Protein AF-0000000085166041 (afdb_homodimer)

Secondary structure (DSSP, 8-state):
-EEEEEESSTTSHHHHHHHHHHHH--SSPEEEEEES-HHHHHHHHHTTS-SEEEEEEEETTTEE-HHHHHHHHH-TTEEEEEEEEEE---EEEES-S-GGG--EEEE-HHHHHTTHHHHHHH-TTSEEEE-SSTTTHHHHHHH-TTEEEEE-HHHHHHTT--EEEE--SSSTT-EEEEEEEEE-SS-----TT--EEEEEEE-S--STTHHHHHHHHHHHTTPPEEEEEEEEETTEEEEEEEEEEEE-TT-HHHHHHHHHHHHHHSSEEEEEEEEEEE----/-EEEEEESSTTSHHHHHHHHHHHH--SSPEEEEEES-HHHHHHHHHTTS-SEEEEEEEETTTEE-HHHHHHHHH-TTEEEEEEEEEE---EEEES-S-GGG--EEEE-HHHHHTTHHHHHHH-TTSEEEE-SSTTTHHHHHHH-TTEEEEE-HHHHHHTT--EEEE--SSSTT-EEEEEEEEE-SS-----TT--EEEEEEE-S--STTHHHHHHHHHHHTTPPEEEEEEEEETTEEEEEEEEEEEE-TT-HHHHHHHHHHHHHHSSEEEEEEEEEEE----

Sequence (564 aa):
MVRLGYLGPVGTYSEEAAQSYAQWHRGEALTLVPVTTIAGCLEALAAGELDLALVPSENSVEGSVNITLDSLWRLDTLHIQYAFIRPIVHAFIAQTTDLAEIEAVYSHPQALGQCQGWLQAYLPQARQCPVTSTAEGLQYVAQSDRVGAIASVRAAQLHHLPIIATEIQDIPDNCTRFWVVSRQQGEGWPQPGDTHTSIAFSLKANAPGALLKVLQLFSDRQINLSRIESRPSKRALGDYLFFVDLEVNGRPDVVADCLVALKEATDVLKVFGSYQFLDLGEMVRLGYLGPVGTYSEEAAQSYAQWHRGEALTLVPVTTIAGCLEALAAGELDLALVPSENSVEGSVNITLDSLWRLDTLHIQYAFIRPIVHAFIAQTTDLAEIEAVYSHPQALGQCQGWLQAYLPQARQCPVTSTAEGLQYVAQSDRVGAIASVRAAQLHHLPIIATEIQDIPDNCTRFWVVSRQQGEGWPQPGDTHTSIAFSLKANAPGALLKVLQLFSDRQINLSRIESRPSKRALGDYLFFVDLEVNGRPDVVADCLVALKEATDVLKVFGSYQFLDLGE

Solvent-accessible surface area (backbone atoms only — not comparable to full-atom values): 28713 Å² total; per-residue (Å²): 125,43,37,32,22,22,35,39,56,80,36,25,69,47,34,52,51,49,49,52,48,52,69,66,53,81,66,76,61,66,42,82,38,70,26,89,35,64,56,52,26,54,50,35,29,72,70,62,77,28,58,27,23,44,40,61,47,34,28,58,68,63,37,62,32,39,58,48,55,51,43,53,69,70,42,84,50,48,25,37,57,32,32,36,72,42,77,60,53,37,20,40,32,28,71,50,89,57,52,87,57,35,51,31,34,20,14,18,61,67,58,51,64,39,22,45,63,46,38,54,75,64,37,67,80,32,44,79,43,41,34,88,32,36,37,59,18,48,61,56,25,76,73,31,66,38,26,26,16,40,27,38,64,65,27,31,58,76,68,72,45,48,74,75,44,65,67,43,36,67,62,82,72,30,32,35,34,32,33,36,31,30,59,55,88,65,84,39,63,49,45,91,77,26,41,33,33,36,35,37,34,28,60,76,54,94,51,52,43,46,65,51,60,57,48,44,55,35,33,78,66,58,35,34,69,81,36,42,35,53,40,57,38,74,85,43,100,74,49,51,35,37,40,36,31,35,44,30,79,85,34,27,68,60,52,42,53,44,52,59,54,44,52,73,71,27,63,45,68,45,62,40,14,30,18,33,70,49,83,81,72,134,126,42,36,32,23,21,35,38,56,80,36,24,70,46,33,52,51,49,49,52,48,52,72,66,53,84,66,76,61,65,42,82,38,70,27,90,35,64,56,51,26,54,50,36,29,73,70,63,76,28,59,27,23,44,40,62,47,33,29,56,66,65,37,61,33,40,60,47,56,52,43,54,69,71,43,84,50,48,26,38,56,32,32,36,70,42,76,59,54,36,20,40,31,29,69,50,88,59,53,87,57,34,49,32,35,21,12,16,59,66,58,50,64,40,22,45,62,45,38,54,74,64,38,67,80,32,43,78,42,40,35,89,32,35,38,59,18,48,62,55,26,76,73,31,65,38,25,26,17,41,26,37,64,65,27,31,58,76,66,72,45,48,74,76,45,66,69,42,36,68,61,80,73,30,31,34,33,32,32,35,31,29,60,56,88,66,86,39,63,48,43,91,79,26,40,33,35,37,34,38,34,28,61,75,52,92,52,52,40,46,65,52,59,58,50,45,55,34,33,78,67,57,36,34,68,82,39,43,34,54,40,60,37,78,84,45,99,74,47,52,34,37,40,37,31,34,44,30,81,85,35,27,66,60,50,43,52,42,51,57,54,46,52,73,71,29,64,46,68,42,62,40,14,29,19,32,70,49,85,79,70,135

Nearest PDB structures (foldseek):
  3mwb-assembly1_A  TM=8.711E-01  e=2.372E-26  Paenarthrobacter aurescens TC1
  7am0-assembly2_C  TM=8.534E-01  e=5.095E-23  Komagataeibacter europaeus
  6vh5-assembly1_C  TM=8.520E-01  e=1.987E-22  Brucella abortus 2308
  7am0-assembly1_A  TM=8.037E-01  e=3.690E-22  Komagataeibacter europaeus
  7alz-assembly1_B  TM=8.421E-01  e=4.285E-10  Komagataeibacter europaeus

Radius of gyration: 23.78 Å; Cα contacts (8 Å, |Δi|>4): 1366; chains: 2; bounding box: 67×64×56 Å

Organism: Thermosynechococcus vestitus (strain NIES-2133 / IAM M-273 / BP-1) (NCBI:txid197221)

Structure (mmCIF, N/CA/C/O backbone):
data_AF-0000000085166041-model_v1
#
loop_
_entity.id
_entity.type
_entity.pdbx_description
1 polymer 'Prephenate dehydratase'
#
loop_
_atom_site.group_PDB
_atom_site.id
_atom_site.type_symbol
_atom_site.label_atom_id
_atom_site.label_alt_id
_atom_site.label_comp_id
_atom_site.label_asym_id
_atom_site.label_entity_id
_atom_site.label_seq_id
_atom_site.pdbx_PDB_ins_code
_atom_site.Cartn_x
_atom_site.Cartn_y
_atom_site.Cartn_z
_atom_site.occupancy
_atom_site.B_iso_or_equiv
_atom_site.auth_seq_id
_atom_site.auth_comp_id
_atom_site.auth_asym_id
_atom_site.auth_atom_id
_atom_site.pdbx_PDB_model_num
ATOM 1 N N . MET A 1 1 ? -33.062 -2.566 10.68 1 85.88 1 MET A N 1
ATOM 2 C CA . MET A 1 1 ? -32.156 -1.836 9.789 1 85.88 1 MET A CA 1
ATOM 3 C C . MET A 1 1 ? -30.766 -2.457 9.805 1 85.88 1 MET A C 1
ATOM 5 O O . MET A 1 1 ? -30.281 -2.891 10.852 1 85.88 1 MET A O 1
ATOM 9 N N . VAL A 1 2 ? -30.219 -2.672 8.641 1 95.19 2 VAL A N 1
ATOM 10 C CA . VAL A 1 2 ? -28.922 -3.328 8.484 1 95.19 2 VAL A CA 1
ATOM 11 C C . VAL A 1 2 ? -27.797 -2.291 8.562 1 95.19 2 VAL A C 1
ATOM 13 O O . VAL A 1 2 ? -27.812 -1.3 7.824 1 95.19 2 VAL A O 1
ATOM 16 N N . ARG A 1 3 ? -26.906 -2.42 9.516 1 98.19 3 ARG A N 1
ATOM 17 C CA . ARG A 1 3 ? -25.812 -1.482 9.711 1 98.19 3 ARG A CA 1
ATOM 18 C C . ARG A 1 3 ? -24.625 -1.839 8.828 1 98.19 3 ARG A C 1
ATOM 20 O O . ARG A 1 3 ? -24.031 -2.912 8.969 1 98.19 3 ARG A O 1
ATOM 27 N N . LEU A 1 4 ? -24.281 -0.956 7.914 1 98.5 4 LEU A N 1
ATOM 28 C CA . LEU A 1 4 ? -23.125 -1.104 7.027 1 98.5 4 LEU A CA 1
ATOM 29 C C . LEU A 1 4 ? -22 -0.168 7.441 1 98.5 4 LEU A C 1
ATOM 31 O O . LEU A 1 4 ? -22.109 1.051 7.297 1 98.5 4 LEU A O 1
ATOM 35 N N . GLY A 1 5 ? -20.906 -0.752 7.953 1 98.81 5 GLY A N 1
ATOM 36 C CA . GLY A 1 5 ? -19.734 0.04 8.32 1 98.81 5 GLY A CA 1
ATOM 37 C C . GLY A 1 5 ? -18.859 0.373 7.133 1 98.81 5 GLY A C 1
ATOM 38 O O . GLY A 1 5 ? -18.719 -0.43 6.207 1 98.81 5 GLY A O 1
ATOM 39 N N . TYR A 1 6 ? -18.281 1.526 7.105 1 98.69 6 TYR A N 1
ATOM 40 C CA . TYR A 1 6 ? -17.312 1.969 6.109 1 98.69 6 TYR A CA 1
ATOM 41 C C . TYR A 1 6 ? -16.25 2.871 6.734 1 98.69 6 TYR A C 1
ATOM 43 O O . TYR A 1 6 ? -16.453 3.414 7.824 1 98.69 6 TYR A O 1
ATOM 51 N N . LEU A 1 7 ? -15.141 2.975 6.094 1 97.56 7 LEU A N 1
ATOM 52 C CA . LEU A 1 7 ? -14.125 3.914 6.551 1 97.56 7 LEU A CA 1
ATOM 53 C C . LEU A 1 7 ? -14.602 5.352 6.395 1 97.56 7 LEU A C 1
ATOM 55 O O . LEU A 1 7 ? -14.797 5.828 5.273 1 97.56 7 LEU A O 1
ATOM 59 N N . GLY A 1 8 ? -14.82 5.996 7.531 1 96.31 8 GLY A N 1
ATOM 60 C CA . GLY A 1 8 ? -15.289 7.375 7.516 1 96.31 8 GLY A CA 1
ATOM 61 C C . GLY A 1 8 ? -14.156 8.383 7.406 1 96.31 8 GLY A C 1
ATOM 62 O O . GLY A 1 8 ? -13 8.008 7.191 1 96.31 8 GLY A O 1
ATOM 63 N N . PRO A 1 9 ? -14.602 9.57 7.504 1 95.81 9 PRO A N 1
ATOM 64 C CA . PRO A 1 9 ? -15.938 10.125 7.75 1 95.81 9 PRO A CA 1
ATOM 65 C C . PRO A 1 9 ? -16.781 10.219 6.477 1 95.81 9 PRO A C 1
ATOM 67 O O . PRO A 1 9 ? -16.391 9.672 5.438 1 95.81 9 PRO A O 1
ATOM 70 N N . VAL A 1 10 ? -17.969 10.812 6.609 1 96.75 10 VAL A N 1
ATOM 71 C CA . VAL A 1 10 ? -18.844 11.109 5.488 1 96.75 10 VAL A CA 1
ATOM 72 C C . VAL A 1 10 ? -18.109 11.969 4.461 1 96.75 10 VAL A C 1
ATOM 74 O O . VAL A 1 10 ? -17.391 12.898 4.824 1 96.75 10 VAL A O 1
ATOM 77 N N . GLY A 1 11 ? -18.25 11.641 3.201 1 96.31 11 GLY A N 1
ATOM 78 C CA . GLY A 1 11 ? -17.625 12.414 2.133 1 96.31 11 GLY A CA 1
ATOM 79 C C . GLY A 1 11 ? -16.391 11.758 1.57 1 96.31 11 GLY A C 1
ATOM 80 O O . GLY A 1 11 ? -15.867 12.18 0.536 1 96.31 11 GLY A O 1
ATOM 81 N N . THR A 1 12 ? -15.875 10.719 2.219 1 96.81 12 THR A N 1
ATOM 82 C CA . THR A 1 12 ? -14.719 9.984 1.715 1 96.81 12 THR A CA 1
ATOM 83 C C . THR A 1 12 ? -15.102 9.117 0.518 1 96.81 12 THR A C 1
ATOM 85 O O . THR A 1 12 ? -16.281 8.914 0.249 1 96.81 12 THR A O 1
ATOM 88 N N . TYR A 1 13 ? -14.172 8.641 -0.151 1 97.25 13 TYR A N 1
ATOM 89 C CA . TYR A 1 13 ? -14.414 7.73 -1.266 1 97.25 13 TYR A CA 1
ATOM 90 C C . TYR A 1 13 ? -15.062 6.438 -0.783 1 97.25 13 TYR A C 1
ATOM 92 O O . TYR A 1 13 ? -15.883 5.844 -1.49 1 97.25 13 TYR A O 1
ATOM 100 N N . SER A 1 14 ? -14.711 5.984 0.391 1 97.88 14 SER A N 1
ATOM 101 C CA . SER A 1 14 ? -15.352 4.809 0.973 1 97.88 14 SER A CA 1
ATOM 102 C C . SER A 1 14 ? -16.828 5.059 1.23 1 97.88 14 SER A C 1
ATOM 104 O O . SER A 1 14 ? -17.656 4.164 1.031 1 97.88 14 SER A O 1
ATOM 106 N N . GLU A 1 15 ? -17.109 6.238 1.716 1 97.56 15 GLU A N 1
ATOM 107 C CA . GLU A 1 15 ? -18.516 6.582 1.915 1 97.56 15 GLU A CA 1
ATOM 108 C C . GLU A 1 15 ? -19.266 6.602 0.59 1 97.56 15 GLU A C 1
ATOM 110 O O . GLU A 1 15 ? -20.406 6.125 0.508 1 97.56 15 GLU A O 1
ATOM 115 N N . GLU A 1 16 ? -18.672 7.16 -0.386 1 96.75 16 GLU A N 1
ATOM 116 C CA . GLU A 1 16 ? -19.266 7.164 -1.719 1 96.75 16 GLU A CA 1
ATOM 117 C C . GLU A 1 16 ? -19.547 5.742 -2.203 1 96.75 16 GLU A C 1
ATOM 119 O O . GLU A 1 16 ? -20.609 5.461 -2.754 1 96.75 16 GLU A O 1
ATOM 124 N N . ALA A 1 17 ? -18.594 4.895 -2.029 1 97.75 17 ALA A N 1
ATOM 125 C CA . ALA A 1 17 ? -18.75 3.49 -2.389 1 97.75 17 ALA A CA 1
ATOM 126 C C . ALA A 1 17 ? -19.906 2.852 -1.604 1 97.75 17 ALA A C 1
ATOM 128 O O . ALA A 1 17 ? -20.719 2.113 -2.166 1 97.75 17 ALA A O 1
ATOM 129 N N . ALA A 1 18 ? -19.938 3.139 -0.319 1 97.81 18 ALA A N 1
ATOM 130 C CA . ALA A 1 18 ? -21 2.604 0.528 1 97.81 18 ALA A CA 1
ATOM 131 C C . ALA A 1 18 ? -22.375 3.072 0.051 1 97.81 18 ALA A C 1
ATOM 133 O O . ALA A 1 18 ? -23.344 2.297 0.042 1 97.81 18 ALA A O 1
ATOM 134 N N . GLN A 1 19 ? -22.469 4.312 -0.344 1 96.12 19 GLN A N 1
ATOM 135 C CA . GLN A 1 19 ? -23.719 4.859 -0.861 1 96.12 19 GLN A CA 1
ATOM 136 C C . GLN A 1 19 ? -24.156 4.141 -2.135 1 96.12 19 GLN A C 1
ATOM 138 O O . GLN A 1 19 ? -25.328 3.803 -2.293 1 96.12 19 GLN A O 1
ATOM 143 N N . SER A 1 20 ? -23.203 3.953 -3.006 1 95.81 20 SER A N 1
ATOM 144 C CA . SER A 1 20 ? -23.5 3.248 -4.25 1 95.81 20 SER A CA 1
ATOM 145 C C . SER A 1 20 ? -24.031 1.847 -3.979 1 95.81 20 SER A C 1
ATOM 147 O O . SER A 1 20 ? -25.016 1.419 -4.602 1 95.81 20 SER A O 1
ATOM 149 N N . TYR A 1 21 ? -23.438 1.174 -3.039 1 97.62 21 TYR A N 1
ATOM 150 C CA . TYR A 1 21 ? -23.891 -0.163 -2.684 1 97.62 21 TYR A CA 1
ATOM 151 C C . TYR A 1 21 ? -25.281 -0.112 -2.07 1 97.62 21 TYR A C 1
ATOM 153 O O . TYR A 1 21 ? -26.141 -0.951 -2.375 1 97.62 21 TYR A O 1
ATOM 161 N N . ALA A 1 22 ? -25.484 0.843 -1.191 1 96.12 22 ALA A N 1
ATOM 162 C CA . ALA A 1 22 ? -26.781 0.98 -0.526 1 96.12 22 ALA A CA 1
ATOM 163 C C . ALA A 1 22 ? -27.891 1.21 -1.539 1 96.12 22 ALA A C 1
ATOM 165 O O . ALA A 1 22 ? -29.016 0.73 -1.356 1 96.12 22 ALA A O 1
ATOM 166 N N . GLN A 1 23 ? -27.609 1.939 -2.564 1 94.19 23 GLN A N 1
ATOM 167 C CA . GLN A 1 23 ? -28.578 2.221 -3.605 1 94.19 23 GLN A CA 1
ATOM 168 C C . GLN A 1 23 ? -28.891 0.968 -4.422 1 94.19 23 GLN A C 1
ATOM 170 O O . GLN A 1 23 ? -30.031 0.776 -4.863 1 94.19 23 GLN A O 1
ATOM 175 N N . TRP A 1 24 ? -27.906 0.175 -4.609 1 94.69 24 TRP A N 1
ATOM 176 C CA . TRP A 1 24 ? -28.062 -1.048 -5.391 1 94.69 24 TRP A CA 1
ATOM 177 C C . TRP A 1 24 ? -28.734 -2.139 -4.57 1 94.69 24 TRP A C 1
ATOM 179 O O . TRP A 1 24 ? -29.516 -2.926 -5.102 1 94.69 24 TRP A O 1
ATOM 189 N N . HIS A 1 25 ? -28.453 -2.15 -3.291 1 93.06 25 HIS A N 1
ATOM 190 C CA . HIS A 1 25 ? -28.891 -3.199 -2.381 1 93.06 25 HIS A CA 1
ATOM 191 C C . HIS A 1 25 ? -30.422 -3.293 -2.35 1 93.06 25 HIS A C 1
ATOM 193 O O . HIS A 1 25 ? -31.094 -2.289 -2.137 1 93.06 25 HIS A O 1
ATOM 199 N N . ARG A 1 26 ? -30.984 -4.48 -2.625 1 86 26 ARG A N 1
ATOM 200 C CA . ARG A 1 26 ? -32.438 -4.672 -2.766 1 86 26 ARG A CA 1
ATOM 201 C C . ARG A 1 26 ? -33.031 -5.195 -1.47 1 86 26 ARG A C 1
ATOM 203 O O . ARG A 1 26 ? -34.25 -5.277 -1.343 1 86 26 ARG A O 1
ATOM 210 N N . GLY A 1 27 ? -32.312 -5.438 -0.476 1 86.94 27 GLY A N 1
ATOM 211 C CA . GLY A 1 27 ? -32.812 -5.949 0.778 1 86.94 27 GLY A CA 1
ATOM 212 C C . GLY A 1 27 ? -33.25 -4.855 1.745 1 86.94 27 GLY A C 1
ATOM 213 O O . GLY A 1 27 ? -33.75 -3.818 1.332 1 86.94 27 GLY A O 1
ATOM 214 N N . GLU A 1 28 ? -33.219 -5.184 2.914 1 88.19 28 GLU A N 1
ATOM 215 C CA . GLU A 1 28 ? -33.5 -4.223 3.969 1 88.19 28 GLU A CA 1
ATOM 216 C C . GLU A 1 28 ? -32.656 -2.957 3.822 1 88.19 28 GLU A C 1
ATOM 218 O O . GLU A 1 28 ? -31.5 -3.023 3.406 1 88.19 28 GLU A O 1
ATOM 223 N N . ALA A 1 29 ? -33.312 -1.892 4.215 1 92.56 29 ALA A N 1
ATOM 224 C CA . ALA A 1 29 ? -32.625 -0.608 4.133 1 92.56 29 ALA A CA 1
ATOM 225 C C . ALA A 1 29 ? -31.328 -0.63 4.93 1 92.56 29 ALA A C 1
ATOM 227 O O . ALA A 1 29 ? -31.281 -1.179 6.035 1 92.56 29 ALA A O 1
ATOM 228 N N . LEU A 1 30 ? -30.312 -0.012 4.387 1 96.69 30 LEU A N 1
ATOM 229 C CA . LEU A 1 30 ? -29 0.012 5.023 1 96.69 30 LEU A CA 1
ATOM 230 C C . LEU A 1 30 ? -28.766 1.335 5.75 1 96.69 30 LEU A C 1
ATOM 232 O O . LEU A 1 30 ? -29.141 2.396 5.246 1 96.69 30 LEU A O 1
ATOM 236 N N . THR A 1 31 ? -28.297 1.285 6.926 1 97.44 31 THR A N 1
ATOM 237 C CA . THR A 1 31 ? -27.766 2.438 7.637 1 97.44 31 THR A CA 1
ATOM 238 C C . THR A 1 31 ? -26.234 2.471 7.531 1 97.44 31 THR A C 1
ATOM 240 O O . THR A 1 31 ? -25.562 1.528 7.953 1 97.44 31 THR A O 1
ATOM 243 N N . LEU A 1 32 ? -25.75 3.562 6.949 1 98.19 32 LEU A N 1
ATOM 244 C CA . LEU A 1 32 ? -24.297 3.701 6.797 1 98.19 32 LEU A CA 1
ATOM 245 C C . LEU A 1 32 ? -23.656 4.184 8.094 1 98.19 32 LEU A C 1
ATOM 247 O O . LEU A 1 32 ? -24.094 5.184 8.672 1 98.19 32 LEU A O 1
ATOM 251 N N . VAL A 1 33 ? -22.641 3.482 8.586 1 98.69 33 VAL A N 1
ATOM 252 C CA . VAL A 1 33 ? -21.984 3.771 9.859 1 98.69 33 VAL A CA 1
ATOM 253 C C . VAL A 1 33 ? -20.5 4.055 9.625 1 98.69 33 VAL A C 1
ATOM 255 O O . VAL A 1 33 ? -19.734 3.143 9.32 1 98.69 33 VAL A O 1
ATOM 258 N N . PRO A 1 34 ? -20.094 5.348 9.758 1 98.25 34 PRO A N 1
ATOM 259 C CA . PRO A 1 34 ? -18.672 5.637 9.625 1 98.25 34 PRO A CA 1
ATOM 260 C C . PRO A 1 34 ? -17.828 5.02 10.742 1 98.25 34 PRO A C 1
ATOM 262 O O . PRO A 1 34 ? -18.234 5.051 11.906 1 98.25 34 PRO A O 1
ATOM 265 N N . VAL A 1 35 ? -16.766 4.395 10.414 1 97.69 35 VAL A N 1
ATOM 266 C CA . VAL A 1 35 ? -15.781 3.85 11.344 1 97.69 35 VAL A CA 1
ATOM 267 C C . VAL A 1 35 ? -14.414 4.461 11.07 1 97.69 35 VAL A C 1
ATOM 269 O O . VAL A 1 35 ? -14.086 4.785 9.922 1 97.69 35 VAL A O 1
ATOM 272 N N . THR A 1 36 ? -13.578 4.562 12.023 1 92.88 36 THR A N 1
ATOM 273 C CA . THR A 1 36 ? -12.375 5.383 11.969 1 92.88 36 THR A CA 1
ATOM 274 C C . THR A 1 36 ? -11.281 4.684 11.172 1 92.88 36 THR A C 1
ATOM 276 O O . THR A 1 36 ? -10.422 5.34 10.57 1 92.88 36 THR A O 1
ATOM 279 N N . THR A 1 37 ? -11.312 3.35 11.195 1 94.38 37 THR A N 1
ATOM 280 C CA . THR A 1 37 ? -10.258 2.609 10.516 1 94.38 37 THR A CA 1
ATOM 281 C C . THR A 1 37 ? -10.844 1.432 9.734 1 94.38 37 THR A C 1
ATOM 283 O O . THR A 1 37 ? -11.93 0.952 10.055 1 94.38 37 THR A O 1
ATOM 286 N N . ILE A 1 38 ? -10.125 0.996 8.766 1 96.81 38 ILE A N 1
ATOM 287 C CA . ILE A 1 38 ? -10.531 -0.173 7.992 1 96.81 38 ILE A CA 1
ATOM 288 C C . ILE A 1 38 ? -10.578 -1.399 8.898 1 96.81 38 ILE A C 1
ATOM 290 O O . ILE A 1 38 ? -11.57 -2.135 8.906 1 96.81 38 ILE A O 1
ATOM 294 N N . ALA A 1 39 ? -9.531 -1.593 9.695 1 96.06 39 ALA A N 1
ATOM 295 C CA . ALA A 1 39 ? -9.492 -2.705 10.633 1 96.06 39 ALA A CA 1
ATOM 296 C C . ALA A 1 39 ? -10.672 -2.648 11.602 1 96.06 39 ALA A C 1
ATOM 298 O O . ALA A 1 39 ? -11.281 -3.674 11.906 1 96.06 39 ALA A O 1
ATOM 299 N N . GLY A 1 40 ? -10.961 -1.438 12 1 96.69 40 GLY A N 1
ATOM 300 C CA . GLY A 1 40 ? -12.078 -1.255 12.914 1 96.69 40 GLY A CA 1
ATOM 301 C C . GLY A 1 40 ? -13.406 -1.707 12.328 1 96.69 40 GLY A C 1
ATOM 302 O O . GLY A 1 40 ? -14.25 -2.256 13.039 1 96.69 40 GLY A O 1
ATOM 303 N N . CYS A 1 41 ? -13.609 -1.499 11.031 1 98.31 41 CYS A N 1
ATOM 304 C CA . CYS A 1 41 ? -14.82 -1.959 10.352 1 98.31 41 CYS A CA 1
ATOM 305 C C . CYS A 1 41 ? -14.953 -3.475 10.445 1 98.31 41 CYS A C 1
ATOM 307 O O . CYS A 1 41 ? -16.016 -3.988 10.805 1 98.31 41 CYS A O 1
ATOM 309 N N . LEU A 1 42 ? -13.883 -4.152 10.188 1 98.31 42 LEU A N 1
ATOM 310 C CA . LEU A 1 42 ? -13.906 -5.609 10.156 1 98.31 42 LEU A CA 1
ATOM 311 C C . LEU A 1 42 ? -13.992 -6.184 11.57 1 98.31 42 LEU A C 1
ATOM 313 O O . LEU A 1 42 ? -14.672 -7.188 11.797 1 98.31 42 LEU A O 1
ATOM 317 N N . GLU A 1 43 ? -13.359 -5.531 12.508 1 97.75 43 GLU A N 1
ATOM 318 C CA . GLU A 1 43 ? -13.43 -5.973 13.898 1 97.75 43 GLU A CA 1
ATOM 319 C C . GLU A 1 43 ? -14.836 -5.781 14.469 1 97.75 43 GLU A C 1
ATOM 321 O O . GLU A 1 43 ? -15.352 -6.66 15.156 1 97.75 43 GLU A O 1
ATOM 326 N N . ALA A 1 44 ? -15.406 -4.633 14.18 1 98.06 44 ALA A N 1
ATOM 327 C CA . ALA A 1 44 ? -16.766 -4.375 14.617 1 98.06 44 ALA A CA 1
ATOM 328 C C . ALA A 1 44 ? -17.75 -5.375 14.008 1 98.06 44 ALA A C 1
ATOM 330 O O . ALA A 1 44 ? -18.703 -5.805 14.656 1 98.06 44 ALA A O 1
ATOM 331 N N . LEU A 1 45 ? -17.531 -5.727 12.781 1 98.31 45 LEU A N 1
ATOM 332 C CA . LEU A 1 45 ? -18.344 -6.738 12.117 1 98.31 45 LEU A CA 1
ATOM 333 C C . LEU A 1 45 ? -18.203 -8.094 12.805 1 98.31 45 LEU A C 1
ATOM 335 O O . LEU A 1 45 ? -19.203 -8.75 13.109 1 98.31 45 LEU A O 1
ATOM 339 N N . ALA A 1 46 ? -16.984 -8.492 13.047 1 97.69 46 ALA A N 1
ATOM 340 C CA . ALA A 1 46 ? -16.703 -9.766 13.711 1 97.69 46 ALA A CA 1
ATOM 341 C C . ALA A 1 46 ? -17.344 -9.82 15.094 1 97.69 46 ALA A C 1
ATOM 343 O O . ALA A 1 46 ? -17.812 -10.875 15.531 1 97.69 46 ALA A O 1
ATOM 344 N N . ALA A 1 47 ? -17.406 -8.664 15.766 1 96.88 47 ALA A N 1
ATOM 345 C CA . ALA A 1 47 ? -17.938 -8.578 17.125 1 96.88 47 ALA A CA 1
ATOM 346 C C . ALA A 1 47 ? -19.469 -8.484 17.109 1 96.88 47 ALA A C 1
ATOM 348 O O . ALA A 1 47 ? -20.109 -8.492 18.156 1 96.88 47 ALA A O 1
ATOM 349 N N . GLY A 1 48 ? -20.016 -8.367 16 1 96.38 48 GLY A N 1
ATOM 350 C CA . GLY A 1 48 ? -21.453 -8.305 15.883 1 96.38 48 GLY A CA 1
ATOM 351 C C . GLY A 1 48 ? -22.016 -6.902 16.062 1 96.38 48 GLY A C 1
ATOM 352 O O . GLY A 1 48 ? -23.219 -6.719 16.219 1 96.38 48 GLY A O 1
ATOM 353 N N . GLU A 1 49 ? -21.156 -5.898 16.031 1 97.75 49 GLU A N 1
ATOM 354 C CA . GLU A 1 49 ? -21.578 -4.512 16.188 1 97.75 49 GLU A CA 1
ATOM 355 C C . GLU A 1 49 ? -22.047 -3.924 14.867 1 97.75 49 GLU A C 1
ATOM 357 O O . GLU A 1 49 ? -22.703 -2.875 14.844 1 97.75 49 GLU A O 1
ATOM 362 N N . LEU A 1 50 ? -21.656 -4.516 13.805 1 98.19 50 LEU A N 1
ATOM 363 C CA . LEU A 1 50 ? -22.109 -4.215 12.445 1 98.19 50 LEU A CA 1
ATOM 364 C C . LEU A 1 50 ? -22.703 -5.457 11.789 1 98.19 50 LEU A C 1
ATOM 366 O O . LEU A 1 50 ? -22.469 -6.578 12.25 1 98.19 50 LEU A O 1
ATOM 370 N N . ASP A 1 51 ? -23.5 -5.242 10.789 1 97.38 51 ASP A N 1
ATOM 371 C CA . ASP A 1 51 ? -24.078 -6.348 10.031 1 97.38 51 ASP A CA 1
ATOM 372 C C . ASP A 1 51 ? -23.312 -6.586 8.734 1 97.38 51 ASP A C 1
ATOM 374 O O . ASP A 1 51 ? -23.234 -7.711 8.242 1 97.38 51 ASP A O 1
ATOM 378 N N . LEU A 1 52 ? -22.797 -5.547 8.164 1 98 52 LEU A N 1
ATOM 379 C CA . LEU A 1 52 ? -21.969 -5.535 6.969 1 98 52 LEU A CA 1
ATOM 380 C C . LEU A 1 52 ? -20.812 -4.555 7.125 1 98 52 LEU A C 1
ATOM 382 O O . LEU A 1 52 ? -20.875 -3.619 7.922 1 98 52 LEU A O 1
ATOM 386 N N . ALA A 1 53 ? -19.75 -4.797 6.387 1 98.75 53 ALA A N 1
ATOM 387 C CA . ALA A 1 53 ? -18.625 -3.857 6.277 1 98.75 53 ALA A CA 1
ATOM 388 C C . ALA A 1 53 ? -18.203 -3.68 4.824 1 98.75 53 ALA A C 1
ATOM 390 O O . ALA A 1 53 ? -18.094 -4.656 4.082 1 98.75 53 ALA A O 1
ATOM 391 N N . LEU A 1 54 ? -18.109 -2.479 4.406 1 98.81 54 LEU A N 1
ATOM 392 C CA . LEU A 1 54 ? -17.516 -2.145 3.117 1 98.81 54 LEU A CA 1
ATOM 393 C C . LEU A 1 54 ? -16.094 -1.657 3.291 1 98.81 54 LEU A C 1
ATOM 395 O O . LEU A 1 54 ? -15.844 -0.644 3.951 1 98.81 54 LEU A O 1
ATOM 399 N N . VAL A 1 55 ? -15.156 -2.42 2.689 1 98.88 55 VAL A N 1
ATOM 400 C CA . VAL A 1 55 ? -13.742 -2.09 2.871 1 98.88 55 VAL A CA 1
ATOM 401 C C . VAL A 1 55 ? -13.023 -2.15 1.529 1 98.88 55 VAL A C 1
ATOM 403 O O . VAL A 1 55 ? -13.352 -2.975 0.674 1 98.88 55 VAL A O 1
ATOM 406 N N . PRO A 1 56 ? -12.062 -1.209 1.372 1 98.25 56 PRO A N 1
ATOM 407 C CA . PRO A 1 56 ? -11.227 -1.328 0.174 1 98.25 56 PRO A CA 1
ATOM 408 C C . PRO A 1 56 ? -10.289 -2.529 0.228 1 98.25 56 PRO A C 1
ATOM 410 O O . PRO A 1 56 ? -9.789 -2.877 1.3 1 98.25 56 PRO A O 1
ATOM 413 N N . SER A 1 57 ? -10.055 -3.18 -0.905 1 96.88 57 SER A N 1
ATOM 414 C CA . SER A 1 57 ? -9.195 -4.355 -0.935 1 96.88 57 SER A CA 1
ATOM 415 C C . SER A 1 57 ? -7.977 -4.125 -1.82 1 96.88 57 SER A C 1
ATOM 417 O O . SER A 1 57 ? -6.906 -4.684 -1.569 1 96.88 57 SER A O 1
ATOM 419 N N . GLU A 1 58 ? -8.148 -3.35 -2.863 1 94.25 58 GLU A N 1
ATOM 420 C CA . GLU A 1 58 ? -7.066 -3.08 -3.811 1 94.25 58 GLU A CA 1
ATOM 421 C C . GLU A 1 58 ? -7.281 -1.749 -4.523 1 94.25 58 GLU A C 1
ATOM 423 O O . GLU A 1 58 ? -8.406 -1.416 -4.906 1 94.25 58 GLU A O 1
ATOM 428 N N . ASN A 1 59 ? -6.219 -1.024 -4.672 1 92.44 59 ASN A N 1
ATOM 429 C CA . ASN A 1 59 ? -6.199 0.198 -5.469 1 92.44 59 ASN A CA 1
ATOM 430 C C . ASN A 1 59 ? -5.238 0.084 -6.645 1 92.44 59 ASN A C 1
ATOM 432 O O . ASN A 1 59 ? -4.137 -0.451 -6.504 1 92.44 59 ASN A O 1
ATOM 436 N N . SER A 1 60 ? -5.637 0.592 -7.746 1 89.88 60 SER A N 1
ATOM 437 C CA . SER A 1 60 ? -4.871 0.429 -8.977 1 89.88 60 SER A CA 1
ATOM 438 C C . SER A 1 60 ? -3.539 1.173 -8.898 1 89.88 60 SER A C 1
ATOM 440 O O . SER A 1 60 ? -2.6 0.849 -9.625 1 89.88 60 SER A O 1
ATOM 442 N N . VAL A 1 61 ? -3.441 2.162 -8.07 1 89.56 61 VAL A N 1
ATOM 443 C CA . VAL A 1 61 ? -2.229 2.965 -7.957 1 89.56 61 VAL A CA 1
ATOM 444 C C . VAL A 1 61 ? -1.422 2.51 -6.742 1 89.56 61 VAL A C 1
ATOM 446 O O . VAL A 1 61 ? -0.232 2.209 -6.855 1 89.56 61 VAL A O 1
ATOM 449 N N . GLU A 1 62 ? -2.082 2.258 -5.629 1 89.94 62 GLU A N 1
ATOM 450 C CA . GLU A 1 62 ? -1.409 2.008 -4.359 1 89.94 62 GLU A CA 1
ATOM 451 C C . GLU A 1 62 ? -1.227 0.512 -4.117 1 89.94 62 GLU A C 1
ATOM 453 O O . GLU A 1 62 ? -0.443 0.108 -3.254 1 89.94 62 GLU A O 1
ATOM 458 N N . GLY A 1 63 ? -1.994 -0.314 -4.926 1 90.94 63 GLY A N 1
ATOM 459 C CA . GLY A 1 63 ? -1.88 -1.751 -4.73 1 90.94 63 GLY A CA 1
ATOM 460 C C . GLY A 1 63 ? -2.818 -2.287 -3.668 1 90.94 63 GLY A C 1
ATOM 461 O O . GLY A 1 63 ? -3.887 -1.718 -3.43 1 90.94 63 GLY A O 1
ATOM 462 N N . SER A 1 64 ? -2.406 -3.402 -3.082 1 93.81 64 SER A N 1
ATOM 463 C CA . SER A 1 64 ? -3.258 -4.078 -2.107 1 93.81 64 SER A CA 1
ATOM 464 C C . SER A 1 64 ? -3.424 -3.238 -0.846 1 93.81 64 SER A C 1
ATOM 466 O O . SER A 1 64 ? -2.486 -2.564 -0.412 1 93.81 64 SER A O 1
ATOM 468 N N . VAL A 1 65 ? -4.656 -3.287 -0.343 1 95.62 65 VAL A N 1
ATOM 469 C CA . VAL A 1 65 ? -4.895 -2.725 0.982 1 95.62 65 VAL A CA 1
ATOM 470 C C . VAL A 1 65 ? -4.586 -3.77 2.051 1 95.62 65 VAL A C 1
ATOM 472 O O . VAL A 1 65 ? -5.477 -4.508 2.482 1 95.62 65 VAL A O 1
ATOM 475 N N . ASN A 1 66 ? -3.445 -3.721 2.586 1 94 66 ASN A N 1
ATOM 476 C CA . ASN A 1 66 ? -2.896 -4.832 3.352 1 94 66 ASN A CA 1
ATOM 477 C C . ASN A 1 66 ? -3.621 -5.008 4.684 1 94 66 ASN A C 1
ATOM 479 O O . ASN A 1 66 ? -3.777 -6.129 5.168 1 94 66 ASN A O 1
ATOM 483 N N . ILE A 1 67 ? -4.039 -3.916 5.242 1 94.31 67 ILE A N 1
ATOM 484 C CA . ILE A 1 67 ? -4.742 -4.012 6.516 1 94.31 67 ILE A CA 1
ATOM 485 C C . ILE A 1 67 ? -6.031 -4.809 6.336 1 94.31 67 ILE A C 1
ATOM 487 O O . ILE A 1 67 ? -6.441 -5.551 7.234 1 94.31 67 ILE A O 1
ATOM 491 N N . THR A 1 68 ? -6.668 -4.68 5.211 1 97.31 68 THR A N 1
ATOM 492 C CA . THR A 1 68 ? -7.859 -5.469 4.906 1 97.31 68 THR A CA 1
ATOM 493 C C . THR A 1 68 ? -7.52 -6.953 4.816 1 97.31 68 THR A C 1
ATOM 495 O O . THR A 1 68 ? -8.164 -7.781 5.465 1 97.31 68 THR A O 1
ATOM 498 N N . LEU A 1 69 ? -6.508 -7.258 4.074 1 96.06 69 LEU A N 1
ATOM 499 C CA . LEU A 1 69 ? -6.09 -8.641 3.865 1 96.06 69 LEU A CA 1
ATOM 500 C C . LEU A 1 69 ? -5.656 -9.281 5.18 1 96.06 69 LEU A C 1
ATOM 502 O O . LEU A 1 69 ? -6.105 -10.383 5.512 1 96.06 69 LEU A O 1
ATOM 506 N N . ASP A 1 70 ? -4.91 -8.586 5.938 1 93.5 70 ASP A N 1
ATOM 507 C CA . ASP A 1 70 ? -4.418 -9.094 7.215 1 93.5 70 ASP A CA 1
ATOM 508 C C . ASP A 1 70 ? -5.566 -9.305 8.203 1 93.5 70 ASP A C 1
ATOM 510 O O . ASP A 1 70 ? -5.559 -10.266 8.977 1 93.5 70 ASP A O 1
ATOM 514 N N . SER A 1 71 ? -6.48 -8.359 8.156 1 95.69 71 SER A N 1
ATOM 515 C CA . SER A 1 71 ? -7.621 -8.477 9.055 1 95.69 71 SER A CA 1
ATOM 516 C C . SER A 1 71 ? -8.469 -9.703 8.719 1 95.69 71 SER A C 1
ATOM 518 O O . SER A 1 71 ? -8.898 -10.43 9.609 1 95.69 71 SER A O 1
ATOM 520 N N . LEU A 1 72 ? -8.656 -9.922 7.465 1 96 72 LEU A N 1
ATOM 521 C CA . LEU A 1 72 ? -9.43 -11.094 7.055 1 96 72 LEU A CA 1
ATOM 522 C C . LEU A 1 72 ? -8.703 -12.383 7.418 1 96 72 LEU A C 1
ATOM 524 O O . LEU A 1 72 ? -9.336 -13.383 7.758 1 96 72 LEU A O 1
ATOM 528 N N . TRP A 1 73 ? -7.438 -12.375 7.32 1 94.75 73 TRP A N 1
ATOM 529 C CA . TRP A 1 73 ? -6.641 -13.531 7.715 1 94.75 73 TRP A CA 1
ATOM 530 C C . TRP A 1 73 ? -6.781 -13.805 9.211 1 94.75 73 TRP A C 1
ATOM 532 O O . TRP A 1 73 ? -6.898 -14.953 9.633 1 94.75 73 TRP A O 1
ATOM 542 N N . ARG A 1 74 ? -6.797 -12.766 9.93 1 93.69 74 ARG A N 1
ATOM 543 C CA . ARG A 1 74 ? -6.824 -12.875 11.391 1 93.69 74 ARG A CA 1
ATOM 544 C C . ARG A 1 74 ? -8.219 -13.242 11.883 1 93.69 74 ARG A C 1
ATOM 546 O O . ARG A 1 74 ? -8.367 -14.039 12.812 1 93.69 74 ARG A O 1
ATOM 553 N N . LEU A 1 75 ? -9.219 -12.672 11.227 1 94.81 75 LEU A N 1
ATOM 554 C CA . LEU A 1 75 ? -10.594 -12.852 11.664 1 94.81 75 LEU A CA 1
ATOM 555 C C . LEU A 1 75 ? -11.25 -14.023 10.93 1 94.81 75 LEU A C 1
ATOM 557 O O . LEU A 1 75 ? -11.531 -13.922 9.734 1 94.81 75 LEU A O 1
ATOM 561 N N . ASP A 1 76 ? -11.625 -15.062 11.523 1 88.81 76 ASP A N 1
ATOM 562 C CA . ASP A 1 76 ? -12.023 -16.328 10.914 1 88.81 76 ASP A CA 1
ATOM 563 C C . ASP A 1 76 ? -13.523 -16.344 10.617 1 88.81 76 ASP A C 1
ATOM 565 O O . ASP A 1 76 ? -14.023 -17.234 9.938 1 88.81 76 ASP A O 1
ATOM 569 N N . THR A 1 77 ? -14.219 -15.328 10.961 1 91.56 77 THR A N 1
ATOM 570 C CA . THR A 1 77 ? -15.672 -15.438 10.906 1 91.56 77 THR A CA 1
ATOM 571 C C . THR A 1 77 ? -16.25 -14.516 9.836 1 91.56 77 THR A C 1
ATOM 573 O O . THR A 1 77 ? -17.453 -14.25 9.82 1 91.56 77 THR A O 1
ATOM 576 N N . LEU A 1 78 ? -15.43 -14.078 8.969 1 96.31 78 LEU A N 1
ATOM 577 C CA . LEU A 1 78 ? -15.898 -13.102 7.992 1 96.31 78 LEU A CA 1
ATOM 578 C C . LEU A 1 78 ? -15.898 -13.695 6.586 1 96.31 78 LEU A C 1
ATOM 580 O O . LEU A 1 78 ? -15.117 -14.594 6.289 1 96.31 78 LEU A O 1
ATOM 584 N N . HIS A 1 79 ? -16.828 -13.18 5.766 1 96 79 HIS A N 1
ATOM 585 C CA . HIS A 1 79 ? -16.938 -13.633 4.383 1 96 79 HIS A CA 1
ATOM 586 C C . HIS A 1 79 ? -17.219 -12.461 3.439 1 96 79 HIS A C 1
ATOM 588 O O . HIS A 1 79 ? -18.047 -11.602 3.73 1 96 79 HIS A O 1
ATOM 594 N N . ILE A 1 80 ? -16.562 -12.5 2.309 1 97.25 80 ILE A N 1
ATOM 595 C CA . ILE A 1 80 ? -16.844 -11.516 1.267 1 97.25 80 ILE A CA 1
ATOM 596 C C . ILE A 1 80 ? -18.156 -11.875 0.562 1 97.25 80 ILE A C 1
ATOM 598 O O . ILE A 1 80 ? -18.328 -13 0.098 1 97.25 80 ILE A O 1
ATOM 602 N N . GLN A 1 81 ? -19.016 -10.906 0.389 1 95.38 81 GLN A N 1
ATOM 603 C CA . GLN A 1 81 ? -20.328 -11.133 -0.234 1 95.38 81 GLN A CA 1
ATOM 604 C C . GLN A 1 81 ? -20.344 -10.594 -1.661 1 95.38 81 GLN A C 1
ATOM 606 O O . GLN A 1 81 ? -20.969 -11.188 -2.543 1 95.38 81 GLN A O 1
ATOM 611 N N . TYR A 1 82 ? -19.75 -9.477 -1.804 1 96.62 82 TYR A N 1
ATOM 612 C CA . TYR A 1 82 ? -19.734 -8.805 -3.096 1 96.62 82 TYR A CA 1
ATOM 613 C C . TYR A 1 82 ? -18.422 -8.031 -3.283 1 96.62 82 TYR A C 1
ATOM 615 O O . TYR A 1 82 ? -17.719 -7.75 -2.312 1 96.62 82 TYR A O 1
ATOM 623 N N . ALA A 1 83 ? -18.156 -7.789 -4.453 1 97.88 83 ALA A N 1
ATOM 624 C CA . ALA A 1 83 ? -17.078 -6.863 -4.809 1 97.88 83 ALA A CA 1
ATOM 625 C C . ALA A 1 83 ? -17.531 -5.898 -5.902 1 97.88 83 ALA A C 1
ATOM 627 O O . ALA A 1 83 ? -18.438 -6.203 -6.672 1 97.88 83 ALA A O 1
ATOM 628 N N . PHE A 1 84 ? -16.938 -4.793 -5.941 1 97.12 84 PHE A N 1
ATOM 629 C CA . PHE A 1 84 ? -17.125 -3.881 -7.066 1 97.12 84 PHE A CA 1
ATOM 630 C C . PHE A 1 84 ? -15.984 -2.867 -7.129 1 97.12 84 PHE A C 1
ATOM 632 O O . PHE A 1 84 ? -15.211 -2.736 -6.176 1 97.12 84 PHE A O 1
ATOM 639 N N . ILE A 1 85 ? -15.852 -2.254 -8.281 1 95 85 ILE A N 1
ATOM 640 C CA . ILE A 1 85 ? -14.781 -1.298 -8.523 1 95 85 ILE A CA 1
ATOM 641 C C . ILE A 1 85 ? -15.359 0.109 -8.656 1 95 85 ILE A C 1
ATOM 643 O O . ILE A 1 85 ? -16.406 0.303 -9.289 1 95 85 ILE A O 1
ATOM 647 N N . ARG A 1 86 ? -14.68 1.051 -8.008 1 94.56 86 ARG A N 1
ATOM 648 C CA . ARG A 1 86 ? -15.047 2.457 -8.117 1 94.56 86 ARG A CA 1
ATOM 649 C C . ARG A 1 86 ? -13.867 3.305 -8.57 1 94.56 86 ARG A C 1
ATOM 651 O O . ARG A 1 86 ? -12.75 3.15 -8.055 1 94.56 86 ARG A O 1
ATOM 658 N N . PRO A 1 87 ? -14.117 4.152 -9.531 1 93.56 87 PRO A N 1
ATOM 659 C CA . PRO A 1 87 ? -13.062 5.105 -9.875 1 93.56 87 PRO A CA 1
ATOM 660 C C . PRO A 1 87 ? -12.781 6.105 -8.75 1 93.56 87 PRO A C 1
ATOM 662 O O . PRO A 1 87 ? -13.703 6.496 -8.031 1 93.56 87 PRO A O 1
ATOM 665 N N . ILE A 1 88 ? -11.57 6.414 -8.531 1 94.25 88 ILE A N 1
ATOM 666 C CA . ILE A 1 88 ? -11.148 7.492 -7.645 1 94.25 88 ILE A CA 1
ATOM 667 C C . ILE A 1 88 ? -10.812 8.734 -8.469 1 94.25 88 ILE A C 1
ATOM 669 O O . ILE A 1 88 ? -9.773 8.773 -9.141 1 94.25 88 ILE A O 1
ATOM 673 N N . VAL A 1 89 ? -11.688 9.664 -8.406 1 96.12 89 VAL A N 1
ATOM 674 C CA . VAL A 1 89 ? -11.531 10.891 -9.18 1 96.12 89 VAL A CA 1
ATOM 675 C C . VAL A 1 89 ? -11.328 12.07 -8.242 1 96.12 89 VAL A C 1
ATOM 677 O O . VAL A 1 89 ? -12.242 12.469 -7.52 1 96.12 89 VAL A O 1
ATOM 680 N N . HIS A 1 90 ? -10.125 12.68 -8.297 1 98 90 HIS A N 1
ATOM 681 C CA . HIS A 1 90 ? -9.828 13.82 -7.434 1 98 90 HIS A CA 1
ATOM 682 C C . HIS A 1 90 ? -10.281 15.125 -8.078 1 98 90 HIS A C 1
ATOM 684 O O . HIS A 1 90 ? -10.094 15.328 -9.281 1 98 90 HIS A O 1
ATOM 690 N N . ALA A 1 91 ? -10.906 15.906 -7.285 1 98.56 91 ALA A N 1
ATOM 691 C CA . ALA A 1 91 ? -11.336 17.234 -7.703 1 98.56 91 ALA A CA 1
ATOM 692 C C . ALA A 1 91 ? -10.68 18.312 -6.855 1 98.56 91 ALA A C 1
ATOM 694 O O . ALA A 1 91 ? -10.352 18.078 -5.688 1 98.56 91 ALA A O 1
ATOM 695 N N . PHE A 1 92 ? -10.422 19.422 -7.508 1 98.81 92 PHE A N 1
ATOM 696 C CA . PHE A 1 92 ? -10.031 20.625 -6.777 1 98.81 92 PHE A CA 1
ATOM 697 C C . PHE A 1 92 ? -11.25 21.484 -6.469 1 98.81 92 PHE A C 1
ATOM 699 O O . PHE A 1 92 ? -11.992 21.875 -7.379 1 98.81 92 PHE A O 1
ATOM 706 N N . ILE A 1 93 ? -11.445 21.688 -5.164 1 98.81 93 ILE A N 1
ATOM 707 C CA . ILE A 1 93 ? -12.625 22.391 -4.672 1 98.81 93 ILE A CA 1
ATOM 708 C C . ILE A 1 93 ? -12.211 23.688 -3.977 1 98.81 93 ILE A C 1
ATOM 710 O O . ILE A 1 93 ? -11.336 23.672 -3.107 1 98.81 93 ILE A O 1
ATOM 714 N N . ALA A 1 94 ? -12.797 24.781 -4.34 1 98.62 94 ALA A N 1
ATOM 715 C CA . ALA A 1 94 ? -12.523 26.109 -3.789 1 98.62 94 ALA A CA 1
ATOM 716 C C . ALA A 1 94 ? -13.711 27.047 -3.988 1 98.62 94 ALA A C 1
ATOM 718 O O . ALA A 1 94 ? -14.609 26.75 -4.781 1 98.62 94 ALA A O 1
ATOM 719 N N . GLN A 1 95 ? -13.68 28.125 -3.256 1 98 95 GLN A N 1
ATOM 720 C CA . GLN A 1 95 ? -14.773 29.094 -3.359 1 98 95 GLN A CA 1
ATOM 721 C C . GLN A 1 95 ? -14.5 30.125 -4.449 1 98 95 GLN A C 1
ATOM 723 O O . GLN A 1 95 ? -15.414 30.828 -4.895 1 98 95 GLN A O 1
ATOM 728 N N . THR A 1 96 ? -13.289 30.266 -4.84 1 96.06 96 THR A N 1
ATOM 729 C CA . THR A 1 96 ? -12.914 31.234 -5.863 1 96.06 96 THR A CA 1
ATOM 730 C C . THR A 1 96 ? -12.383 30.531 -7.105 1 96.06 96 THR A C 1
ATOM 732 O O . THR A 1 96 ? -11.812 29.438 -7.012 1 96.06 96 THR A O 1
ATOM 735 N N . THR A 1 97 ? -12.617 31.141 -8.25 1 93.5 97 THR A N 1
ATOM 736 C CA . THR A 1 97 ? -12.078 30.625 -9.5 1 93.5 97 THR A CA 1
ATOM 737 C C . THR A 1 97 ? -10.719 31.25 -9.805 1 93.5 97 THR A C 1
ATOM 739 O O . THR A 1 97 ? -10.008 30.781 -10.695 1 93.5 97 THR A O 1
ATOM 742 N N . ASP A 1 98 ? -10.383 32.25 -9.055 1 95.56 98 ASP A N 1
ATOM 743 C CA . ASP A 1 98 ? -9.062 32.844 -9.211 1 95.56 98 ASP A CA 1
ATOM 744 C C . ASP A 1 98 ? -8 32.062 -8.438 1 95.56 98 ASP A C 1
ATOM 746 O O . ASP A 1 98 ? -7.785 32.312 -7.25 1 95.56 98 ASP A O 1
ATOM 750 N N . LEU A 1 99 ? -7.309 31.234 -9.062 1 96.44 99 LEU A N 1
ATOM 751 C CA . LEU A 1 99 ? -6.352 30.312 -8.461 1 96.44 99 LEU A CA 1
ATOM 752 C C . LEU A 1 99 ? -5.199 31.062 -7.812 1 96.44 99 LEU A C 1
ATOM 754 O O . LEU A 1 99 ? -4.555 30.562 -6.895 1 96.44 99 LEU A O 1
ATOM 758 N N . ALA A 1 100 ? -4.938 32.25 -8.305 1 95.06 100 ALA A N 1
ATOM 759 C CA . ALA A 1 100 ? -3.844 33.062 -7.773 1 95.06 100 ALA A CA 1
ATOM 760 C C . ALA A 1 100 ? -4.105 33.438 -6.32 1 95.06 100 ALA A C 1
ATOM 762 O O . ALA A 1 100 ? -3.174 33.781 -5.582 1 95.06 100 ALA A O 1
ATOM 763 N N . GLU A 1 101 ? -5.309 33.406 -5.949 1 96 101 GLU A N 1
ATOM 764 C CA . GLU A 1 101 ? -5.703 33.812 -4.605 1 96 101 GLU A CA 1
ATOM 765 C C . GLU A 1 101 ? -5.574 32.656 -3.615 1 96 101 GLU A C 1
ATOM 767 O O . GLU A 1 101 ? -5.629 32.875 -2.402 1 96 101 GLU A O 1
ATOM 772 N N . ILE A 1 102 ? -5.387 31.484 -4.137 1 98.19 102 ILE A N 1
ATOM 773 C CA . ILE A 1 102 ? -5.324 30.297 -3.275 1 98.19 102 I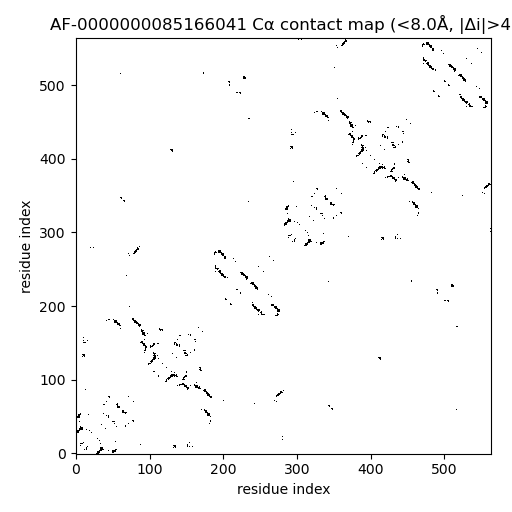LE A CA 1
ATOM 774 C C . ILE A 1 102 ? -3.965 30.234 -2.588 1 98.19 102 ILE A C 1
ATOM 776 O O . ILE A 1 102 ? -2.928 30.156 -3.254 1 98.19 102 ILE A O 1
ATOM 780 N N . GLU A 1 103 ? -3.994 30.188 -1.314 1 98.19 103 GLU A N 1
ATOM 781 C CA . GLU A 1 103 ? -2.76 30.219 -0.537 1 98.19 103 GLU A CA 1
ATOM 782 C C . GLU A 1 103 ? -2.412 28.828 -0.001 1 98.19 103 GLU A C 1
ATOM 784 O O . GLU A 1 103 ? -1.26 28.562 0.341 1 98.19 103 GLU A O 1
ATOM 789 N N . ALA A 1 104 ? -3.418 28 0.154 1 98.38 104 ALA A N 1
ATOM 790 C CA . ALA A 1 104 ? -3.209 26.672 0.73 1 98.38 104 ALA A CA 1
ATOM 791 C C . ALA A 1 104 ? -4.188 25.656 0.139 1 98.38 104 ALA A C 1
ATOM 793 O O . ALA A 1 104 ? -5.305 26.016 -0.241 1 98.38 104 ALA A O 1
ATOM 794 N N . VAL A 1 105 ? -3.721 24.453 0.003 1 98.56 105 VAL A N 1
ATOM 795 C CA . VAL A 1 105 ? -4.547 23.344 -0.458 1 98.56 105 VAL A CA 1
ATOM 796 C C . VAL A 1 105 ? -4.559 22.234 0.597 1 98.56 105 VAL A C 1
ATOM 798 O O . VAL A 1 105 ? -3.506 21.75 1.006 1 98.56 105 VAL A O 1
ATOM 801 N N . TYR A 1 106 ? -5.746 21.844 1 1 98.56 106 TYR A N 1
ATOM 802 C CA . TYR A 1 106 ? -5.902 20.844 2.051 1 98.56 106 TYR A CA 1
ATOM 803 C C . TYR A 1 106 ? -6.328 19.5 1.469 1 98.56 106 TYR A C 1
ATOM 805 O O . TYR A 1 106 ? -7.211 19.453 0.609 1 98.56 106 TYR A O 1
ATOM 813 N N . SER A 1 107 ? -5.707 18.422 1.879 1 98.25 107 SER A N 1
ATOM 814 C CA . SER A 1 107 ? -6.152 17.062 1.581 1 98.25 107 SER A CA 1
ATOM 815 C C . SER A 1 107 ? -5.34 16.031 2.35 1 98.25 107 SER A C 1
ATOM 817 O O . SER A 1 107 ? -4.457 16.375 3.137 1 98.25 107 SER A O 1
ATOM 819 N N . HIS A 1 108 ? -5.734 14.797 2.279 1 96.62 108 HIS A N 1
ATOM 820 C CA . HIS A 1 108 ? -4.902 13.695 2.762 1 96.62 108 HIS A CA 1
ATOM 821 C C . HIS A 1 108 ? -3.574 13.641 2.012 1 96.62 108 HIS A C 1
ATOM 823 O O . HIS A 1 108 ? -3.531 13.859 0.8 1 96.62 108 HIS A O 1
ATOM 829 N N . PRO A 1 109 ? -2.453 13.258 2.705 1 94.25 109 PRO A N 1
ATOM 830 C CA . PRO A 1 109 ? -1.142 13.242 2.053 1 94.25 109 PRO A CA 1
ATOM 831 C C . PRO A 1 109 ? -1.125 12.398 0.782 1 94.25 109 PRO A C 1
ATOM 833 O O . PRO A 1 109 ? -0.494 12.773 -0.208 1 94.25 109 PRO A O 1
ATOM 836 N N . GLN A 1 110 ? -1.855 11.336 0.749 1 93.19 110 GLN A N 1
ATOM 837 C CA . GLN A 1 110 ? -1.914 10.469 -0.424 1 93.19 110 GLN A CA 1
ATOM 838 C C . GLN A 1 110 ? -2.549 11.195 -1.609 1 93.19 110 GLN A C 1
ATOM 840 O O . GLN A 1 110 ? -2.029 11.141 -2.727 1 93.19 110 GLN A O 1
ATOM 845 N N . ALA A 1 111 ? -3.592 11.852 -1.311 1 96.5 111 ALA A N 1
ATOM 846 C CA . ALA A 1 111 ? -4.27 12.602 -2.363 1 96.5 111 ALA A CA 1
ATOM 847 C C . ALA A 1 111 ? -3.404 13.758 -2.859 1 96.5 111 ALA A C 1
ATOM 849 O O . ALA A 1 111 ? -3.324 14.008 -4.062 1 96.5 111 ALA A O 1
ATOM 850 N N . LEU A 1 112 ? -2.777 14.477 -1.933 1 96.75 112 LEU A N 1
ATOM 851 C CA . LEU A 1 112 ? -1.839 15.523 -2.322 1 96.75 112 LEU A CA 1
ATOM 852 C C . LEU A 1 112 ? -0.745 14.961 -3.225 1 96.75 112 LEU A C 1
ATOM 854 O O . LEU A 1 112 ? -0.445 15.539 -4.273 1 96.75 112 LEU A O 1
ATOM 858 N N . GLY A 1 113 ? -0.262 13.812 -2.861 1 93.75 113 GLY A N 1
ATOM 859 C CA . GLY A 1 113 ? 0.8 13.172 -3.617 1 93.75 113 GLY A CA 1
ATOM 860 C C . GLY A 1 113 ? 0.359 12.711 -4.992 1 93.75 113 GLY A C 1
ATOM 861 O O . GLY A 1 113 ? 1.149 12.719 -5.938 1 93.75 113 GLY A O 1
ATOM 862 N N . GLN A 1 114 ? -0.895 12.406 -5.133 1 95.06 114 GLN A N 1
ATOM 863 C CA . GLN A 1 114 ? -1.433 11.891 -6.383 1 95.06 114 GLN A CA 1
ATOM 864 C C . GLN A 1 114 ? -1.81 13.016 -7.336 1 95.06 114 GLN A C 1
ATOM 866 O O . GLN A 1 114 ? -2.215 12.773 -8.469 1 95.06 114 GLN A O 1
ATOM 871 N N . CYS A 1 115 ? -1.617 14.266 -6.871 1 97.56 115 CYS A N 1
ATOM 872 C CA . CYS A 1 115 ? -2.035 15.398 -7.688 1 97.56 115 CYS A CA 1
ATOM 873 C C . CYS A 1 115 ? -0.904 16.406 -7.844 1 97.56 115 CYS A C 1
ATOM 875 O O . CYS A 1 115 ? -1.15 17.594 -8.023 1 97.56 115 CYS A O 1
ATOM 877 N N . GLN A 1 116 ? 0.258 15.945 -7.73 1 95.31 116 GLN A N 1
ATOM 878 C CA . GLN A 1 116 ? 1.418 16.828 -7.75 1 95.31 116 GLN A CA 1
ATOM 879 C C . GLN A 1 116 ? 1.54 17.547 -9.094 1 95.31 116 GLN A C 1
ATOM 881 O O . GLN A 1 116 ? 1.89 18.719 -9.148 1 95.31 116 GLN A O 1
ATOM 886 N N . GLY A 1 117 ? 1.288 16.844 -10.203 1 95.94 117 GLY A N 1
ATOM 887 C CA . GLY A 1 117 ? 1.363 17.469 -11.508 1 95.94 117 GLY A CA 1
ATOM 888 C C . GLY A 1 117 ? 0.457 18.688 -11.641 1 95.94 117 GLY A C 1
ATOM 889 O O . GLY A 1 117 ? 0.903 19.75 -12.047 1 95.94 117 GLY A O 1
ATOM 890 N N . TRP A 1 118 ? -0.746 18.484 -11.273 1 97.81 118 TRP A N 1
ATOM 891 C CA . TRP A 1 118 ? -1.732 19.547 -11.367 1 97.81 118 TRP A CA 1
ATOM 892 C C . TRP A 1 118 ? -1.389 20.688 -10.406 1 97.81 118 TRP A C 1
ATOM 894 O O . TRP A 1 118 ? -1.482 21.859 -10.766 1 97.81 118 TRP A O 1
ATOM 904 N N . LEU A 1 119 ? -0.973 20.391 -9.188 1 97.94 119 LEU A N 1
ATOM 905 C CA . LEU A 1 119 ? -0.643 21.391 -8.18 1 97.94 119 LEU A CA 1
ATOM 906 C C . LEU A 1 119 ? 0.528 22.25 -8.633 1 97.94 119 LEU A C 1
ATOM 908 O O . LEU A 1 119 ? 0.503 23.484 -8.461 1 97.94 119 LEU A O 1
ATOM 912 N N . GLN A 1 120 ? 1.465 21.641 -9.203 1 96 120 GLN A N 1
ATOM 913 C CA . GLN A 1 120 ? 2.635 22.375 -9.672 1 96 120 GLN A CA 1
ATOM 914 C C . GLN A 1 120 ? 2.275 23.297 -10.836 1 96 120 GLN A C 1
ATOM 916 O O . GLN A 1 120 ? 2.791 24.406 -10.938 1 96 120 GLN A O 1
ATOM 921 N N . ALA A 1 121 ? 1.448 22.844 -11.68 1 97.19 121 ALA A N 1
ATOM 922 C CA . ALA A 1 121 ? 1.08 23.578 -12.891 1 97.19 121 ALA A CA 1
ATOM 923 C C . ALA A 1 121 ? 0.176 24.766 -12.547 1 97.19 121 ALA A C 1
ATOM 925 O O . ALA A 1 121 ? 0.31 25.844 -13.133 1 97.19 121 ALA A O 1
ATOM 926 N N . TYR A 1 122 ? -0.713 24.594 -11.578 1 97.75 122 TYR A N 1
ATOM 927 C CA . TYR A 1 122 ? -1.786 25.562 -11.438 1 97.75 122 TYR A CA 1
ATOM 928 C C . TYR A 1 122 ? -1.686 26.297 -10.102 1 97.75 122 TYR A C 1
ATOM 930 O O . TYR A 1 122 ? -2.207 27.406 -9.953 1 97.75 122 TYR A O 1
ATOM 938 N N . LEU A 1 123 ? -1.046 25.656 -9.148 1 98 123 LEU A N 1
ATOM 939 C CA . LEU A 1 123 ? -0.941 26.25 -7.824 1 98 123 LEU A CA 1
ATOM 940 C C . LEU A 1 123 ? 0.477 26.125 -7.277 1 98 123 LEU A C 1
ATOM 942 O O . LEU A 1 123 ? 0.676 25.641 -6.16 1 98 123 LEU A O 1
ATOM 946 N N . PRO A 1 124 ? 1.397 26.562 -8.023 1 96.12 124 PRO A N 1
ATOM 947 C CA . PRO A 1 124 ? 2.787 26.344 -7.617 1 96.12 124 PRO A CA 1
ATOM 948 C C . PRO A 1 124 ? 3.145 27.062 -6.316 1 96.12 124 PRO A C 1
ATOM 950 O O . PRO A 1 124 ? 4.066 26.641 -5.609 1 96.12 124 PRO A O 1
ATOM 953 N N . GLN A 1 125 ? 2.406 28.047 -5.895 1 95.44 125 GLN A N 1
ATOM 954 C CA . GLN A 1 125 ? 2.766 28.844 -4.723 1 95.44 125 GLN A CA 1
ATOM 955 C C . GLN A 1 125 ? 1.938 28.438 -3.508 1 95.44 125 GLN A C 1
ATOM 957 O O . GLN A 1 125 ? 2.197 28.891 -2.393 1 95.44 125 GLN A O 1
ATOM 962 N N . ALA A 1 126 ? 0.938 27.625 -3.719 1 97.56 126 ALA A N 1
ATOM 963 C CA . ALA A 1 126 ? 0.051 27.25 -2.619 1 97.56 126 ALA A CA 1
ATOM 964 C C . ALA A 1 126 ? 0.721 26.234 -1.696 1 97.56 126 ALA A C 1
ATOM 966 O O . ALA A 1 126 ? 1.386 25.312 -2.162 1 97.56 126 ALA A O 1
ATOM 967 N N . ARG A 1 127 ? 0.573 26.484 -0.424 1 96.88 127 ARG A N 1
ATOM 968 C CA . ARG A 1 127 ? 1.053 25.516 0.554 1 96.88 127 ARG A CA 1
ATOM 969 C C . ARG A 1 127 ? 0.182 24.266 0.555 1 96.88 127 ARG A C 1
ATOM 971 O O . ARG A 1 127 ? -1.045 24.359 0.473 1 96.88 127 ARG A O 1
ATOM 978 N N . GLN A 1 128 ? 0.796 23.141 0.575 1 96.75 128 GLN A N 1
ATOM 979 C CA . GLN A 1 128 ? 0.067 21.875 0.7 1 96.75 128 GLN A CA 1
ATOM 980 C C . GLN A 1 128 ? -0.091 21.484 2.164 1 96.75 128 GLN A C 1
ATOM 982 O O . GLN A 1 128 ? 0.899 21.297 2.875 1 96.75 128 GLN A O 1
ATOM 987 N N . CYS A 1 129 ? -1.322 21.375 2.607 1 97.31 129 CYS A N 1
ATOM 988 C CA . CYS A 1 129 ? -1.646 21.188 4.016 1 97.31 129 CYS A CA 1
ATOM 989 C C . CYS A 1 129 ? -2.309 19.828 4.246 1 97.31 129 CYS A C 1
ATOM 991 O O . CYS A 1 129 ? -3.496 19.656 3.969 1 97.31 129 CYS A O 1
ATOM 993 N N . PRO A 1 130 ? -1.603 18.891 4.895 1 97 130 PRO A N 1
ATOM 994 C CA . PRO A 1 130 ? -2.166 17.562 5.133 1 97 130 PRO A CA 1
ATOM 995 C C . PRO A 1 130 ? -3.268 17.562 6.191 1 97 130 PRO A C 1
ATOM 997 O O . PRO A 1 130 ? -3.184 18.312 7.172 1 97 130 PRO A O 1
ATOM 1000 N N . VAL A 1 131 ? -4.246 16.766 5.934 1 96.19 131 VAL A N 1
ATOM 1001 C CA . VAL A 1 131 ? -5.309 16.5 6.898 1 96.19 131 VAL A CA 1
ATOM 1002 C C . VAL A 1 131 ? -5.582 15.008 6.977 1 96.19 131 VAL A C 1
ATOM 1004 O O . VAL A 1 131 ? -4.941 14.211 6.277 1 96.19 131 VAL A O 1
ATOM 1007 N N . THR A 1 132 ? -6.531 14.594 7.809 1 93 132 THR A N 1
ATOM 1008 C CA . THR A 1 132 ? -6.695 13.188 8.141 1 93 132 THR A CA 1
ATOM 1009 C C . THR A 1 132 ? -7.461 12.453 7.039 1 93 132 THR A C 1
ATOM 1011 O O . THR A 1 132 ? -7.336 11.234 6.895 1 93 132 THR A O 1
ATOM 1014 N N . SER A 1 133 ? -8.266 13.195 6.316 1 94 133 SER A N 1
ATOM 1015 C CA . SER A 1 133 ? -9.023 12.617 5.215 1 94 133 SER A CA 1
ATOM 1016 C C . SER A 1 133 ? -9.289 13.641 4.121 1 94 133 SER A C 1
ATOM 1018 O O . SER A 1 133 ? -9.203 14.852 4.359 1 94 133 SER A O 1
ATOM 1020 N N . THR A 1 134 ? -9.625 13.156 2.965 1 94.38 134 THR A N 1
ATOM 1021 C CA . THR A 1 134 ? -9.93 14.062 1.863 1 94.38 134 THR A CA 1
ATOM 1022 C C . THR A 1 134 ? -11.18 14.875 2.17 1 94.38 134 THR A C 1
ATOM 1024 O O . THR A 1 134 ? -11.32 16.016 1.709 1 94.38 134 THR A O 1
ATOM 1027 N N . ALA A 1 135 ? -12.094 14.312 2.941 1 95.56 135 ALA A N 1
ATOM 1028 C CA . ALA A 1 135 ? -13.328 15.008 3.289 1 95.56 135 ALA A CA 1
ATOM 1029 C C . ALA A 1 135 ? -13.055 16.141 4.266 1 95.56 135 ALA A C 1
ATOM 1031 O O . ALA A 1 135 ? -13.703 17.188 4.199 1 95.56 135 ALA A O 1
ATOM 1032 N N . GLU A 1 136 ? -12.109 15.977 5.074 1 94.69 136 GLU A N 1
ATOM 1033 C CA . GLU A 1 136 ? -11.836 16.953 6.125 1 94.69 136 GLU A CA 1
ATOM 1034 C C . GLU A 1 136 ? -11.406 18.297 5.531 1 94.69 136 GLU A C 1
ATOM 1036 O O . GLU A 1 136 ? -11.742 19.344 6.066 1 94.69 136 GLU A O 1
ATOM 1041 N N . GLY A 1 137 ? -10.695 18.281 4.441 1 96.06 137 GLY A N 1
ATOM 1042 C CA . GLY A 1 137 ? -10.188 19.484 3.811 1 96.06 137 GLY A CA 1
ATOM 1043 C C . GLY A 1 137 ? -11.289 20.469 3.441 1 96.06 137 GLY A C 1
ATOM 1044 O O . GLY A 1 137 ? -11.07 21.688 3.441 1 96.06 137 GLY A O 1
ATOM 1045 N N . LEU A 1 138 ? -12.445 20.031 3.246 1 97.81 138 LEU A N 1
ATOM 1046 C CA . LEU A 1 138 ? -13.539 20.844 2.76 1 97.81 138 LEU A CA 1
ATOM 1047 C C . LEU A 1 138 ? -14.062 21.766 3.861 1 97.81 138 LEU A C 1
ATOM 1049 O O . LEU A 1 138 ? -14.68 22.797 3.576 1 97.81 138 LEU A O 1
ATOM 1053 N N . GLN A 1 139 ? -13.812 21.375 5.07 1 96.62 139 GLN A N 1
ATOM 1054 C CA . GLN A 1 139 ? -14.227 22.234 6.18 1 96.62 139 GLN A CA 1
ATOM 1055 C C . GLN A 1 139 ? -13.484 23.562 6.148 1 96.62 139 GLN A C 1
ATOM 1057 O O . GLN A 1 139 ? -14.047 24.609 6.48 1 96.62 139 GLN A O 1
ATOM 1062 N N . TYR A 1 140 ? -12.258 23.562 5.75 1 97.19 140 TYR A N 1
ATOM 1063 C CA . TYR A 1 140 ? -11.445 24.766 5.652 1 97.19 140 TYR A CA 1
ATOM 1064 C C . TYR A 1 140 ? -11.883 25.625 4.469 1 97.19 140 TYR A C 1
ATOM 1066 O O . TYR A 1 140 ? -11.906 26.859 4.562 1 97.19 140 TYR A O 1
ATOM 1074 N N . VAL A 1 141 ? -12.258 24.938 3.424 1 98.06 141 VAL A N 1
ATOM 1075 C CA . VAL A 1 141 ? -12.719 25.641 2.234 1 98.06 141 VAL A CA 1
ATOM 1076 C C . VAL A 1 141 ? -14.023 26.375 2.543 1 98.06 141 VAL A C 1
ATOM 1078 O O . VAL A 1 141 ? -14.258 27.469 2.045 1 98.06 141 VAL A O 1
ATOM 1081 N N . ALA A 1 142 ? -14.82 25.75 3.336 1 97.19 142 ALA A N 1
ATOM 1082 C CA . ALA A 1 142 ? -16.109 26.344 3.705 1 97.19 142 ALA A CA 1
ATOM 1083 C C . ALA A 1 142 ? -15.906 27.625 4.492 1 97.19 142 ALA A C 1
ATOM 1085 O O . ALA A 1 142 ? -16.781 28.5 4.508 1 97.19 142 ALA A O 1
ATOM 1086 N N . GLN A 1 143 ? -14.727 27.828 5.062 1 97.06 143 GLN A N 1
ATOM 1087 C CA . GLN A 1 143 ? -14.5 28.938 5.984 1 97.06 143 GLN A CA 1
ATOM 1088 C C . GLN A 1 143 ? -13.633 30.016 5.344 1 97.06 143 GLN A C 1
ATOM 1090 O O . GLN A 1 143 ? -13.477 31.109 5.898 1 97.06 143 GLN A O 1
ATOM 1095 N N . SER A 1 144 ? -13.094 29.734 4.219 1 97.12 144 SER A N 1
ATOM 1096 C CA . SER A 1 144 ? -12.156 30.688 3.623 1 97.12 144 SER A CA 1
ATOM 1097 C C . SER A 1 144 ? -12.172 30.594 2.102 1 97.12 144 SER A C 1
ATOM 1099 O O . SER A 1 144 ? -12.227 29.5 1.537 1 97.12 144 SER A O 1
ATOM 1101 N N . ASP A 1 145 ? -12.117 31.766 1.515 1 96.62 145 ASP A N 1
ATOM 1102 C CA . ASP A 1 145 ? -12.07 31.797 0.056 1 96.62 145 ASP A CA 1
ATOM 1103 C C . ASP A 1 145 ? -10.625 31.828 -0.446 1 96.62 145 ASP A C 1
ATOM 1105 O O . ASP A 1 145 ? -10.383 31.953 -1.648 1 96.62 145 ASP A O 1
ATOM 1109 N N . ARG A 1 146 ? -9.695 31.609 0.411 1 97.69 146 ARG A N 1
ATOM 1110 C CA . ARG A 1 146 ? -8.289 31.688 0.041 1 97.69 146 ARG A CA 1
ATOM 1111 C C . ARG A 1 146 ? -7.637 30.312 0.063 1 97.69 146 ARG A C 1
ATOM 1113 O O . ARG A 1 146 ? -6.414 30.188 -0.068 1 97.69 146 ARG A O 1
ATOM 1120 N N . VAL A 1 147 ? -8.414 29.328 0.322 1 98.5 147 VAL A N 1
ATOM 1121 C CA . VAL A 1 147 ? -7.859 27.984 0.382 1 98.5 147 VAL A CA 1
ATOM 1122 C C . VAL A 1 147 ? -8.672 27.047 -0.508 1 98.5 147 VAL A C 1
ATOM 1124 O O . VAL A 1 147 ? -9.805 27.375 -0.892 1 98.5 147 VAL A O 1
ATOM 1127 N N . GLY A 1 148 ? -8.062 25.953 -0.981 1 98.56 148 GLY A N 1
ATOM 1128 C CA . GLY A 1 148 ? -8.711 24.875 -1.701 1 98.56 148 GLY A CA 1
ATOM 1129 C C . GLY A 1 148 ? -8.523 23.516 -1.04 1 98.56 148 GLY A C 1
ATOM 1130 O O . GLY A 1 148 ? -7.824 23.406 -0.031 1 98.56 148 GLY A O 1
ATOM 1131 N N . ALA A 1 149 ? -9.18 22.562 -1.566 1 98.81 149 ALA A N 1
ATOM 1132 C CA . ALA A 1 149 ? -9.055 21.172 -1.11 1 98.81 149 ALA A CA 1
ATOM 1133 C C . ALA A 1 149 ? -9.117 20.203 -2.283 1 98.81 149 ALA A C 1
ATOM 1135 O O . ALA A 1 149 ? -9.711 20.516 -3.322 1 98.81 149 ALA A O 1
ATOM 1136 N N . ILE A 1 150 ? -8.461 19.109 -2.105 1 98.75 150 ILE A N 1
ATOM 1137 C CA . ILE A 1 150 ? -8.594 17.984 -3.025 1 98.75 150 ILE A CA 1
ATOM 1138 C C . ILE A 1 150 ? -9.477 16.906 -2.4 1 98.75 150 ILE A C 1
ATOM 1140 O O . ILE A 1 150 ? -9.172 16.391 -1.321 1 98.75 150 ILE A O 1
ATOM 1144 N N . ALA A 1 151 ? -10.547 16.594 -3.027 1 98.5 151 ALA A N 1
ATOM 1145 C CA . ALA A 1 151 ? -11.516 15.625 -2.512 1 98.5 151 ALA A CA 1
ATOM 1146 C C . ALA A 1 151 ? -12.375 15.055 -3.639 1 98.5 151 ALA A C 1
ATOM 1148 O O . ALA A 1 151 ? -12.078 15.266 -4.816 1 98.5 151 ALA A O 1
ATOM 1149 N N . SER A 1 152 ? -13.328 14.242 -3.266 1 97.31 152 SER A N 1
ATOM 1150 C CA . SER A 1 152 ? -14.234 13.656 -4.246 1 97.31 152 SER A CA 1
ATOM 1151 C C . SER A 1 152 ? -15.297 14.656 -4.688 1 97.31 152 SER A C 1
ATOM 1153 O O . SER A 1 152 ? -15.586 15.617 -3.977 1 97.31 152 SER A O 1
ATOM 1155 N N . VAL A 1 153 ? -15.844 14.422 -5.867 1 96 153 VAL A N 1
ATOM 1156 C CA . VAL A 1 153 ? -16.953 15.227 -6.371 1 96 153 VAL A CA 1
ATOM 1157 C C . VAL A 1 153 ? -18.125 15.148 -5.391 1 96 153 VAL A C 1
ATOM 1159 O O . VAL A 1 153 ? -18.734 16.172 -5.07 1 96 153 VAL A O 1
ATOM 1162 N N . ARG A 1 154 ? -18.375 14 -4.852 1 94.5 154 ARG A N 1
ATOM 1163 C CA . ARG A 1 154 ? -19.453 13.797 -3.898 1 94.5 154 ARG A CA 1
ATOM 1164 C C . ARG A 1 154 ? -19.25 14.656 -2.652 1 94.5 154 ARG A C 1
ATOM 1166 O O . ARG A 1 154 ? -20.203 15.266 -2.154 1 94.5 154 ARG A O 1
ATOM 1173 N N . ALA A 1 155 ? -18.062 14.641 -2.189 1 96.88 155 ALA A N 1
ATOM 1174 C CA . ALA A 1 155 ? -17.781 15.438 -0.997 1 96.88 155 ALA A CA 1
ATOM 1175 C C . ALA A 1 155 ? -18.078 16.906 -1.242 1 96.88 155 ALA A C 1
ATOM 1177 O O . ALA A 1 155 ? -18.641 17.594 -0.378 1 96.88 155 ALA A O 1
ATOM 1178 N N . ALA A 1 156 ? -17.688 17.391 -2.375 1 97.56 156 ALA A N 1
ATOM 1179 C CA . ALA A 1 156 ? -17.953 18.781 -2.736 1 97.56 156 ALA A CA 1
ATOM 1180 C C . ALA A 1 156 ? -19.453 19.078 -2.727 1 97.56 156 ALA A C 1
ATOM 1182 O O . ALA A 1 156 ? -19.891 20.109 -2.211 1 97.56 156 ALA A O 1
ATOM 1183 N N . GLN A 1 157 ? -20.203 18.141 -3.275 1 96.38 157 GLN A N 1
ATOM 1184 C CA . GLN A 1 157 ? -21.656 18.281 -3.355 1 96.38 157 GLN A CA 1
ATOM 1185 C C . GLN A 1 157 ? -22.281 18.297 -1.965 1 96.38 157 GLN A C 1
ATOM 1187 O O . GLN A 1 157 ? -23.156 19.109 -1.683 1 96.38 157 GLN A O 1
ATOM 1192 N N . LEU A 1 158 ? -21.828 17.469 -1.139 1 96.12 158 LEU A N 1
ATOM 1193 C CA . LEU A 1 158 ? -22.328 17.375 0.225 1 96.12 158 LEU A CA 1
ATOM 1194 C C . LEU A 1 158 ? -22.125 18.688 0.975 1 96.12 158 LEU A C 1
ATOM 1196 O O . LEU A 1 158 ? -22.953 19.062 1.811 1 96.12 158 LEU A O 1
ATOM 1200 N N . HIS A 1 159 ? -21.016 19.391 0.668 1 96.44 159 HIS A N 1
ATOM 1201 C CA . HIS A 1 159 ? -20.672 20.625 1.363 1 96.44 159 HIS A CA 1
ATOM 1202 C C . HIS A 1 159 ? -21.141 21.844 0.575 1 96.44 159 HIS A C 1
ATOM 1204 O O . HIS A 1 159 ? -20.891 22.984 0.98 1 96.44 159 HIS A O 1
ATOM 1210 N N . HIS A 1 160 ? -21.781 21.625 -0.545 1 97.06 160 HIS A N 1
ATOM 1211 C CA . HIS A 1 160 ? -22.25 22.703 -1.416 1 97.06 160 HIS A CA 1
ATOM 1212 C C . HIS A 1 160 ? -21.125 23.656 -1.787 1 97.06 160 HIS A C 1
ATOM 1214 O O . HIS A 1 160 ? -21.281 24.875 -1.699 1 97.06 160 HIS A O 1
ATOM 1220 N N . LEU A 1 161 ? -20.016 23.078 -2.102 1 98.12 161 LEU A N 1
ATOM 1221 C CA . LEU A 1 161 ? -18.859 23.859 -2.498 1 98.12 161 LEU A CA 1
ATOM 1222 C C . LEU A 1 161 ? -18.578 23.703 -3.988 1 98.12 161 LEU A C 1
ATOM 1224 O O . LEU A 1 161 ? -18.781 22.625 -4.551 1 98.12 161 LEU A O 1
ATOM 1228 N N . PRO A 1 162 ? -18.078 24.734 -4.645 1 97.94 162 PRO A N 1
ATOM 1229 C CA . PRO A 1 162 ? -17.828 24.672 -6.086 1 97.94 162 PRO A CA 1
ATOM 1230 C C . PRO A 1 162 ? -16.625 23.797 -6.441 1 97.94 162 PRO A C 1
ATOM 1232 O O . PRO A 1 162 ? -15.602 23.844 -5.762 1 97.94 162 PRO A O 1
ATOM 1235 N N . ILE A 1 163 ? -16.797 23 -7.5 1 98.5 163 ILE A N 1
ATOM 1236 C CA . ILE A 1 163 ? -15.703 22.25 -8.094 1 98.5 163 ILE A CA 1
ATOM 1237 C C . ILE A 1 163 ? -15.023 23.094 -9.164 1 98.5 163 ILE A C 1
ATOM 1239 O O . ILE A 1 163 ? -15.648 23.484 -10.148 1 98.5 163 ILE A O 1
ATOM 1243 N N . ILE A 1 164 ? -13.766 23.297 -9.008 1 98.5 164 ILE A N 1
ATOM 1244 C CA . ILE A 1 164 ? -13.023 24.141 -9.93 1 98.5 164 ILE A CA 1
ATOM 1245 C C . ILE A 1 164 ? -12.43 23.297 -11.047 1 98.5 164 ILE A C 1
ATOM 1247 O O . ILE A 1 164 ? -12.375 23.719 -12.203 1 98.5 164 ILE A O 1
ATOM 1251 N N . ALA A 1 165 ? -11.93 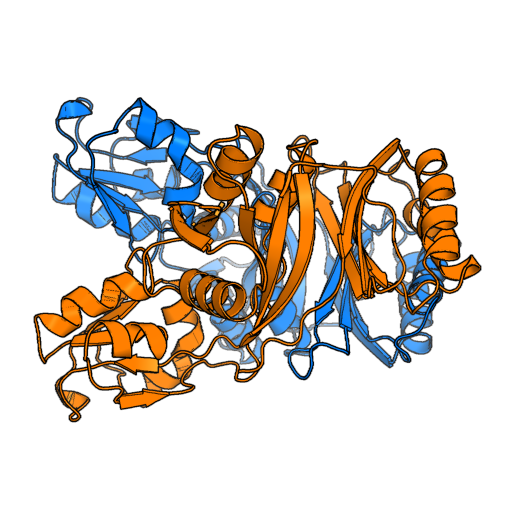22.125 -10.695 1 98.25 165 ALA A N 1
ATOM 1252 C CA . ALA A 1 165 ? -11.359 21.188 -11.648 1 98.25 165 ALA A CA 1
ATOM 1253 C C . ALA A 1 165 ? -11.594 19.75 -11.195 1 98.25 165 ALA A C 1
ATOM 1255 O O . ALA A 1 165 ? -11.648 19.469 -10 1 98.25 165 ALA A O 1
ATOM 1256 N N . THR A 1 166 ? -11.734 18.875 -12.156 1 97.75 166 THR A N 1
ATOM 1257 C CA . THR A 1 166 ? -11.891 17.453 -11.883 1 97.75 166 THR A CA 1
ATOM 1258 C C . THR A 1 166 ? -10.812 16.641 -12.602 1 97.75 166 THR A C 1
ATOM 1260 O O . THR A 1 166 ? -10.102 17.172 -13.453 1 97.75 166 THR A O 1
ATOM 1263 N N . GLU A 1 167 ? -10.617 15.406 -12.188 1 97.44 167 GLU A N 1
ATOM 1264 C CA . GLU A 1 167 ? -9.648 14.492 -12.781 1 97.44 167 GLU A CA 1
ATOM 1265 C C . GLU A 1 167 ? -8.242 15.086 -12.758 1 97.44 167 GLU A C 1
ATOM 1267 O O . GLU A 1 167 ? -7.547 15.102 -13.773 1 97.44 167 GLU A O 1
ATOM 1272 N N . ILE A 1 168 ? -7.891 15.57 -11.562 1 98 168 ILE A N 1
ATOM 1273 C CA . ILE A 1 168 ? -6.633 16.297 -11.469 1 98 168 ILE A CA 1
ATOM 1274 C C . ILE A 1 168 ? -5.512 15.352 -11.047 1 98 168 ILE A C 1
ATOM 1276 O O . ILE A 1 168 ? -4.363 15.766 -10.883 1 98 168 ILE A O 1
ATOM 1280 N N . GLN A 1 169 ? -5.836 14.023 -10.766 1 96.5 169 GLN A N 1
ATOM 1281 C CA . GLN A 1 169 ? -4.824 13.055 -10.352 1 96.5 169 GLN A CA 1
ATOM 1282 C C . GLN A 1 169 ? -3.812 12.812 -11.469 1 96.5 169 GLN A C 1
ATOM 1284 O O . GLN A 1 169 ? -4.164 12.844 -12.656 1 96.5 169 GLN A O 1
ATOM 1289 N N . ASP A 1 170 ? -2.645 12.555 -11.078 1 93.56 170 ASP A N 1
ATOM 1290 C CA . ASP A 1 170 ? -1.545 12.352 -12.016 1 93.56 170 ASP A CA 1
ATOM 1291 C C . ASP A 1 170 ? -1.78 11.125 -12.891 1 93.56 170 ASP A C 1
ATOM 1293 O O . ASP A 1 170 ? -1.43 11.117 -14.07 1 93.56 170 ASP A O 1
ATOM 1297 N N . ILE A 1 171 ? -2.395 10.102 -12.266 1 89.31 171 ILE A N 1
ATOM 1298 C CA . ILE A 1 171 ? -2.723 8.867 -12.977 1 89.31 171 ILE A CA 1
ATOM 1299 C C . ILE A 1 171 ? -4.223 8.82 -13.258 1 89.31 171 ILE A C 1
ATOM 1301 O O . ILE A 1 171 ? -5.031 8.711 -12.336 1 89.31 171 ILE A O 1
ATOM 1305 N N . PRO A 1 172 ? -4.676 8.867 -14.484 1 88.31 172 PRO A N 1
ATOM 1306 C CA . PRO A 1 172 ? -6.094 9.008 -14.82 1 88.31 172 PRO A CA 1
ATOM 1307 C C . PRO A 1 172 ? -6.906 7.766 -14.469 1 88.31 172 PRO A C 1
ATOM 1309 O O . PRO A 1 172 ? -8.078 7.879 -14.086 1 88.31 172 PRO A O 1
ATOM 1312 N N . ASP A 1 173 ? -6.434 6.516 -14.609 1 87.75 173 ASP A N 1
ATOM 1313 C CA . ASP A 1 173 ? -7.223 5.301 -14.43 1 87.75 173 ASP A CA 1
ATOM 1314 C C . ASP A 1 173 ? -7.047 4.738 -13.023 1 87.75 173 ASP A C 1
ATOM 1316 O O . ASP A 1 173 ? -6.867 3.531 -12.844 1 87.75 173 ASP A O 1
ATOM 1320 N N . ASN A 1 174 ? -7.266 5.691 -12.062 1 91 174 ASN A N 1
ATOM 1321 C CA . ASN A 1 174 ? -7.219 5.301 -10.656 1 91 174 ASN A CA 1
ATOM 1322 C C . ASN A 1 174 ? -8.547 4.703 -10.203 1 91 174 ASN A C 1
ATOM 1324 O O . ASN A 1 174 ? -9.602 5.316 -10.367 1 91 174 ASN A O 1
ATOM 1328 N N . CYS A 1 175 ? -8.5 3.486 -9.648 1 93.56 175 CYS A N 1
ATOM 1329 C CA . CYS A 1 175 ? -9.711 2.846 -9.156 1 93.56 175 CYS A CA 1
ATOM 1330 C C . CYS A 1 175 ? -9.422 1.996 -7.926 1 93.56 175 CYS A C 1
ATOM 1332 O O . CYS A 1 175 ? -8.281 1.564 -7.723 1 93.56 175 CYS A O 1
ATOM 1334 N N . THR A 1 176 ? -10.453 1.819 -7.18 1 94.56 176 THR A N 1
ATOM 1335 C CA . THR A 1 176 ? -10.352 0.993 -5.98 1 94.56 176 THR A CA 1
ATOM 1336 C C . THR A 1 176 ? -11.398 -0.116 -6 1 94.56 176 THR A C 1
ATOM 1338 O O . THR A 1 176 ? -12.547 0.118 -6.367 1 94.56 176 THR A O 1
ATOM 1341 N N . ARG A 1 177 ? -10.953 -1.328 -5.738 1 96 177 ARG A N 1
ATOM 1342 C CA . ARG A 1 177 ? -11.859 -2.449 -5.512 1 96 177 ARG A CA 1
ATOM 1343 C C . ARG A 1 177 ? -12.32 -2.496 -4.059 1 96 177 ARG A C 1
ATOM 1345 O O . ARG A 1 177 ? -11.5 -2.428 -3.139 1 96 177 ARG A O 1
ATOM 1352 N N . PHE A 1 178 ? -13.633 -2.547 -3.875 1 98.25 178 PHE A N 1
ATOM 1353 C CA . PHE A 1 178 ? -14.227 -2.654 -2.547 1 98.25 178 PHE A CA 1
ATOM 1354 C C . PHE A 1 178 ? -14.883 -4.02 -2.355 1 98.25 178 PHE A C 1
ATOM 1356 O O . PHE A 1 178 ? -15.453 -4.574 -3.293 1 98.25 178 PHE A O 1
ATOM 1363 N N . TRP A 1 179 ? -14.766 -4.535 -1.183 1 98.5 179 TRP A N 1
ATOM 1364 C CA . TRP A 1 179 ? -15.484 -5.738 -0.771 1 98.5 179 TRP A CA 1
ATOM 1365 C C . TRP A 1 179 ? -16.609 -5.395 0.193 1 98.5 179 TRP A C 1
ATOM 1367 O O . TRP A 1 179 ? -16.453 -4.535 1.064 1 98.5 179 TRP A O 1
ATOM 1377 N N . VAL A 1 180 ? -17.703 -5.992 -0.011 1 98.38 180 VAL A N 1
ATOM 1378 C CA . VAL A 1 180 ? -18.734 -6.059 1.018 1 98.38 180 VAL A CA 1
ATOM 1379 C C . VAL A 1 180 ? -18.609 -7.359 1.804 1 98.38 180 VAL A C 1
ATOM 1381 O O . VAL A 1 180 ? -18.656 -8.445 1.228 1 98.38 180 VAL A O 1
ATOM 1384 N N . VAL A 1 181 ? -18.453 -7.207 3.092 1 98.12 181 VAL A N 1
ATOM 1385 C CA . VAL A 1 181 ? -18.125 -8.344 3.941 1 98.12 181 VAL A CA 1
ATOM 1386 C C . VAL A 1 181 ? -19.219 -8.555 4.98 1 98.12 181 VAL A C 1
ATOM 1388 O O . VAL A 1 181 ? -19.781 -7.586 5.5 1 98.12 181 VAL A O 1
ATOM 1391 N N . SER A 1 182 ? -19.562 -9.742 5.266 1 97 182 SER A N 1
ATOM 1392 C CA . SER A 1 182 ? -20.5 -10.109 6.32 1 97 182 SER A CA 1
ATOM 1393 C C . SER A 1 182 ? -19.906 -11.188 7.227 1 97 182 SER A C 1
ATOM 1395 O O . SER A 1 182 ? -18.797 -11.68 6.98 1 97 182 SER A O 1
ATOM 1397 N N . ARG A 1 183 ? -20.609 -11.414 8.258 1 94.69 183 ARG A N 1
ATOM 1398 C CA . ARG A 1 183 ? -20.25 -12.578 9.062 1 94.69 183 ARG A CA 1
ATOM 1399 C C . ARG A 1 183 ? -20.688 -13.875 8.383 1 94.69 183 ARG A C 1
ATOM 1401 O O . ARG A 1 183 ? -21.641 -13.875 7.598 1 94.69 183 ARG A O 1
ATOM 1408 N N . GLN A 1 184 ? -19.844 -14.914 8.648 1 76.44 184 GLN A N 1
ATOM 1409 C CA . GLN A 1 184 ? -19.922 -16.203 7.969 1 76.44 184 GLN A CA 1
ATOM 1410 C C . GLN A 1 184 ? -21.281 -16.859 8.18 1 76.44 184 GLN A C 1
ATOM 1412 O O . GLN A 1 184 ? -21.734 -17.016 9.312 1 76.44 184 GLN A O 1
ATOM 1417 N N . GLN A 1 185 ? -22 -17 7.07 1 65.69 185 GLN A N 1
ATOM 1418 C CA . GLN A 1 185 ? -23.219 -17.797 7.137 1 65.69 185 GLN A CA 1
ATOM 1419 C C . GLN A 1 185 ? -23.031 -19.141 6.441 1 65.69 185 GLN A C 1
ATOM 1421 O O . GLN A 1 185 ? -23.875 -20.031 6.555 1 65.69 185 GLN A O 1
ATOM 1426 N N . GLY A 1 186 ? -21.656 -19.5 6.047 1 67.38 186 GLY A N 1
ATOM 1427 C CA . GLY A 1 186 ? -21.406 -20.734 5.324 1 67.38 186 GLY A CA 1
ATOM 1428 C C . GLY A 1 186 ? -19.938 -20.969 5.043 1 67.38 186 GLY A C 1
ATOM 1429 O O . GLY A 1 186 ? -19.062 -20.328 5.648 1 67.38 186 GLY A O 1
ATOM 1430 N N . GLU A 1 187 ? -19.703 -22 4.281 1 69.81 187 GLU A N 1
ATOM 1431 C CA . GLU A 1 187 ? -18.328 -22.438 4.039 1 69.81 187 GLU A CA 1
ATOM 1432 C C . GLU A 1 187 ? -17.609 -21.5 3.072 1 69.81 187 GLU A C 1
ATOM 1434 O O . GLU A 1 187 ? -16.391 -21.562 2.932 1 69.81 187 GLU A O 1
ATOM 1439 N N . GLY A 1 188 ? -18.359 -20.516 2.549 1 77.62 188 GLY A N 1
ATOM 1440 C CA . GLY A 1 188 ? -17.734 -19.594 1.613 1 77.62 188 GLY A CA 1
ATOM 1441 C C . GLY A 1 188 ? -17.453 -20.219 0.259 1 77.62 188 GLY A C 1
ATOM 1442 O O . GLY A 1 188 ? -16.688 -19.672 -0.535 1 77.62 188 GLY A O 1
ATOM 1443 N N . TRP A 1 189 ? -18.062 -21.391 -0.054 1 87.06 189 TRP A N 1
ATOM 1444 C CA . TRP A 1 189 ? -17.844 -22.109 -1.303 1 87.06 189 TRP A CA 1
ATOM 1445 C C . TRP A 1 189 ? -18.547 -21.422 -2.461 1 87.06 189 TRP A C 1
ATOM 1447 O O . TRP A 1 189 ? -19.594 -20.781 -2.271 1 87.06 189 TRP A O 1
ATOM 1457 N N . PRO A 1 190 ? -17.922 -21.578 -3.578 1 94.75 190 PRO A N 1
ATOM 1458 C CA . PRO A 1 190 ? -18.484 -20.891 -4.734 1 94.75 190 PRO A CA 1
ATOM 1459 C C . PRO A 1 190 ? -19.875 -21.406 -5.109 1 94.75 190 PRO A C 1
ATOM 1461 O O . PRO A 1 190 ? -20.141 -22.609 -5.008 1 94.75 190 PRO A O 1
ATOM 1464 N N . GLN A 1 191 ? -20.781 -20.562 -5.465 1 92.69 191 GLN A N 1
ATOM 1465 C CA . GLN A 1 191 ? -22.141 -20.828 -5.934 1 92.69 191 GLN A CA 1
ATOM 1466 C C . GLN A 1 191 ? -22.344 -20.312 -7.352 1 92.69 191 GLN A C 1
ATOM 1468 O O . GLN A 1 191 ? -21.562 -19.5 -7.844 1 92.69 191 GLN A O 1
ATOM 1473 N N . PRO A 1 192 ? -23.406 -20.906 -7.945 1 93.94 192 PRO A N 1
ATOM 1474 C CA . PRO A 1 192 ? -23.719 -20.344 -9.258 1 93.94 192 PRO A CA 1
ATOM 1475 C C . PRO A 1 192 ? -23.891 -18.828 -9.227 1 93.94 192 PRO A C 1
ATOM 1477 O O . PRO A 1 192 ? -24.547 -18.297 -8.32 1 93.94 192 PRO A O 1
ATOM 1480 N N . GLY A 1 193 ? -23.281 -18.156 -10.102 1 94.12 193 GLY A N 1
ATOM 1481 C CA . GLY A 1 193 ? -23.375 -16.703 -10.172 1 94.12 193 GLY A CA 1
ATOM 1482 C C . GLY A 1 193 ? -22.141 -16.016 -9.633 1 94.12 193 GLY A C 1
ATOM 1483 O O . GLY A 1 193 ? -21.891 -14.844 -9.945 1 94.12 193 GLY A O 1
ATOM 1484 N N . ASP A 1 194 ? -21.422 -16.719 -8.781 1 96.31 194 ASP A N 1
ATOM 1485 C CA . ASP A 1 194 ? -20.188 -16.141 -8.289 1 96.31 194 ASP A CA 1
ATOM 1486 C C . ASP A 1 194 ? -19.172 -15.945 -9.414 1 96.31 194 ASP A C 1
ATOM 1488 O O . ASP A 1 194 ? -19.062 -16.797 -10.305 1 96.31 194 ASP A O 1
ATOM 1492 N N . THR A 1 195 ? -18.469 -14.828 -9.352 1 96.75 195 THR A N 1
ATOM 1493 C CA . THR A 1 195 ? -17.5 -14.539 -10.398 1 96.75 195 THR A CA 1
ATOM 1494 C C . THR A 1 195 ? -16.078 -14.758 -9.883 1 96.75 195 THR A C 1
ATOM 1496 O O . THR A 1 195 ? -15.172 -15.078 -10.648 1 96.75 195 THR A O 1
ATOM 1499 N N . HIS A 1 196 ? -15.914 -14.602 -8.586 1 97.19 196 HIS A N 1
ATOM 1500 C CA . HIS A 1 196 ? -14.57 -14.695 -8.016 1 97.19 196 HIS A CA 1
ATOM 1501 C C . HIS A 1 196 ? -14.594 -15.398 -6.668 1 97.19 196 HIS A C 1
ATOM 1503 O O . HIS A 1 196 ? -15.625 -15.422 -5.988 1 97.19 196 HIS A O 1
ATOM 1509 N N . THR A 1 197 ? -13.523 -16.016 -6.332 1 97.5 197 THR A N 1
ATOM 1510 C CA . THR A 1 197 ? -13.219 -16.531 -5 1 97.5 197 THR A CA 1
ATOM 1511 C C . THR A 1 197 ? -11.875 -16 -4.516 1 97.5 197 THR A C 1
ATOM 1513 O O . THR A 1 197 ? -10.875 -16.047 -5.242 1 97.5 197 THR A O 1
ATOM 1516 N N . SER A 1 198 ? -11.867 -15.383 -3.332 1 97.38 198 SER A N 1
ATOM 1517 C CA . SER A 1 198 ? -10.625 -14.898 -2.74 1 97.38 198 SER A CA 1
ATOM 1518 C C . SER A 1 198 ? -10.164 -15.805 -1.602 1 97.38 198 SER A C 1
ATOM 1520 O O . SER A 1 198 ? -10.961 -16.172 -0.741 1 97.38 198 SER A O 1
ATOM 1522 N N . ILE A 1 199 ? -8.844 -16.172 -1.656 1 97.38 199 ILE A N 1
ATOM 1523 C CA . ILE A 1 199 ? -8.305 -17.094 -0.657 1 97.38 199 ILE A CA 1
ATOM 1524 C C . ILE A 1 199 ? -6.938 -16.594 -0.193 1 97.38 199 ILE A C 1
ATOM 1526 O O . ILE A 1 199 ? -6.344 -15.711 -0.822 1 97.38 199 ILE A O 1
ATOM 1530 N N . ALA A 1 200 ? -6.484 -17.109 0.909 1 96.5 200 ALA A N 1
ATOM 1531 C CA . ALA A 1 200 ? -5.105 -16.984 1.374 1 96.5 200 ALA A CA 1
ATOM 1532 C C . ALA A 1 200 ? -4.59 -18.312 1.922 1 96.5 200 ALA A C 1
ATOM 1534 O O . ALA A 1 200 ? -5.363 -19.109 2.445 1 96.5 200 ALA A O 1
ATOM 1535 N N . PHE A 1 201 ? -3.297 -18.547 1.723 1 96.19 201 PHE A N 1
ATOM 1536 C CA . PHE A 1 201 ? -2.75 -19.797 2.23 1 96.19 201 PHE A CA 1
ATOM 1537 C C . PHE A 1 201 ? -1.272 -19.641 2.574 1 96.19 201 PHE A C 1
ATOM 1539 O O . PHE A 1 201 ? -0.613 -18.719 2.1 1 96.19 201 PHE A O 1
ATOM 1546 N N . SER A 1 202 ? -0.796 -20.391 3.49 1 93.88 202 SER A N 1
ATOM 1547 C CA . SER A 1 202 ? 0.625 -20.578 3.764 1 93.88 202 SER A CA 1
ATOM 1548 C C . SER A 1 202 ? 1.118 -21.922 3.219 1 93.88 202 SER A C 1
ATOM 1550 O O . SER A 1 202 ? 0.348 -22.875 3.117 1 93.88 202 SER A O 1
ATOM 1552 N N . LEU A 1 203 ? 2.316 -21.906 2.771 1 93.12 203 LEU A N 1
ATOM 1553 C CA . LEU A 1 203 ? 2.896 -23.125 2.234 1 93.12 203 LEU A CA 1
ATOM 1554 C C . LEU A 1 203 ? 3.457 -24 3.354 1 93.12 203 LEU A C 1
ATOM 1556 O O . LEU A 1 203 ? 3.814 -23.5 4.422 1 93.12 203 LEU A O 1
ATOM 1560 N N . LYS A 1 204 ? 3.529 -25.312 3.139 1 89.5 204 LYS A N 1
ATOM 1561 C CA . LYS A 1 204 ? 4.086 -26.25 4.109 1 89.5 204 LYS A CA 1
ATOM 1562 C C . LYS A 1 204 ? 5.59 -26.031 4.277 1 89.5 204 LYS A C 1
ATOM 1564 O O . LYS A 1 204 ? 6.141 -26.281 5.352 1 89.5 204 LYS A O 1
ATOM 1569 N N . ALA A 1 205 ? 6.223 -25.609 3.146 1 83.56 205 ALA A N 1
ATOM 1570 C CA . ALA A 1 205 ? 7.648 -25.312 3.166 1 83.56 205 ALA A CA 1
ATOM 1571 C C . ALA A 1 205 ? 7.961 -24.109 2.283 1 83.56 205 ALA A C 1
ATOM 1573 O O . ALA A 1 205 ? 7.301 -23.891 1.264 1 83.56 205 ALA A O 1
ATOM 1574 N N . ASN A 1 206 ? 8.93 -23.375 2.744 1 82.19 206 ASN A N 1
ATOM 1575 C CA . ASN A 1 206 ? 9.461 -22.312 1.903 1 82.19 206 ASN A CA 1
ATOM 1576 C C . ASN A 1 206 ? 10.664 -22.781 1.095 1 82.19 206 ASN A C 1
ATOM 1578 O O . ASN A 1 206 ? 11.805 -22.625 1.534 1 82.19 206 ASN A O 1
ATOM 1582 N N . ALA A 1 207 ? 10.383 -23.406 -0.036 1 84.5 207 ALA A N 1
ATOM 1583 C CA . ALA A 1 207 ? 11.406 -24.031 -0.877 1 84.5 207 ALA A CA 1
ATOM 1584 C C . ALA A 1 207 ? 11.07 -23.859 -2.357 1 84.5 207 ALA A C 1
ATOM 1586 O O . ALA A 1 207 ? 9.914 -23.609 -2.713 1 84.5 207 ALA A O 1
ATOM 1587 N N . PRO A 1 208 ? 12.133 -23.984 -3.18 1 87.44 208 PRO A N 1
ATOM 1588 C CA . PRO A 1 208 ? 11.875 -23.906 -4.617 1 87.44 208 PRO A CA 1
ATOM 1589 C C . PRO A 1 208 ? 10.773 -24.844 -5.078 1 87.44 208 PRO A C 1
ATOM 1591 O O . PRO A 1 208 ? 10.766 -26.031 -4.707 1 87.44 208 PRO A O 1
ATOM 1594 N N . GLY A 1 209 ? 9.781 -24.297 -5.723 1 90.06 209 GLY A N 1
ATOM 1595 C CA . GLY A 1 209 ? 8.742 -25.125 -6.309 1 90.06 209 GLY A CA 1
ATOM 1596 C C . GLY A 1 209 ? 7.523 -25.281 -5.414 1 90.06 209 GLY A C 1
ATOM 1597 O O . GLY A 1 209 ? 6.492 -25.797 -5.84 1 90.06 209 GLY A O 1
ATOM 1598 N N . ALA A 1 210 ? 7.617 -24.859 -4.18 1 91.12 210 ALA A N 1
ATOM 1599 C CA . ALA A 1 210 ? 6.492 -25 -3.26 1 91.12 210 ALA A CA 1
ATOM 1600 C C . ALA A 1 210 ? 5.25 -24.281 -3.797 1 91.12 210 ALA A C 1
ATOM 1602 O O . ALA A 1 210 ? 4.16 -24.859 -3.824 1 91.12 210 ALA A O 1
ATOM 1603 N N . LEU A 1 211 ? 5.406 -23.062 -4.254 1 93.12 211 LEU A N 1
ATOM 1604 C CA . LEU A 1 211 ? 4.285 -22.312 -4.812 1 93.12 211 LEU A CA 1
ATOM 1605 C C . LEU A 1 211 ? 3.807 -22.938 -6.117 1 93.12 211 LEU A C 1
ATOM 1607 O O . LEU A 1 211 ? 2.605 -22.969 -6.391 1 93.12 211 LEU A O 1
ATOM 1611 N N . LEU A 1 212 ? 4.742 -23.438 -6.91 1 93.88 212 LEU A N 1
ATOM 1612 C CA . LEU A 1 212 ? 4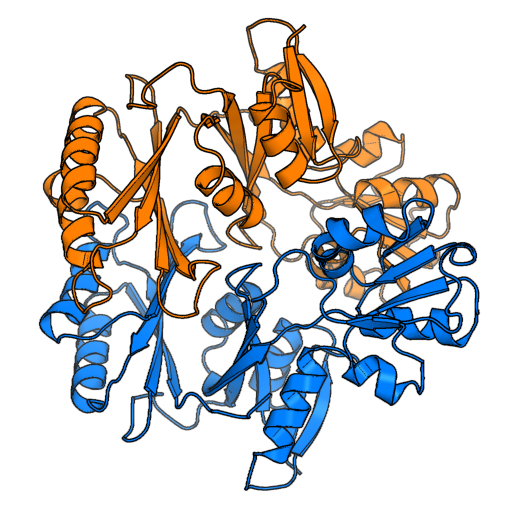.41 -24.047 -8.188 1 93.88 212 LEU A CA 1
ATOM 1613 C C . LEU A 1 212 ? 3.432 -25.203 -8 1 93.88 212 LEU A C 1
ATOM 1615 O O . LEU A 1 212 ? 2.49 -25.359 -8.781 1 93.88 212 LEU A O 1
ATOM 1619 N N . LYS A 1 213 ? 3.678 -25.984 -6.988 1 93.69 213 LYS A N 1
ATOM 1620 C CA . LYS A 1 213 ? 2.814 -27.125 -6.711 1 93.69 213 LYS A CA 1
ATOM 1621 C C . LYS A 1 213 ? 1.374 -26.688 -6.469 1 93.69 213 LYS A C 1
ATOM 1623 O O . LYS A 1 213 ? 0.434 -27.328 -6.945 1 93.69 213 LYS A O 1
ATOM 1628 N N . VAL A 1 214 ? 1.217 -25.625 -5.816 1 95.06 214 VAL A N 1
ATOM 1629 C CA . VAL A 1 214 ? -0.109 -25.094 -5.516 1 95.06 214 VAL A CA 1
ATOM 1630 C C . VAL A 1 214 ? -0.734 -24.516 -6.785 1 95.06 214 VAL A C 1
ATOM 1632 O O . VAL A 1 214 ? -1.903 -24.781 -7.082 1 95.06 214 VAL A O 1
ATOM 1635 N N . LEU A 1 215 ? 0.083 -23.828 -7.562 1 95.19 215 LEU A N 1
ATOM 1636 C CA . LEU A 1 215 ? -0.428 -23.188 -8.773 1 95.19 215 LEU A CA 1
ATOM 1637 C C . LEU A 1 215 ? -0.833 -24.234 -9.805 1 95.19 215 LEU A C 1
ATOM 1639 O O . LEU A 1 215 ? -1.728 -24 -10.617 1 95.19 215 LEU A O 1
ATOM 1643 N N . GLN A 1 216 ? -0.213 -25.375 -9.75 1 96.12 216 GLN A N 1
ATOM 1644 C CA . GLN A 1 216 ? -0.544 -26.469 -10.648 1 96.12 216 GLN A CA 1
ATOM 1645 C C . GLN A 1 216 ? -1.982 -26.938 -10.438 1 96.12 216 GLN A C 1
ATOM 1647 O O . GLN A 1 216 ? -2.65 -27.359 -11.383 1 96.12 216 GLN A O 1
ATOM 1652 N N . LEU A 1 217 ? -2.391 -26.859 -9.219 1 97.12 217 LEU A N 1
ATOM 1653 C CA . LEU A 1 217 ? -3.76 -27.266 -8.914 1 97.12 217 LEU A CA 1
ATOM 1654 C C . LEU A 1 217 ? -4.762 -26.375 -9.656 1 97.12 217 LEU A C 1
ATOM 1656 O O . LEU A 1 217 ? -5.793 -26.875 -10.125 1 97.12 217 LEU A O 1
ATOM 1660 N N . PHE A 1 218 ? -4.523 -25.078 -9.781 1 96.94 218 PHE A N 1
ATOM 1661 C CA . PHE A 1 218 ? -5.387 -24.172 -10.523 1 96.94 218 PHE A CA 1
ATOM 1662 C C . PHE A 1 218 ? -5.297 -24.438 -12.023 1 96.94 218 PHE A C 1
ATOM 1664 O O . PHE A 1 218 ? -6.316 -24.5 -12.703 1 96.94 218 PHE A O 1
ATOM 1671 N N . SER A 1 219 ? -4.074 -24.609 -12.477 1 95.25 219 SER A N 1
ATOM 1672 C CA . SER A 1 219 ? -3.836 -24.797 -13.898 1 95.25 219 SER A CA 1
ATOM 1673 C C . SER A 1 219 ? -4.48 -26.078 -14.406 1 95.25 219 SER A C 1
ATOM 1675 O O . SER A 1 219 ? -5.105 -26.094 -15.469 1 95.25 219 SER A O 1
ATOM 1677 N N . ASP A 1 220 ? -4.352 -27.156 -13.656 1 96.44 220 ASP A N 1
ATOM 1678 C CA . ASP A 1 220 ? -4.934 -28.453 -14.023 1 96.44 220 ASP A CA 1
ATOM 1679 C C . ASP A 1 220 ? -6.441 -28.328 -14.227 1 96.44 220 ASP A C 1
ATOM 1681 O O . ASP A 1 220 ? -7.023 -29.062 -15.039 1 96.44 220 ASP A O 1
ATOM 1685 N N . ARG A 1 221 ? -6.977 -27.438 -13.555 1 97.12 221 ARG A N 1
ATOM 1686 C CA . ARG A 1 221 ? -8.422 -27.266 -13.586 1 97.12 221 ARG A CA 1
ATOM 1687 C C . ARG A 1 221 ? -8.82 -26.062 -14.43 1 97.12 221 ARG A C 1
ATOM 1689 O O . ARG A 1 221 ? -9.977 -25.656 -14.43 1 97.12 221 ARG A O 1
ATOM 1696 N N . GLN A 1 222 ? -7.863 -25.453 -14.984 1 96.19 222 GLN A N 1
ATOM 1697 C CA . GLN A 1 222 ? -8.055 -24.312 -15.875 1 96.19 222 GLN A CA 1
ATOM 1698 C C . GLN A 1 222 ? -8.695 -23.141 -15.133 1 96.19 222 GLN A C 1
ATOM 1700 O O . GLN A 1 222 ? -9.625 -22.5 -15.648 1 96.19 222 GLN A O 1
ATOM 1705 N N . ILE A 1 223 ? -8.328 -22.984 -13.922 1 96.75 223 ILE A N 1
ATOM 1706 C CA . ILE A 1 223 ? -8.789 -21.859 -13.125 1 96.75 223 ILE A CA 1
ATOM 1707 C C . ILE A 1 223 ? -7.824 -20.688 -13.281 1 96.75 223 ILE A C 1
ATOM 1709 O O . ILE A 1 223 ? -6.633 -20.812 -12.992 1 96.75 223 ILE A O 1
ATOM 1713 N N . ASN A 1 224 ? -8.305 -19.562 -13.734 1 94.25 224 ASN A N 1
ATOM 1714 C CA . ASN A 1 224 ? -7.484 -18.359 -13.875 1 94.25 224 ASN A CA 1
ATOM 1715 C C . ASN A 1 224 ? -7.371 -17.594 -12.562 1 94.25 224 ASN A C 1
ATOM 1717 O O . ASN A 1 224 ? -8.344 -17.484 -11.812 1 94.25 224 ASN A O 1
ATOM 1721 N N . LEU A 1 225 ? -6.148 -17.094 -12.305 1 94.12 225 LEU A N 1
ATOM 1722 C CA . LEU A 1 225 ? -5.926 -16.203 -11.172 1 94.12 225 LEU A CA 1
ATOM 1723 C C . LEU A 1 225 ? -5.992 -14.742 -11.602 1 94.12 225 LEU A C 1
ATOM 1725 O O . LEU A 1 225 ? -5.289 -14.336 -12.523 1 94.12 225 LEU A O 1
ATOM 1729 N N . SER A 1 226 ? -6.805 -13.977 -10.961 1 92.25 226 SER A N 1
ATOM 1730 C CA . SER A 1 226 ? -6.891 -12.555 -11.281 1 92.25 226 SER A CA 1
ATOM 1731 C C . SER A 1 226 ? -5.969 -11.727 -10.391 1 92.25 226 SER A C 1
ATOM 1733 O O . SER A 1 226 ? -5.746 -10.547 -10.648 1 92.25 226 SER A O 1
ATOM 1735 N N . ARG A 1 227 ? -5.398 -12.352 -9.383 1 93.44 227 ARG A N 1
ATOM 1736 C CA . ARG A 1 227 ? -4.461 -11.688 -8.477 1 93.44 227 ARG A CA 1
ATOM 1737 C C . ARG A 1 227 ? -3.637 -12.711 -7.703 1 93.44 227 ARG A C 1
ATOM 1739 O O . ARG A 1 227 ? -4.152 -13.758 -7.301 1 93.44 227 ARG A O 1
ATOM 1746 N N . ILE A 1 228 ? -2.404 -12.445 -7.434 1 95.44 228 ILE A N 1
ATOM 1747 C CA . ILE A 1 228 ? -1.566 -13.219 -6.52 1 95.44 228 ILE A CA 1
ATOM 1748 C C . ILE A 1 228 ? -0.565 -12.289 -5.832 1 95.44 228 ILE A C 1
ATOM 1750 O O . ILE A 1 228 ? -0.017 -11.383 -6.465 1 95.44 228 ILE A O 1
ATOM 1754 N N . GLU A 1 229 ? -0.392 -12.492 -4.617 1 95.5 229 GLU A N 1
ATOM 1755 C CA . GLU A 1 229 ? 0.554 -11.68 -3.861 1 95.5 229 GLU A CA 1
ATOM 1756 C C . GLU A 1 229 ? 1.096 -12.43 -2.652 1 95.5 229 GLU A C 1
ATOM 1758 O O . GLU A 1 229 ? 0.333 -13.062 -1.914 1 95.5 229 GLU A O 1
ATOM 1763 N N . SER A 1 230 ? 2.428 -12.367 -2.559 1 93.69 230 SER A N 1
ATOM 1764 C CA . SER A 1 230 ? 3.033 -12.898 -1.342 1 93.69 230 SER A CA 1
ATOM 1765 C C . SER A 1 230 ? 3.277 -11.789 -0.318 1 93.69 230 SER A C 1
ATOM 1767 O O . SER A 1 230 ? 3.607 -10.664 -0.684 1 93.69 230 SER A O 1
ATOM 1769 N N . ARG A 1 231 ? 3.049 -12.109 0.925 1 89.12 231 ARG A N 1
ATOM 1770 C CA . ARG A 1 231 ? 3.309 -11.18 2.016 1 89.12 231 ARG A CA 1
ATOM 1771 C C . ARG A 1 231 ? 4.031 -11.867 3.168 1 89.12 231 ARG A C 1
ATOM 1773 O O . ARG A 1 231 ? 3.773 -13.039 3.455 1 89.12 231 ARG A O 1
ATOM 1780 N N . PRO A 1 232 ? 5.023 -11.086 3.791 1 79.88 232 PRO A N 1
ATOM 1781 C CA . PRO A 1 232 ? 5.625 -11.68 4.984 1 79.88 232 PRO A CA 1
ATOM 1782 C C . PRO A 1 232 ? 4.605 -11.938 6.094 1 79.88 232 PRO A C 1
ATOM 1784 O O . PRO A 1 232 ? 3.66 -11.164 6.258 1 79.88 232 PRO A O 1
ATOM 1787 N N . SER A 1 233 ? 4.836 -13.117 6.73 1 65.94 233 SER A N 1
ATOM 1788 C CA . SER A 1 233 ? 3.988 -13.391 7.887 1 65.94 233 SER A CA 1
ATOM 1789 C C . SER A 1 233 ? 4.379 -12.516 9.078 1 65.94 233 SER A C 1
ATOM 1791 O O . SER A 1 233 ? 5.535 -12.102 9.195 1 65.94 233 SER A O 1
ATOM 1793 N N . LYS A 1 234 ? 3.658 -11.367 9.398 1 57.88 234 LYS A N 1
ATOM 1794 C CA . LYS A 1 234 ? 3.947 -10.398 10.453 1 57.88 234 LYS A CA 1
ATOM 1795 C C . LYS A 1 234 ? 4.926 -10.977 11.477 1 57.88 234 LYS A C 1
ATOM 1797 O O . LYS A 1 234 ? 5.465 -10.25 12.305 1 57.88 234 LYS A O 1
ATOM 1802 N N . ARG A 1 235 ? 5.105 -12.281 11.68 1 50.09 235 ARG A N 1
ATOM 1803 C CA . ARG A 1 235 ? 6.035 -12.758 12.703 1 50.09 235 ARG A CA 1
ATOM 1804 C C . ARG A 1 235 ? 7.477 -12.656 12.219 1 50.09 235 ARG A C 1
ATOM 1806 O O . ARG A 1 235 ? 8.398 -12.477 13.016 1 50.09 235 ARG A O 1
ATOM 1813 N N . ALA A 1 236 ? 7.957 -13.062 11.055 1 51.19 236 ALA A N 1
ATOM 1814 C CA . ALA A 1 236 ? 9.336 -12.906 10.602 1 51.19 236 ALA A CA 1
ATOM 1815 C C . ALA A 1 236 ? 9.398 -12.742 9.086 1 51.19 236 ALA A C 1
ATOM 1817 O O . ALA A 1 236 ? 8.484 -13.148 8.367 1 51.19 236 ALA A O 1
ATOM 1818 N N . LEU A 1 237 ? 10.398 -11.711 8.539 1 54.47 237 LEU A N 1
ATOM 1819 C CA . LEU A 1 237 ? 10.805 -11.719 7.137 1 54.47 237 LEU A CA 1
ATOM 1820 C C . LEU A 1 237 ? 11.273 -13.109 6.723 1 54.47 237 LEU A C 1
ATOM 1822 O O . LEU A 1 237 ? 12.258 -13.617 7.262 1 54.47 237 LEU A O 1
ATOM 1826 N N . GLY A 1 238 ? 10.367 -14.25 6.637 1 56.44 238 GLY A N 1
ATOM 1827 C CA . GLY A 1 238 ? 10.758 -15.578 6.188 1 56.44 238 GLY A CA 1
ATOM 1828 C C . GLY A 1 238 ? 9.578 -16.438 5.766 1 56.44 238 GLY A C 1
ATOM 1829 O O . GLY A 1 238 ? 9.656 -17.172 4.781 1 56.44 238 GLY A O 1
ATOM 1830 N N . ASP A 1 239 ? 8.594 -16.344 6.582 1 73.5 239 ASP A N 1
ATOM 1831 C CA . ASP A 1 239 ? 7.414 -17.094 6.172 1 73.5 239 ASP A CA 1
ATOM 1832 C C . ASP A 1 239 ? 6.391 -16.203 5.484 1 73.5 239 ASP A C 1
ATOM 1834 O O . ASP A 1 239 ? 6.16 -15.07 5.918 1 73.5 239 ASP A O 1
ATOM 1838 N N . TYR A 1 240 ? 5.961 -16.688 4.273 1 83.75 240 TYR A N 1
ATOM 1839 C CA . TYR A 1 240 ? 5.086 -15.836 3.467 1 83.75 240 TYR A CA 1
ATOM 1840 C C . TYR A 1 240 ? 3.678 -16.422 3.404 1 83.75 240 TYR A C 1
ATOM 1842 O O . TYR A 1 240 ? 3.5 -17.641 3.428 1 83.75 240 TYR A O 1
ATOM 1850 N N . LEU A 1 241 ? 2.752 -15.586 3.49 1 92.56 241 LEU A N 1
ATOM 1851 C CA . LEU A 1 241 ? 1.367 -15.836 3.105 1 92.56 241 LEU A CA 1
ATOM 1852 C C . LEU A 1 241 ? 1.136 -15.469 1.644 1 92.56 241 LEU A C 1
ATOM 1854 O O . LEU A 1 241 ? 1.773 -14.547 1.123 1 92.56 241 LEU A O 1
ATOM 1858 N N . PHE A 1 242 ? 0.28 -16.297 1.012 1 96 242 PHE A N 1
ATOM 1859 C CA . PHE A 1 242 ? -0.106 -15.977 -0.36 1 96 242 PHE A CA 1
ATOM 1860 C C . PHE A 1 242 ? -1.586 -15.625 -0.438 1 96 242 PHE A C 1
ATOM 1862 O O . PHE A 1 242 ? -2.438 -16.391 0.025 1 96 242 PHE A O 1
ATOM 1869 N N . PHE A 1 243 ? -1.889 -14.461 -0.949 1 97.12 243 PHE A N 1
ATOM 1870 C CA . PHE A 1 243 ? -3.252 -14.039 -1.239 1 97.12 243 PHE A CA 1
ATOM 1871 C C . PHE A 1 243 ? -3.555 -14.164 -2.729 1 97.12 243 PHE A C 1
ATOM 1873 O O . PHE A 1 243 ? -2.779 -13.695 -3.564 1 97.12 243 PHE A O 1
ATOM 1880 N N . VAL A 1 244 ? -4.73 -14.82 -3.008 1 97.5 244 VAL A N 1
ATOM 1881 C CA . VAL A 1 244 ? -5.02 -15.125 -4.406 1 97.5 244 VAL A CA 1
ATOM 1882 C C . VAL A 1 244 ? -6.504 -14.898 -4.688 1 97.5 244 VAL A C 1
ATOM 1884 O O . VAL A 1 244 ? -7.359 -15.281 -3.883 1 97.5 244 VAL A O 1
ATOM 1887 N N . ASP A 1 245 ? -6.777 -14.273 -5.805 1 96.5 245 ASP A N 1
ATOM 1888 C CA . ASP A 1 245 ? -8.141 -14.203 -6.332 1 96.5 245 ASP A CA 1
ATOM 1889 C C . ASP A 1 245 ? -8.305 -15.125 -7.539 1 96.5 245 ASP A C 1
ATOM 1891 O O . ASP A 1 245 ? -7.543 -15.039 -8.5 1 96.5 245 ASP A O 1
ATOM 1895 N N . LEU A 1 246 ? -9.328 -15.961 -7.406 1 96.94 246 LEU A N 1
ATOM 1896 C CA . LEU A 1 246 ? -9.633 -16.922 -8.461 1 96.94 246 LEU A CA 1
ATOM 1897 C C . LEU A 1 246 ? -10.852 -16.484 -9.258 1 96.94 246 LEU A C 1
ATOM 1899 O O . LEU A 1 246 ? -11.82 -15.969 -8.695 1 96.94 246 LEU A O 1
ATOM 1903 N N . GLU A 1 247 ? -10.82 -16.781 -10.531 1 95.88 247 GLU A N 1
ATOM 1904 C CA . GLU A 1 247 ? -12.016 -16.609 -11.344 1 95.88 247 GLU A CA 1
ATOM 1905 C C . GLU A 1 247 ? -12.859 -17.875 -11.375 1 95.88 247 GLU A C 1
ATOM 1907 O O . GLU A 1 247 ? -12.344 -18.953 -11.664 1 95.88 247 GLU A O 1
ATOM 1912 N N . VAL A 1 248 ? -14.109 -17.781 -11.117 1 96.5 248 VAL A N 1
ATOM 1913 C CA . VAL A 1 248 ? -15 -18.922 -11.078 1 96.5 248 VAL A CA 1
ATOM 1914 C C . VAL A 1 248 ? -15.438 -19.297 -12.492 1 96.5 248 VAL A C 1
ATOM 1916 O O . VAL A 1 248 ? -15.57 -20.484 -12.82 1 96.5 248 VAL A O 1
ATOM 1919 N N . ASN A 1 249 ? -15.633 -18.281 -13.336 1 91.88 249 ASN A N 1
ATOM 1920 C CA . ASN A 1 249 ? -15.945 -18.438 -14.75 1 91.88 249 ASN A CA 1
ATOM 1921 C C . ASN A 1 249 ? -17.047 -19.469 -14.969 1 91.88 249 ASN A C 1
ATOM 1923 O O . ASN A 1 249 ? -16.891 -20.375 -15.789 1 91.88 249 ASN A O 1
ATOM 1927 N N . GLY A 1 250 ? -18.078 -19.5 -14.234 1 94.06 250 GLY A N 1
ATOM 1928 C CA . GLY A 1 250 ? -19.25 -20.312 -14.422 1 94.06 250 GLY A CA 1
ATOM 1929 C C . GLY A 1 250 ? -19.047 -21.766 -14.008 1 94.06 250 GLY A C 1
ATOM 1930 O O . GLY A 1 250 ? -19.859 -22.625 -14.352 1 94.06 250 GLY A O 1
ATOM 1931 N N . ARG A 1 251 ? -17.969 -22.047 -13.32 1 96.62 251 ARG A N 1
ATOM 1932 C CA . ARG A 1 251 ? -17.672 -23.406 -12.922 1 96.62 251 ARG A CA 1
ATOM 1933 C C . ARG A 1 251 ? -17.453 -23.5 -11.414 1 96.62 251 ARG A C 1
ATOM 1935 O O . ARG A 1 251 ? -16.391 -23.922 -10.961 1 96.62 251 ARG A O 1
ATOM 1942 N N . PRO A 1 252 ? -18.469 -23.234 -10.688 1 96.94 252 PRO A N 1
ATOM 1943 C CA . PRO A 1 252 ? -18.312 -23.234 -9.227 1 96.94 252 PRO A CA 1
ATOM 1944 C C . PRO A 1 252 ? -17.891 -24.609 -8.68 1 96.94 252 PRO A C 1
ATOM 1946 O O . PRO A 1 252 ? -17.156 -24.688 -7.699 1 96.94 252 PRO A O 1
ATOM 1949 N N . ASP A 1 253 ? -18.297 -25.688 -9.281 1 96.94 253 ASP A N 1
ATOM 1950 C CA . ASP A 1 253 ? -17.969 -27.031 -8.797 1 96.94 253 ASP A CA 1
ATOM 1951 C C . ASP A 1 253 ? -16.484 -27.312 -8.961 1 96.94 253 ASP A C 1
ATOM 1953 O O . ASP A 1 253 ? -15.867 -27.969 -8.109 1 96.94 253 ASP A O 1
ATOM 1957 N N . VAL A 1 254 ? -15.992 -26.859 -10.039 1 97.62 254 VAL A N 1
ATOM 1958 C CA . VAL A 1 254 ? -14.57 -27.047 -10.312 1 97.62 254 VAL A CA 1
ATOM 1959 C C . VAL A 1 254 ? -13.742 -26.281 -9.289 1 97.62 254 VAL A C 1
ATOM 1961 O O . VAL A 1 254 ? -12.758 -26.797 -8.758 1 97.62 254 VAL A O 1
ATOM 1964 N N . VAL A 1 255 ? -14.188 -25.047 -8.984 1 97.81 255 VAL A N 1
ATOM 1965 C CA . VAL A 1 255 ? -13.477 -24.219 -8.016 1 97.81 255 VAL A CA 1
ATOM 1966 C C . VAL A 1 255 ? -13.578 -24.859 -6.629 1 97.81 255 VAL A C 1
ATOM 1968 O O . VAL A 1 255 ? -12.602 -24.906 -5.887 1 97.81 255 VAL A O 1
ATOM 1971 N N . ALA A 1 256 ? -14.734 -25.344 -6.32 1 96.88 256 ALA A N 1
ATOM 1972 C CA . ALA A 1 256 ? -14.93 -26.016 -5.035 1 96.88 256 ALA A CA 1
ATOM 1973 C C . ALA A 1 256 ? -14 -27.219 -4.898 1 96.88 256 ALA A C 1
ATOM 1975 O O . ALA A 1 256 ? -13.383 -27.422 -3.85 1 96.88 256 ALA A O 1
ATOM 1976 N N . ASP A 1 257 ? -13.945 -27.984 -5.902 1 97.19 257 ASP A N 1
ATOM 1977 C CA . ASP A 1 257 ? -13.062 -29.141 -5.918 1 97.19 257 ASP A CA 1
ATOM 1978 C C . ASP A 1 257 ? -11.602 -28.719 -5.723 1 97.19 257 ASP A C 1
ATOM 1980 O O . ASP A 1 257 ? -10.844 -29.406 -5.027 1 97.19 257 ASP A O 1
ATOM 1984 N N . CYS A 1 258 ? -11.258 -27.672 -6.363 1 97.69 258 CYS A N 1
ATOM 1985 C CA . CYS A 1 258 ? -9.906 -27.141 -6.238 1 97.69 258 CYS A CA 1
ATOM 1986 C C . CYS A 1 258 ? -9.602 -26.75 -4.797 1 97.69 258 CYS A C 1
ATOM 1988 O O . CYS A 1 258 ? -8.508 -27 -4.293 1 97.69 258 CYS A O 1
ATOM 1990 N N . LEU A 1 259 ? -10.562 -26.109 -4.156 1 97.12 259 LEU A N 1
ATOM 1991 C CA . LEU A 1 259 ? -10.383 -25.656 -2.785 1 97.12 259 LEU A CA 1
ATOM 1992 C C . LEU A 1 259 ? -10.141 -26.828 -1.846 1 97.12 259 LEU A C 1
ATOM 1994 O O . LEU A 1 259 ? -9.336 -26.734 -0.918 1 97.12 259 LEU A O 1
ATOM 1998 N N . VAL A 1 260 ? -10.805 -27.922 -2.084 1 96.94 260 VAL A N 1
ATOM 1999 C CA . VAL A 1 260 ? -10.594 -29.141 -1.294 1 96.94 260 VAL A CA 1
ATOM 2000 C C . VAL A 1 260 ? -9.164 -29.641 -1.475 1 96.94 260 VAL A C 1
ATOM 2002 O O . VAL A 1 260 ? -8.484 -29.969 -0.498 1 96.94 260 VAL A O 1
ATOM 2005 N N . ALA A 1 261 ? -8.727 -29.672 -2.678 1 97.56 261 ALA A N 1
ATOM 2006 C CA . ALA A 1 261 ? -7.367 -30.109 -2.98 1 97.56 261 ALA A CA 1
ATOM 2007 C C . ALA A 1 261 ? -6.34 -29.172 -2.346 1 97.56 261 ALA A C 1
ATOM 2009 O O . ALA A 1 261 ? -5.293 -29.625 -1.871 1 97.56 261 ALA A O 1
ATOM 2010 N N . LEU A 1 262 ? -6.605 -27.875 -2.342 1 97.19 262 LEU A N 1
ATOM 2011 C CA . LEU A 1 262 ? -5.715 -26.859 -1.778 1 97.19 262 LEU A CA 1
ATOM 2012 C C . LEU A 1 262 ? -5.555 -27.062 -0.275 1 97.19 262 LEU A C 1
ATOM 2014 O O . LEU A 1 262 ? -4.469 -26.844 0.271 1 97.19 262 LEU A O 1
ATOM 2018 N N . LYS A 1 263 ? -6.645 -27.391 0.32 1 95.69 263 LYS A N 1
ATOM 2019 C CA . LYS A 1 263 ? -6.605 -27.625 1.762 1 95.69 263 LYS A CA 1
ATOM 2020 C C . LYS A 1 263 ? -5.566 -28.688 2.121 1 95.69 263 LYS A C 1
ATOM 2022 O O . LYS A 1 263 ? -4.855 -28.547 3.121 1 95.69 263 LYS A O 1
ATOM 2027 N N . GLU A 1 264 ? -5.383 -29.656 1.325 1 95.5 264 GLU A N 1
ATOM 2028 C CA . GLU A 1 264 ? -4.43 -30.734 1.558 1 95.5 264 GLU A CA 1
ATOM 2029 C C . GLU A 1 264 ? -3.012 -30.312 1.185 1 95.5 264 GLU A C 1
ATOM 2031 O O . GLU A 1 264 ? -2.043 -30.781 1.793 1 95.5 264 GLU A O 1
ATOM 2036 N N . ALA A 1 265 ? -2.918 -29.438 0.259 1 95.69 265 ALA A N 1
ATOM 2037 C CA . ALA A 1 265 ? -1.624 -29.094 -0.327 1 95.69 265 ALA A CA 1
ATOM 2038 C C . ALA A 1 265 ? -0.957 -27.969 0.439 1 95.69 265 ALA A C 1
ATOM 2040 O O . ALA A 1 265 ? 0.235 -27.703 0.262 1 95.69 265 ALA A O 1
ATOM 2041 N N . THR A 1 266 ? -1.676 -27.234 1.27 1 95.94 266 THR A N 1
ATOM 2042 C CA . THR A 1 266 ? -1.165 -26.047 1.967 1 95.94 266 THR A CA 1
ATOM 2043 C C . THR A 1 266 ? -1.136 -26.297 3.475 1 95.94 266 THR A C 1
ATOM 2045 O O . THR A 1 266 ? -1.71 -27.266 3.967 1 95.94 266 THR A O 1
ATOM 2048 N N . ASP A 1 267 ? -0.328 -25.531 4.219 1 94.38 267 ASP A N 1
ATOM 2049 C CA . ASP A 1 267 ? -0.31 -25.609 5.676 1 94.38 267 ASP A CA 1
ATOM 2050 C C . ASP A 1 267 ? -1.599 -25.047 6.27 1 94.38 267 ASP A C 1
ATOM 2052 O O . ASP A 1 267 ? -2.281 -25.719 7.039 1 94.38 267 ASP A O 1
ATOM 2056 N N . VAL A 1 268 ? -1.94 -23.875 5.965 1 94.12 268 VAL A N 1
ATOM 2057 C CA . VAL A 1 268 ? -3.209 -23.25 6.316 1 94.12 268 VAL A CA 1
ATOM 2058 C C . VAL A 1 268 ? -3.867 -22.688 5.059 1 94.12 268 VAL A C 1
ATOM 2060 O O . VAL A 1 268 ? -3.195 -22.078 4.211 1 94.12 268 VAL A O 1
ATOM 2063 N N . LEU A 1 269 ? -5.168 -22.906 4.91 1 95.94 269 LEU A N 1
ATOM 2064 C CA . LEU A 1 269 ? -5.969 -22.312 3.844 1 95.94 269 LEU A CA 1
ATOM 2065 C C . LEU A 1 269 ? -7.18 -21.578 4.414 1 95.94 269 LEU A C 1
ATOM 2067 O O . LEU A 1 269 ? -7.91 -22.125 5.238 1 95.94 269 LEU A O 1
ATOM 2071 N N . LYS A 1 270 ? -7.344 -20.375 4.023 1 95.25 270 LYS A N 1
ATOM 2072 C CA . LYS A 1 270 ? -8.555 -19.625 4.355 1 95.25 270 LYS A CA 1
ATOM 2073 C C . LYS A 1 270 ? -9.273 -19.172 3.092 1 95.25 270 LYS A C 1
ATOM 2075 O O . LYS A 1 270 ? -8.648 -18.594 2.189 1 95.25 270 LYS A O 1
ATOM 2080 N N . VAL A 1 271 ? -10.508 -19.516 3.041 1 96.12 271 VAL A N 1
ATOM 2081 C CA . VAL A 1 271 ? -11.375 -19.016 1.979 1 96.12 271 VAL A CA 1
ATOM 2082 C C . VAL A 1 271 ? -12.141 -17.797 2.465 1 96.12 271 VAL A C 1
ATOM 2084 O O . VAL A 1 271 ? -13.062 -17.906 3.275 1 96.12 271 VAL A O 1
ATOM 2087 N N . PHE A 1 272 ? -11.828 -16.625 1.95 1 96.19 272 PHE A N 1
ATOM 2088 C CA . PHE A 1 272 ? -12.438 -15.383 2.406 1 96.19 272 PHE A CA 1
ATOM 2089 C C . PHE A 1 272 ? -13.859 -15.258 1.87 1 96.19 272 PHE A C 1
ATOM 2091 O O . PHE A 1 272 ? -14.68 -14.523 2.434 1 96.19 272 PHE A O 1
ATOM 2098 N N . GLY A 1 273 ? -14.055 -15.93 0.711 1 95.81 273 GLY A N 1
ATOM 2099 C CA . GLY A 1 273 ? -15.406 -15.953 0.164 1 95.81 273 GLY A CA 1
ATOM 2100 C C . GLY A 1 273 ? -15.438 -16.047 -1.349 1 95.81 273 GLY A C 1
ATOM 2101 O O . GLY A 1 273 ? -14.438 -15.758 -2.016 1 95.81 273 GLY A O 1
ATOM 2102 N N . SER A 1 274 ? -16.516 -16.609 -1.822 1 96.44 274 SER A N 1
ATOM 2103 C CA . SER A 1 274 ? -16.875 -16.547 -3.234 1 96.44 274 SER A CA 1
ATOM 2104 C C . SER A 1 274 ? -18.031 -15.57 -3.463 1 96.44 274 SER A C 1
ATOM 2106 O O . SER A 1 274 ? -18.953 -15.492 -2.652 1 96.44 274 SER A O 1
ATOM 2108 N N . TYR A 1 275 ? -17.875 -14.797 -4.484 1 96.38 275 TYR A N 1
ATOM 2109 C CA . TYR A 1 275 ? -18.766 -13.648 -4.578 1 96.38 275 TYR A CA 1
ATOM 2110 C C . TYR A 1 275 ? -18.906 -13.18 -6.023 1 96.38 275 TYR A C 1
ATOM 2112 O O . TYR A 1 275 ? -18.141 -13.609 -6.895 1 96.38 275 TYR A O 1
ATOM 2120 N N . GLN A 1 276 ? -19.906 -12.32 -6.176 1 95.75 276 GLN A N 1
ATOM 2121 C CA . GLN A 1 276 ? -20.156 -11.703 -7.477 1 95.75 276 GLN A CA 1
ATOM 2122 C C . GLN A 1 276 ? -19.547 -10.305 -7.535 1 95.75 276 GLN A C 1
ATOM 2124 O O . GLN A 1 276 ? -19.641 -9.539 -6.57 1 95.75 276 GLN A O 1
ATOM 2129 N N . PHE A 1 277 ? -18.875 -10 -8.617 1 95.19 277 PHE A N 1
ATOM 2130 C CA . PHE A 1 277 ? -18.516 -8.625 -8.922 1 95.19 277 PHE A CA 1
ATOM 2131 C C . PHE A 1 277 ? -19.734 -7.852 -9.43 1 95.19 277 PHE A C 1
ATOM 2133 O O . PHE A 1 277 ? -20.344 -8.234 -10.438 1 95.19 277 PHE A O 1
ATOM 2140 N N . LEU A 1 278 ? -20.016 -6.801 -8.711 1 95.06 278 LEU A N 1
ATOM 2141 C CA . LEU A 1 278 ? -21.172 -5.992 -9.078 1 95.06 278 LEU A CA 1
ATOM 2142 C C . LEU A 1 278 ? -20.781 -4.879 -10.039 1 95.06 278 LEU A C 1
ATOM 2144 O O . LEU A 1 278 ? -19.656 -4.359 -9.969 1 95.06 278 LEU A O 1
ATOM 2148 N N . ASP A 1 279 ? -21.594 -4.641 -10.945 1 92.06 279 ASP A N 1
ATOM 2149 C CA . ASP A 1 279 ? -21.484 -3.438 -11.766 1 92.06 279 ASP A CA 1
ATOM 2150 C C . ASP A 1 279 ? -22.406 -2.336 -11.25 1 92.06 279 ASP A C 1
ATOM 2152 O O . ASP A 1 279 ? -23.609 -2.32 -11.578 1 92.06 279 ASP A O 1
ATOM 2156 N N . LEU A 1 280 ? -21.875 -1.445 -10.422 1 90.44 280 LEU A N 1
ATOM 2157 C CA . LEU A 1 280 ? -22.703 -0.427 -9.789 1 90.44 280 LEU A CA 1
ATOM 2158 C C . LEU A 1 280 ? -22.656 0.882 -10.562 1 90.44 280 LEU A C 1
ATOM 2160 O O . LEU A 1 280 ? -23.188 1.896 -10.125 1 90.44 280 LEU A O 1
ATOM 2164 N N . GLY A 1 281 ? -22.188 0.84 -11.844 1 75 281 GLY A N 1
ATOM 2165 C CA . GLY A 1 281 ? -22.125 2.064 -12.625 1 75 281 GLY A CA 1
ATOM 2166 C C . GLY A 1 281 ? -21.297 3.15 -11.977 1 75 281 GLY A C 1
ATOM 2167 O O . GLY A 1 281 ? -20.938 3.047 -10.797 1 75 281 GLY A O 1
ATOM 2168 N N . GLU A 1 282 ? -20.812 4.164 -12.797 1 65.88 282 GLU A N 1
ATOM 2169 C CA . GLU A 1 282 ? -20.031 5.293 -12.305 1 65.88 282 GLU A CA 1
ATOM 2170 C C . GLU A 1 282 ? -20.922 6.34 -11.641 1 65.88 282 GLU A C 1
ATOM 2172 O O . GLU A 1 282 ? -22.094 6.473 -12 1 65.88 282 GLU A O 1
ATOM 2177 N N . MET B 1 1 ? 32.156 14.227 -5.184 1 85.62 1 MET B N 1
ATOM 2178 C CA . MET B 1 1 ? 31.219 13.75 -4.16 1 85.62 1 MET B CA 1
ATOM 2179 C C . MET B 1 1 ? 30 13.078 -4.797 1 85.62 1 MET B C 1
ATOM 2181 O O . MET B 1 1 ? 29.516 13.516 -5.836 1 85.62 1 MET B O 1
ATOM 2185 N N . VAL B 1 2 ? 29.656 11.93 -4.293 1 95.12 2 VAL B N 1
ATOM 2186 C CA . VAL B 1 2 ? 28.562 11.125 -4.84 1 95.12 2 VAL B CA 1
ATOM 2187 C C . VAL B 1 2 ? 27.25 11.547 -4.203 1 95.12 2 VAL B C 1
ATOM 2189 O O . VAL B 1 2 ? 27.125 11.57 -2.975 1 95.12 2 VAL B O 1
ATOM 2192 N N . ARG B 1 3 ? 26.312 12.016 -4.996 1 98.19 3 ARG B N 1
ATOM 2193 C CA . ARG B 1 3 ? 25.016 12.484 -4.512 1 98.19 3 ARG B CA 1
ATOM 2194 C C . ARG B 1 3 ? 24.031 11.32 -4.359 1 98.19 3 ARG B C 1
ATOM 2196 O O . ARG B 1 3 ? 23.688 10.664 -5.344 1 98.19 3 ARG B O 1
ATOM 2203 N N . LEU B 1 4 ? 23.609 11.07 -3.139 1 98.5 4 LEU B N 1
ATOM 2204 C CA . LEU B 1 4 ? 22.625 10.039 -2.822 1 98.5 4 LEU B CA 1
ATOM 2205 C C . LEU B 1 4 ? 21.281 10.664 -2.477 1 98.5 4 LEU B C 1
ATOM 2207 O O . LEU B 1 4 ? 21.125 11.305 -1.43 1 98.5 4 LEU B O 1
ATOM 2211 N N . GLY B 1 5 ? 20.281 10.469 -3.365 1 98.81 5 GLY B N 1
ATOM 2212 C CA . GLY B 1 5 ? 18.938 10.961 -3.102 1 98.81 5 GLY B CA 1
ATOM 2213 C C . GLY B 1 5 ? 18.141 10.047 -2.201 1 98.81 5 GLY B C 1
ATOM 2214 O O . GLY B 1 5 ? 18.281 8.82 -2.258 1 98.81 5 GLY B O 1
ATOM 2215 N N . TYR B 1 6 ? 17.328 10.586 -1.354 1 98.69 6 TYR B N 1
ATOM 2216 C CA . TYR B 1 6 ? 16.391 9.859 -0.493 1 98.69 6 TYR B CA 1
ATOM 2217 C C . TYR B 1 6 ? 15.102 10.648 -0.298 1 98.69 6 TYR B C 1
ATOM 2219 O O . TYR B 1 6 ? 15.07 11.859 -0.529 1 98.69 6 TYR B O 1
ATOM 2227 N N . LEU B 1 7 ? 14.078 9.961 0.065 1 97.56 7 LEU B N 1
ATOM 2228 C CA . LEU B 1 7 ? 12.836 10.648 0.404 1 97.56 7 LEU B CA 1
ATOM 2229 C C . LEU B 1 7 ? 13 11.484 1.669 1 97.56 7 LEU B C 1
ATOM 2231 O O . LEU B 1 7 ? 13.211 10.938 2.756 1 97.56 7 LEU B O 1
ATOM 2235 N N . GLY B 1 8 ? 12.945 12.805 1.477 1 96.38 8 GLY B N 1
ATOM 2236 C CA . GLY B 1 8 ? 13.094 13.711 2.607 1 96.38 8 GLY B CA 1
ATOM 2237 C C . GLY B 1 8 ? 11.789 13.977 3.334 1 96.38 8 GLY B C 1
ATOM 2238 O O . GLY B 1 8 ? 10.781 13.328 3.062 1 96.38 8 GLY B O 1
ATOM 2239 N N . PRO B 1 9 ? 11.953 14.844 4.25 1 95.88 9 PRO B N 1
ATOM 2240 C CA . PRO B 1 9 ? 13.102 15.656 4.66 1 95.88 9 PRO B CA 1
ATOM 2241 C C . PRO B 1 9 ? 14.031 14.914 5.621 1 95.88 9 PRO B C 1
ATOM 2243 O O . PRO B 1 9 ? 13.898 13.703 5.801 1 95.88 9 PRO B O 1
ATOM 2246 N N . VAL B 1 10 ? 15.047 15.633 6.113 1 96.88 10 VAL B N 1
ATOM 2247 C CA . VAL B 1 10 ? 15.953 15.141 7.141 1 96.88 10 VAL B CA 1
ATOM 2248 C C . VAL B 1 10 ? 15.156 14.695 8.367 1 96.88 10 VAL B C 1
ATOM 2250 O O . VAL B 1 10 ? 14.219 15.375 8.781 1 96.88 10 VAL B O 1
ATOM 2253 N N . GLY B 1 11 ? 15.492 13.547 8.906 1 96.38 11 GLY B N 1
ATOM 2254 C CA . GLY B 1 11 ? 14.836 13.047 10.102 1 96.38 11 GLY B CA 1
ATOM 2255 C C . GLY B 1 11 ? 13.836 11.938 9.812 1 96.38 11 GLY B C 1
ATOM 2256 O O . GLY B 1 11 ? 13.359 11.273 10.734 1 96.38 11 GLY B O 1
ATOM 2257 N N . THR B 1 12 ? 13.5 11.719 8.555 1 96.81 12 THR B N 1
ATOM 2258 C CA . THR B 1 12 ? 12.594 10.641 8.188 1 96.81 12 THR B CA 1
ATOM 2259 C C . THR B 1 12 ? 13.289 9.281 8.305 1 96.81 12 THR B C 1
ATOM 2261 O O . THR B 1 12 ? 14.516 9.219 8.438 1 96.81 12 THR B O 1
ATOM 2264 N N . TYR B 1 13 ? 12.57 8.273 8.242 1 97.25 13 TYR B N 1
ATOM 2265 C CA . TYR B 1 13 ? 13.133 6.926 8.258 1 97.25 13 TYR B CA 1
ATOM 2266 C C . TYR B 1 13 ? 13.984 6.676 7.027 1 97.25 13 TYR B C 1
ATOM 2268 O O . TYR B 1 13 ? 14.984 5.957 7.094 1 97.25 13 TYR B O 1
ATOM 2276 N N . SER B 1 14 ? 13.617 7.242 5.906 1 97.88 14 SER B N 1
ATOM 2277 C CA . SER B 1 14 ? 14.438 7.137 4.699 1 97.88 14 SER B CA 1
ATOM 2278 C C . SER B 1 14 ? 15.789 7.812 4.891 1 97.88 14 SER B C 1
ATOM 2280 O O .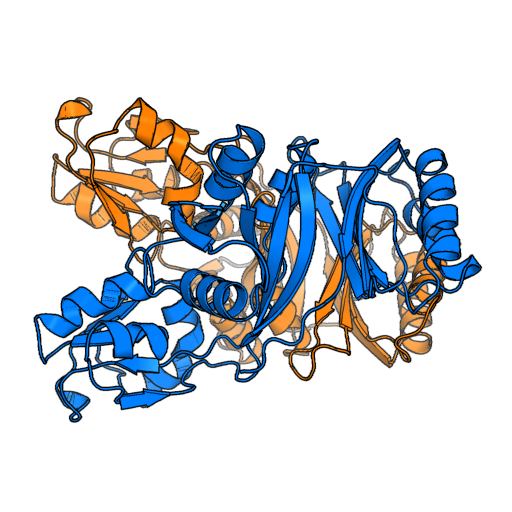 SER B 1 14 ? 16.812 7.312 4.41 1 97.88 14 SER B O 1
ATOM 2282 N N . GLU B 1 15 ? 15.75 8.945 5.531 1 97.62 15 GLU B N 1
ATOM 2283 C CA . GLU B 1 15 ? 17.016 9.617 5.82 1 97.62 15 GLU B CA 1
ATOM 2284 C C . GLU B 1 15 ? 17.891 8.773 6.742 1 97.62 15 GLU B C 1
ATOM 2286 O O . GLU B 1 15 ? 19.109 8.68 6.547 1 97.62 15 GLU B O 1
ATOM 2291 N N . GLU B 1 16 ? 17.281 8.211 7.723 1 96.75 16 GLU B N 1
ATOM 2292 C CA . GLU B 1 16 ? 18.016 7.312 8.617 1 96.75 16 GLU B CA 1
ATOM 2293 C C . GLU B 1 16 ? 18.641 6.156 7.848 1 96.75 16 GLU B C 1
ATOM 2295 O O . GLU B 1 16 ? 19.797 5.797 8.086 1 96.75 16 GLU B O 1
ATOM 2300 N N . ALA B 1 17 ? 17.875 5.582 6.984 1 97.75 17 ALA B N 1
ATOM 2301 C CA . ALA B 1 17 ? 18.391 4.504 6.137 1 97.75 17 ALA B CA 1
ATOM 2302 C C . ALA B 1 17 ? 19.547 4.984 5.273 1 97.75 17 ALA B C 1
ATOM 2304 O O . ALA B 1 17 ? 20.562 4.293 5.141 1 97.75 17 ALA B O 1
ATOM 2305 N N . ALA B 1 18 ? 19.391 6.16 4.699 1 97.81 18 ALA B N 1
ATOM 2306 C CA . ALA B 1 18 ? 20.453 6.734 3.867 1 97.81 18 ALA B CA 1
ATOM 2307 C C . ALA B 1 18 ? 21.719 6.949 4.672 1 97.81 18 ALA B C 1
ATOM 2309 O O . ALA B 1 18 ? 22.828 6.695 4.18 1 97.81 18 ALA B O 1
ATOM 2310 N N . GLN B 1 19 ? 21.594 7.391 5.891 1 96.19 19 GLN B N 1
ATOM 2311 C CA . GLN B 1 19 ? 22.734 7.598 6.77 1 96.19 19 GLN B CA 1
ATOM 2312 C C . GLN B 1 19 ? 23.453 6.281 7.055 1 96.19 19 GLN B C 1
ATOM 2314 O O . GLN B 1 19 ? 24.688 6.219 7.016 1 96.19 19 GLN B O 1
ATOM 2319 N N . SER B 1 20 ? 22.672 5.289 7.352 1 95.88 20 SER B N 1
ATOM 2320 C CA . SER B 1 20 ? 23.25 3.975 7.613 1 95.88 20 SER B CA 1
ATOM 2321 C C . SER B 1 20 ? 24.047 3.471 6.414 1 95.88 20 SER B C 1
ATOM 2323 O O . SER B 1 20 ? 25.156 2.951 6.574 1 95.88 20 SER B O 1
ATOM 2325 N N . TYR B 1 21 ? 23.5 3.666 5.254 1 97.69 21 TYR B N 1
ATOM 2326 C CA . TYR B 1 21 ? 24.219 3.25 4.043 1 97.69 21 TYR B CA 1
ATOM 2327 C C . TYR B 1 21 ? 25.484 4.066 3.848 1 97.69 21 TYR B C 1
ATOM 2329 O O . TYR B 1 21 ? 26.531 3.52 3.477 1 97.69 21 TYR B O 1
ATOM 2337 N N . ALA B 1 22 ? 25.375 5.352 4.055 1 96.19 22 ALA B N 1
ATOM 2338 C CA . ALA B 1 22 ? 26.531 6.234 3.881 1 96.19 22 ALA B CA 1
ATOM 2339 C C . ALA B 1 22 ? 27.672 5.836 4.809 1 96.19 22 ALA B C 1
ATOM 2341 O O . ALA B 1 22 ? 28.844 5.941 4.441 1 96.19 22 ALA B O 1
ATOM 2342 N N . GLN B 1 23 ? 27.328 5.402 5.98 1 94.19 23 GLN B N 1
ATOM 2343 C CA . GLN B 1 23 ? 28.328 4.98 6.949 1 94.19 23 GLN B CA 1
ATOM 2344 C C . GLN B 1 23 ? 29 3.678 6.523 1 94.19 23 GLN B C 1
ATOM 2346 O O . GLN B 1 23 ? 30.188 3.473 6.77 1 94.19 23 GLN B O 1
ATOM 2351 N N . TRP B 1 24 ? 28.234 2.848 5.918 1 94.69 24 TRP B N 1
ATOM 2352 C CA . TRP B 1 24 ? 28.734 1.551 5.477 1 94.69 24 TRP B CA 1
ATOM 2353 C C . TRP B 1 24 ? 29.547 1.688 4.191 1 94.69 24 TRP B C 1
ATOM 2355 O O . TRP B 1 24 ? 30.531 0.984 3.996 1 94.69 24 TRP B O 1
ATOM 2365 N N . HIS B 1 25 ? 29.125 2.607 3.35 1 93.12 25 HIS B N 1
ATOM 2366 C CA . HIS B 1 25 ? 29.688 2.787 2.014 1 93.12 25 HIS B CA 1
ATOM 2367 C C . HIS B 1 25 ? 31.188 3.092 2.08 1 93.12 25 HIS B C 1
ATOM 2369 O O . HIS B 1 25 ? 31.609 4.004 2.795 1 93.12 25 HIS B O 1
ATOM 2375 N N . ARG B 1 26 ? 32.031 2.301 1.397 1 85.94 26 ARG B N 1
ATOM 2376 C CA . ARG B 1 26 ? 33.469 2.398 1.486 1 85.94 26 ARG B CA 1
ATOM 2377 C C . ARG B 1 26 ? 34.031 3.232 0.341 1 85.94 26 ARG B C 1
ATOM 2379 O O . ARG B 1 26 ? 35.219 3.568 0.335 1 85.94 26 ARG B O 1
ATOM 2386 N N . GLY B 1 27 ? 33.25 3.689 -0.542 1 86.88 27 GLY B N 1
ATOM 2387 C CA . GLY B 1 27 ? 33.75 4.48 -1.66 1 86.88 27 GLY B CA 1
ATOM 2388 C C . GLY B 1 27 ? 33.812 5.969 -1.361 1 86.88 27 GLY B C 1
ATOM 2389 O O . GLY B 1 27 ? 34.125 6.371 -0.242 1 86.88 27 GLY B O 1
ATOM 2390 N N . GLU B 1 28 ? 33.719 6.68 -2.342 1 88.31 28 GLU B N 1
ATOM 2391 C CA . GLU B 1 28 ? 33.688 8.133 -2.211 1 88.31 28 GLU B CA 1
ATOM 2392 C C . GLU B 1 28 ? 32.625 8.578 -1.23 1 88.31 28 GLU B C 1
ATOM 2394 O O . GLU B 1 28 ? 31.547 7.961 -1.148 1 88.31 28 GLU B O 1
ATOM 2399 N N . ALA B 1 29 ? 32.969 9.648 -0.579 1 92.62 29 ALA B N 1
ATOM 2400 C CA . ALA B 1 29 ? 32 10.188 0.394 1 92.62 29 ALA B CA 1
ATOM 2401 C C . ALA B 1 29 ? 30.672 10.508 -0.264 1 92.62 29 ALA B C 1
ATOM 2403 O O . ALA B 1 29 ? 30.641 11.039 -1.378 1 92.62 29 ALA B O 1
ATOM 2404 N N . LEU B 1 30 ? 29.609 10.227 0.443 1 96.69 30 LEU B N 1
ATOM 2405 C CA . LEU B 1 30 ? 28.266 10.445 -0.082 1 96.69 30 LEU B CA 1
ATOM 2406 C C . LEU B 1 30 ? 27.672 11.742 0.465 1 96.69 30 LEU B C 1
ATOM 2408 O O . LEU B 1 30 ? 27.859 12.062 1.642 1 96.69 30 LEU B O 1
ATOM 2412 N N . THR B 1 31 ? 27.109 12.516 -0.358 1 97.44 31 THR B N 1
ATOM 2413 C CA . THR B 1 31 ? 26.25 13.633 0.033 1 97.44 31 THR B CA 1
ATOM 2414 C C . THR B 1 31 ? 24.781 13.234 -0.041 1 97.44 31 THR B C 1
ATOM 2416 O O . THR B 1 31 ? 24.297 12.859 -1.104 1 97.44 31 THR B O 1
ATOM 2419 N N . LEU B 1 32 ? 24.141 13.32 1.122 1 98.19 32 LEU B N 1
ATOM 2420 C CA . LEU B 1 32 ? 22.719 12.969 1.171 1 98.19 32 LEU B CA 1
ATOM 2421 C C . LEU B 1 32 ? 21.859 14.117 0.667 1 98.19 32 LEU B C 1
ATOM 2423 O O . LEU B 1 32 ? 22 15.25 1.13 1 98.19 32 LEU B O 1
ATOM 2427 N N . VAL B 1 33 ? 20.969 13.852 -0.296 1 98.69 33 VAL B N 1
ATOM 2428 C CA . VAL B 1 33 ? 20.125 14.867 -0.932 1 98.69 33 VAL B CA 1
ATOM 2429 C C . VAL B 1 33 ? 18.656 14.523 -0.722 1 98.69 33 VAL B C 1
ATOM 2431 O O . VAL B 1 33 ? 18.141 13.578 -1.317 1 98.69 33 VAL B O 1
ATOM 2434 N N . PRO B 1 34 ? 17.969 15.312 0.151 1 98.25 34 PRO B N 1
ATOM 2435 C CA . PRO B 1 34 ? 16.531 15.062 0.309 1 98.25 34 PRO B CA 1
ATOM 2436 C C . PRO B 1 34 ? 15.734 15.383 -0.955 1 98.25 34 PRO B C 1
ATOM 2438 O O . PRO B 1 34 ? 15.992 16.391 -1.614 1 98.25 34 PRO B O 1
ATOM 2441 N N . VAL B 1 35 ? 14.875 14.516 -1.348 1 97.62 35 VAL B N 1
ATOM 2442 C CA . VAL B 1 35 ? 13.945 14.695 -2.455 1 97.62 35 VAL B CA 1
ATOM 2443 C C . VAL B 1 35 ? 12.508 14.547 -1.954 1 97.62 35 VAL B C 1
ATOM 2445 O O . VAL B 1 35 ? 12.25 13.781 -1.022 1 97.62 35 VAL B O 1
ATOM 2448 N N . THR B 1 36 ? 11.57 15.164 -2.562 1 92.75 36 THR B N 1
ATOM 2449 C CA . THR B 1 36 ? 10.234 15.344 -2.014 1 92.75 36 THR B CA 1
ATOM 2450 C C . THR B 1 36 ? 9.406 14.07 -2.178 1 92.75 36 THR B C 1
ATOM 2452 O O . THR B 1 36 ? 8.5 13.805 -1.389 1 92.75 36 THR B O 1
ATOM 2455 N N . THR B 1 37 ? 9.734 13.305 -3.221 1 94.38 37 THR B N 1
ATOM 2456 C CA . THR B 1 37 ? 8.953 12.102 -3.479 1 94.38 37 THR B CA 1
ATOM 2457 C C . THR B 1 37 ? 9.859 10.93 -3.846 1 94.38 37 THR B C 1
ATOM 2459 O O . THR B 1 37 ? 10.984 11.133 -4.301 1 94.38 37 THR B O 1
ATOM 2462 N N . ILE B 1 38 ? 9.367 9.758 -3.652 1 96.81 38 ILE B N 1
ATOM 2463 C CA . ILE B 1 38 ? 10.102 8.555 -4.035 1 96.81 38 ILE B CA 1
ATOM 2464 C C . ILE B 1 38 ? 10.32 8.547 -5.547 1 96.81 38 ILE B C 1
ATOM 2466 O O . ILE B 1 38 ? 11.438 8.328 -6.016 1 96.81 38 ILE B O 1
ATOM 2470 N N . ALA B 1 39 ? 9.258 8.812 -6.301 1 96.06 39 ALA B N 1
ATOM 2471 C CA . ALA B 1 39 ? 9.359 8.875 -7.758 1 96.06 39 ALA B CA 1
ATOM 2472 C C . ALA B 1 39 ? 10.383 9.922 -8.188 1 96.06 39 ALA B C 1
ATOM 2474 O O . ALA B 1 39 ? 11.172 9.688 -9.102 1 96.06 39 ALA B O 1
ATOM 2475 N N . GLY B 1 40 ? 10.359 11.008 -7.473 1 96.69 40 GLY B N 1
ATOM 2476 C CA . GLY B 1 40 ? 11.305 12.07 -7.777 1 96.69 40 GLY B CA 1
ATOM 2477 C C . GLY B 1 40 ? 12.75 11.641 -7.621 1 96.69 40 GLY B C 1
ATOM 2478 O O . GLY B 1 40 ? 13.617 12.055 -8.398 1 96.69 40 GLY B O 1
ATOM 2479 N N . CYS B 1 41 ? 13.047 10.805 -6.637 1 98.31 41 CYS B N 1
ATOM 2480 C CA . CYS B 1 41 ? 14.391 10.273 -6.441 1 98.31 41 CYS B CA 1
ATOM 2481 C C . CYS B 1 41 ? 14.844 9.477 -7.66 1 98.31 41 CYS B C 1
ATOM 2483 O O . CYS B 1 41 ? 15.945 9.688 -8.164 1 98.31 41 CYS B O 1
ATOM 2485 N N . LEU B 1 42 ? 13.984 8.648 -8.141 1 98.31 42 LEU B N 1
ATOM 2486 C CA . LEU B 1 42 ? 14.336 7.766 -9.242 1 98.31 42 LEU B CA 1
ATOM 2487 C C . LEU B 1 42 ? 14.391 8.539 -10.562 1 98.31 42 LEU B C 1
ATOM 2489 O O . LEU B 1 42 ? 15.25 8.266 -11.406 1 98.31 42 LEU B O 1
ATOM 2493 N N . GLU B 1 43 ? 13.531 9.508 -10.703 1 97.75 43 GLU B N 1
ATOM 2494 C CA . GLU B 1 43 ? 13.547 10.344 -11.906 1 97.75 43 GLU B CA 1
ATOM 2495 C C . GLU B 1 43 ? 14.805 11.203 -11.961 1 97.75 43 GLU B C 1
ATOM 2497 O O . GLU B 1 43 ? 15.43 11.336 -13.016 1 97.75 43 GLU B O 1
ATOM 2502 N N . ALA B 1 44 ? 15.141 11.781 -10.828 1 98.12 44 ALA B N 1
ATOM 2503 C CA . ALA B 1 44 ? 16.359 12.586 -10.758 1 98.12 44 ALA B CA 1
ATOM 2504 C C . ALA B 1 44 ? 17.594 11.727 -11.055 1 98.12 44 ALA B C 1
ATOM 2506 O O . ALA B 1 44 ? 18.547 12.188 -11.688 1 98.12 44 ALA B O 1
ATOM 2507 N N . LEU B 1 45 ? 17.594 10.531 -10.586 1 98.31 45 LEU B N 1
ATOM 2508 C CA . LEU B 1 45 ? 18.672 9.594 -10.875 1 98.31 45 LEU B CA 1
ATOM 2509 C C . LEU B 1 45 ? 18.75 9.297 -12.367 1 98.31 45 LEU B C 1
ATOM 2511 O O . LEU B 1 45 ? 19.828 9.367 -12.961 1 98.31 45 LEU B O 1
ATOM 2515 N N . ALA B 1 46 ? 17.641 8.977 -12.953 1 97.69 46 ALA B N 1
ATOM 2516 C CA . ALA B 1 46 ? 17.578 8.672 -14.383 1 97.69 46 ALA B CA 1
ATOM 2517 C C . ALA B 1 46 ? 18.062 9.852 -15.211 1 97.69 46 ALA B C 1
ATOM 2519 O O . ALA B 1 46 ? 18.703 9.672 -16.25 1 97.69 46 ALA B O 1
ATOM 2520 N N . ALA B 1 47 ? 17.797 11.07 -14.734 1 96.94 47 ALA B N 1
ATOM 2521 C CA . ALA B 1 47 ? 18.141 12.297 -15.453 1 96.94 47 ALA B CA 1
ATOM 2522 C C . ALA B 1 47 ? 19.609 12.672 -15.211 1 96.94 47 ALA B C 1
ATOM 2524 O O . ALA B 1 47 ? 20.109 13.625 -15.805 1 96.94 47 ALA B O 1
ATOM 2525 N N . GLY B 1 48 ? 20.219 12.008 -14.375 1 96.38 48 GLY B N 1
ATOM 2526 C CA . GLY B 1 48 ? 21.625 12.281 -14.102 1 96.38 48 GLY B CA 1
ATOM 2527 C C . GLY B 1 48 ? 21.828 13.367 -13.07 1 96.38 48 GLY B C 1
ATOM 2528 O O . GLY B 1 48 ? 22.953 13.867 -12.891 1 96.38 48 GLY B O 1
ATOM 2529 N N . GLU B 1 49 ? 20.781 13.742 -12.359 1 97.75 49 GLU B N 1
ATOM 2530 C CA . GLU B 1 49 ? 20.875 14.781 -11.336 1 97.75 49 GLU B CA 1
ATOM 2531 C C . GLU B 1 49 ? 21.344 14.211 -10.008 1 97.75 49 GLU B C 1
ATOM 2533 O O . GLU B 1 49 ? 21.75 14.953 -9.109 1 97.75 49 GLU B O 1
ATOM 2538 N N . LEU B 1 50 ? 21.203 12.938 -9.844 1 98.19 50 LEU B N 1
ATOM 2539 C CA . LEU B 1 50 ? 21.719 12.164 -8.719 1 98.19 50 LEU B CA 1
ATOM 2540 C C . LEU B 1 50 ? 22.641 11.047 -9.203 1 98.19 50 LEU B C 1
ATOM 2542 O O . LEU B 1 50 ? 22.625 10.688 -10.383 1 98.19 50 LEU B O 1
ATOM 2546 N N . ASP B 1 51 ? 23.484 10.578 -8.336 1 97.38 51 ASP B N 1
ATOM 2547 C CA . ASP B 1 51 ? 24.375 9.461 -8.656 1 97.38 51 ASP B CA 1
ATOM 2548 C C . ASP B 1 51 ? 23.812 8.148 -8.117 1 97.38 51 ASP B C 1
ATOM 2550 O O . ASP B 1 51 ? 24.047 7.086 -8.688 1 97.38 51 ASP B O 1
ATOM 2554 N N . LEU B 1 52 ? 23.156 8.219 -7.008 1 98 52 LEU B N 1
ATOM 2555 C CA . LEU B 1 52 ? 22.469 7.113 -6.344 1 98 52 LEU B CA 1
ATOM 2556 C C . LEU B 1 52 ? 21.109 7.559 -5.801 1 98 52 LEU B C 1
ATOM 2558 O O . LEU B 1 52 ? 20.891 8.75 -5.566 1 98 52 LEU B O 1
ATOM 2562 N N . ALA B 1 53 ? 20.219 6.605 -5.645 1 98.75 53 ALA B N 1
ATOM 2563 C CA . ALA B 1 53 ? 18.953 6.836 -4.969 1 98.75 53 ALA B CA 1
ATOM 2564 C C . ALA B 1 53 ? 18.641 5.719 -3.971 1 98.75 53 ALA B C 1
ATOM 2566 O O . ALA B 1 53 ? 18.844 4.539 -4.273 1 98.75 53 ALA B O 1
ATOM 2567 N N . LEU B 1 54 ? 18.344 6.09 -2.785 1 98.81 54 LEU B N 1
ATOM 2568 C CA . LEU B 1 54 ? 17.828 5.156 -1.788 1 98.81 54 LEU B CA 1
ATOM 2569 C C . LEU B 1 54 ? 16.312 5.262 -1.671 1 98.81 54 LEU B C 1
ATOM 2571 O O . LEU B 1 54 ? 15.789 6.32 -1.32 1 98.81 54 LEU B O 1
ATOM 2575 N N . VAL B 1 55 ? 15.648 4.141 -1.988 1 98.88 55 VAL B N 1
ATOM 2576 C CA . VAL B 1 55 ? 14.188 4.168 -1.996 1 98.88 55 VAL B CA 1
ATOM 2577 C C . VAL B 1 55 ? 13.641 2.932 -1.281 1 98.88 55 VAL B C 1
ATOM 2579 O O . VAL B 1 55 ? 14.242 1.854 -1.349 1 98.88 55 VAL B O 1
ATOM 2582 N N . PRO B 1 56 ? 12.523 3.152 -0.562 1 98.25 56 PRO B N 1
ATOM 2583 C CA . PRO B 1 56 ? 11.875 1.971 0.006 1 98.25 56 PRO B CA 1
ATOM 2584 C C . PRO B 1 56 ? 11.219 1.09 -1.057 1 98.25 56 PRO B C 1
ATOM 2586 O O . PRO B 1 56 ? 10.695 1.6 -2.051 1 98.25 56 PRO B O 1
ATOM 2589 N N . SER B 1 57 ? 11.258 -0.226 -0.872 1 96.88 57 SER B N 1
ATOM 2590 C CA . SER B 1 57 ? 10.688 -1.139 -1.856 1 96.88 57 SER B CA 1
ATOM 2591 C C . SER B 1 57 ? 9.547 -1.957 -1.256 1 96.88 57 SER B C 1
ATOM 2593 O O . SER B 1 57 ? 8.609 -2.332 -1.959 1 96.88 57 SER B O 1
ATOM 2595 N N . GLU B 1 58 ? 9.656 -2.266 0.012 1 94.38 58 GLU B N 1
ATOM 2596 C CA . GLU B 1 58 ? 8.656 -3.08 0.695 1 94.38 58 GLU B CA 1
ATOM 2597 C C . GLU B 1 58 ? 8.641 -2.799 2.195 1 94.38 58 GLU B C 1
ATOM 2599 O O . GLU B 1 58 ? 9.703 -2.65 2.811 1 94.38 58 GLU B O 1
ATOM 2604 N N . ASN B 1 59 ? 7.473 -2.715 2.73 1 92.25 59 ASN B N 1
ATOM 2605 C CA . ASN B 1 59 ? 7.273 -2.611 4.172 1 92.25 59 ASN B CA 1
ATOM 2606 C C . ASN B 1 59 ? 6.492 -3.807 4.715 1 92.25 59 ASN B C 1
ATOM 2608 O O . ASN B 1 59 ? 5.531 -4.262 4.094 1 92.25 59 ASN B O 1
ATOM 2612 N N . SER B 1 60 ? 6.879 -4.266 5.844 1 90.12 60 SER B N 1
ATOM 2613 C CA . SER B 1 60 ? 6.305 -5.484 6.398 1 90.12 60 SER B CA 1
ATOM 2614 C C . SER B 1 60 ? 4.84 -5.281 6.781 1 90.12 60 SER B C 1
ATOM 2616 O O . SER B 1 60 ? 4.078 -6.246 6.875 1 90.12 60 SER B O 1
ATOM 2618 N N . VAL B 1 61 ? 4.438 -4.074 7.02 1 89.62 61 VAL B N 1
ATOM 2619 C CA . VAL B 1 61 ? 3.07 -3.777 7.438 1 89.62 61 VAL B CA 1
ATOM 2620 C C . VAL B 1 61 ? 2.258 -3.289 6.242 1 89.62 61 VAL B C 1
ATOM 2622 O O . VAL B 1 61 ? 1.18 -3.816 5.957 1 89.62 61 VAL B O 1
ATOM 2625 N N . GLU B 1 62 ? 2.84 -2.432 5.422 1 89.94 62 GLU B N 1
ATOM 2626 C CA . GLU B 1 62 ? 2.105 -1.747 4.363 1 89.94 62 GLU B CA 1
ATOM 2627 C C . GLU B 1 62 ? 2.234 -2.486 3.035 1 89.94 62 GLU B C 1
ATOM 2629 O O . GLU B 1 62 ? 1.475 -2.23 2.098 1 89.94 62 GLU B O 1
ATOM 2634 N N . GLY B 1 63 ? 3.242 -3.441 2.98 1 90.94 63 GLY B N 1
ATOM 2635 C CA . GLY B 1 63 ? 3.432 -4.168 1.734 1 90.94 63 GLY B CA 1
ATOM 2636 C C . GLY B 1 63 ? 4.344 -3.447 0.758 1 90.94 63 GLY B C 1
ATOM 2637 O O . GLY B 1 63 ? 5.223 -2.688 1.167 1 90.94 63 GLY B O 1
ATOM 2638 N N . SER B 1 64 ? 4.125 -3.738 -0.515 1 93.81 64 SER B N 1
ATOM 2639 C CA . SER B 1 64 ? 4.992 -3.193 -1.553 1 93.81 64 SER B CA 1
ATOM 2640 C C . SER B 1 64 ? 4.84 -1.681 -1.665 1 93.81 64 SER B C 1
ATOM 2642 O O . SER B 1 64 ? 3.736 -1.15 -1.509 1 93.81 64 SER B O 1
ATOM 2644 N N . VAL B 1 65 ? 5.984 -1.049 -1.885 1 95.69 65 VAL B N 1
ATOM 2645 C CA . VAL B 1 65 ? 5.949 0.364 -2.248 1 95.69 65 VAL B CA 1
ATOM 2646 C C . VAL B 1 65 ? 5.766 0.504 -3.758 1 95.69 65 VAL B C 1
ATOM 2648 O O . VAL B 1 65 ? 6.746 0.603 -4.5 1 95.69 65 VAL B O 1
ATOM 2651 N N . ASN B 1 66 ? 4.598 0.697 -4.18 1 94.06 66 ASN B N 1
ATOM 2652 C CA . ASN B 1 66 ? 4.23 0.511 -5.578 1 94.06 66 ASN B CA 1
ATOM 2653 C C . ASN B 1 66 ? 4.828 1.6 -6.465 1 94.06 66 ASN B C 1
ATOM 2655 O O . ASN B 1 66 ? 5.172 1.345 -7.617 1 94.06 66 ASN B O 1
ATOM 2659 N N . ILE B 1 67 ? 4.93 2.77 -5.918 1 94.31 67 ILE B N 1
ATOM 2660 C CA . ILE B 1 67 ? 5.492 3.857 -6.711 1 94.31 67 ILE B CA 1
ATOM 2661 C C . ILE B 1 67 ? 6.938 3.529 -7.078 1 94.31 67 ILE B C 1
ATOM 2663 O O . ILE B 1 67 ? 7.402 3.877 -8.164 1 94.31 67 ILE B O 1
ATOM 2667 N N . THR B 1 68 ? 7.648 2.873 -6.207 1 97.38 68 THR B N 1
ATOM 2668 C CA . THR B 1 68 ? 9.008 2.432 -6.5 1 97.38 68 THR B CA 1
ATOM 2669 C C . THR B 1 68 ? 9.008 1.408 -7.633 1 97.38 68 THR B C 1
ATOM 2671 O O . THR B 1 68 ? 9.75 1.558 -8.609 1 97.38 68 THR B O 1
ATOM 2674 N N . LEU B 1 69 ? 8.172 0.433 -7.52 1 96.19 69 LEU B N 1
ATOM 2675 C CA . LEU B 1 69 ? 8.094 -0.641 -8.508 1 96.19 69 LEU B CA 1
ATOM 2676 C C . LEU B 1 69 ? 7.68 -0.097 -9.867 1 96.19 69 LEU B C 1
ATOM 2678 O O . LEU B 1 69 ? 8.32 -0.391 -10.883 1 96.19 69 LEU B O 1
ATOM 2682 N N . ASP B 1 70 ? 6.723 0.742 -9.883 1 93.56 70 ASP B N 1
ATOM 2683 C CA . ASP B 1 70 ? 6.223 1.324 -11.125 1 93.56 70 ASP B CA 1
ATOM 2684 C C . ASP B 1 70 ? 7.277 2.213 -11.781 1 93.56 70 ASP B C 1
ATOM 2686 O O . ASP B 1 70 ? 7.398 2.242 -13.008 1 93.56 70 ASP B O 1
ATOM 2690 N N . SER B 1 71 ? 7.961 2.936 -10.906 1 95.75 71 SER B N 1
ATOM 2691 C CA . SER B 1 71 ? 9 3.814 -11.438 1 95.75 71 SER B CA 1
ATOM 2692 C C . SER B 1 71 ? 10.125 3.012 -12.094 1 95.75 71 SER B C 1
ATOM 2694 O O . SER B 1 71 ? 10.609 3.371 -13.164 1 95.75 71 SER B O 1
ATOM 2696 N N . LEU B 1 72 ? 10.484 1.952 -11.469 1 96.06 72 LEU B N 1
ATOM 2697 C CA . LEU B 1 72 ? 11.539 1.114 -12.031 1 96.06 72 LEU B CA 1
ATOM 2698 C C . LEU B 1 72 ? 11.078 0.476 -13.344 1 96.06 72 LEU B C 1
ATOM 2700 O O . LEU B 1 72 ? 11.875 0.289 -14.258 1 96.06 72 LEU B O 1
ATOM 2704 N N . TRP B 1 73 ? 9.859 0.116 -13.406 1 94.81 73 TRP B N 1
ATOM 2705 C CA . TRP B 1 73 ? 9.305 -0.435 -14.641 1 94.81 73 TRP B CA 1
ATOM 2706 C C . TRP B 1 73 ? 9.336 0.597 -15.758 1 94.81 73 TRP B C 1
ATOM 2708 O O . TRP B 1 73 ? 9.648 0.269 -16.906 1 94.81 73 TRP B O 1
ATOM 2718 N N . ARG B 1 74 ? 9.031 1.784 -15.398 1 93.75 74 ARG B N 1
ATOM 2719 C CA . ARG B 1 74 ? 8.93 2.855 -16.375 1 93.75 74 ARG B CA 1
ATOM 2720 C C . ARG B 1 74 ? 10.305 3.328 -16.828 1 93.75 74 ARG B C 1
ATOM 2722 O O . ARG B 1 74 ? 10.516 3.613 -18.016 1 93.75 74 ARG B O 1
ATOM 2729 N N . LEU B 1 75 ? 11.227 3.373 -15.883 1 94.88 75 LEU B N 1
ATOM 2730 C CA . LEU B 1 75 ? 12.555 3.904 -16.156 1 94.88 75 LEU B CA 1
ATOM 2731 C C . LEU B 1 75 ? 13.523 2.787 -16.531 1 94.88 75 LEU B C 1
ATOM 2733 O O . LEU B 1 75 ? 13.898 1.976 -15.68 1 94.88 75 LEU B O 1
ATOM 2737 N N . ASP B 1 76 ? 14.047 2.707 -17.656 1 88.88 76 ASP B N 1
ATOM 2738 C CA . ASP B 1 76 ? 14.781 1.575 -18.219 1 88.88 76 ASP B CA 1
ATOM 2739 C C . ASP B 1 76 ? 16.266 1.666 -17.891 1 88.88 76 ASP B C 1
ATOM 2741 O O . ASP B 1 76 ? 17.016 0.718 -18.125 1 88.88 76 ASP B O 1
ATOM 2745 N N . THR B 1 77 ? 16.688 2.686 -17.25 1 91.69 77 THR B N 1
ATOM 2746 C CA . THR B 1 77 ? 18.125 2.902 -17.141 1 91.69 77 THR B CA 1
ATOM 2747 C C . THR B 1 77 ? 18.594 2.738 -15.703 1 91.69 77 THR B C 1
ATOM 2749 O O . THR B 1 77 ? 19.703 3.145 -15.359 1 91.69 77 THR B O 1
ATOM 2752 N N . LEU B 1 78 ? 17.797 2.141 -14.906 1 96.38 78 LEU B N 1
ATOM 2753 C CA . LEU B 1 78 ? 18.156 2.07 -13.492 1 96.38 78 LEU B CA 1
ATOM 2754 C C . LEU B 1 78 ? 18.438 0.631 -13.07 1 96.38 78 LEU B C 1
ATOM 2756 O O . LEU B 1 78 ? 17.906 -0.309 -13.672 1 96.38 78 LEU B O 1
ATOM 2760 N N . HIS B 1 79 ? 19.312 0.516 -12.062 1 96 79 HIS B N 1
ATOM 2761 C CA . HIS B 1 79 ? 19.672 -0.798 -11.539 1 96 79 HIS B CA 1
ATOM 2762 C C . HIS B 1 79 ? 19.781 -0.777 -10.016 1 96 79 HIS B C 1
ATOM 2764 O O . HIS B 1 79 ? 20.359 0.144 -9.445 1 96 79 HIS B O 1
ATOM 2770 N N . ILE B 1 80 ? 19.281 -1.824 -9.414 1 97.31 80 ILE B N 1
ATOM 2771 C CA . ILE B 1 80 ? 19.438 -1.987 -7.973 1 97.31 80 ILE B CA 1
ATOM 2772 C C . ILE B 1 80 ? 20.859 -2.455 -7.668 1 97.31 80 ILE B C 1
ATOM 2774 O O . ILE B 1 80 ? 21.328 -3.443 -8.234 1 97.31 80 ILE B O 1
ATOM 2778 N N . GLN B 1 81 ? 21.516 -1.813 -6.719 1 95.38 81 GLN B N 1
ATOM 2779 C CA . GLN B 1 81 ? 22.891 -2.145 -6.367 1 95.38 81 GLN B CA 1
ATOM 2780 C C . GLN B 1 81 ? 22.953 -2.928 -5.059 1 95.38 81 GLN B C 1
ATOM 2782 O O . GLN B 1 81 ? 23.781 -3.824 -4.902 1 95.38 81 GLN B O 1
ATOM 2787 N N . TYR B 1 82 ? 22.141 -2.508 -4.164 1 96.69 82 TYR B N 1
ATOM 2788 C CA . TYR B 1 82 ? 22.109 -3.117 -2.84 1 96.69 82 TYR B CA 1
ATOM 2789 C C . TYR B 1 82 ? 20.688 -3.092 -2.268 1 96.69 82 TYR B C 1
ATOM 2791 O O . TYR B 1 82 ? 19.844 -2.332 -2.734 1 96.69 82 TYR B O 1
ATOM 2799 N N . ALA B 1 83 ? 20.5 -3.914 -1.374 1 97.88 83 ALA B N 1
ATOM 2800 C CA . ALA B 1 83 ? 19.297 -3.879 -0.549 1 97.88 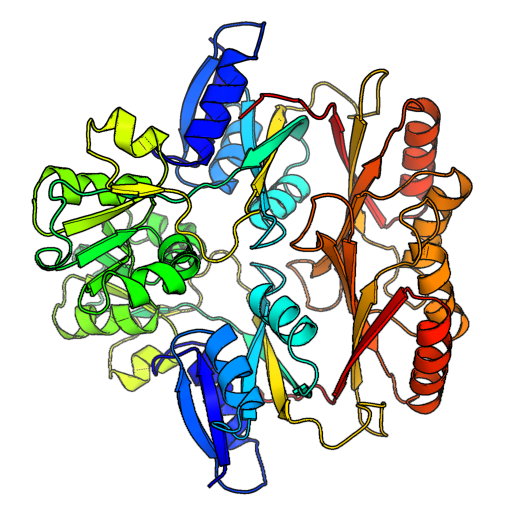83 ALA B CA 1
ATOM 2801 C C . ALA B 1 83 ? 19.641 -4.055 0.928 1 97.88 83 ALA B C 1
ATOM 2803 O O . ALA B 1 83 ? 20.672 -4.629 1.267 1 97.88 83 ALA B O 1
ATOM 2804 N N . PHE B 1 84 ? 18.844 -3.562 1.748 1 97.19 84 PHE B N 1
ATOM 2805 C CA . PHE B 1 84 ? 18.938 -3.852 3.174 1 97.19 84 PHE B CA 1
ATOM 2806 C C . PHE B 1 84 ? 17.609 -3.551 3.877 1 97.19 84 PHE B C 1
ATOM 2808 O O . PHE B 1 84 ? 16.734 -2.9 3.307 1 97.19 84 PHE B O 1
ATOM 2815 N N . ILE B 1 85 ? 17.469 -4.117 5.055 1 95.06 85 ILE B N 1
ATOM 2816 C CA . ILE B 1 85 ? 16.25 -3.975 5.832 1 95.06 85 ILE B CA 1
ATOM 2817 C C . ILE B 1 85 ? 16.516 -3.113 7.066 1 95.06 85 ILE B C 1
ATOM 2819 O O . ILE B 1 85 ? 17.547 -3.258 7.719 1 95.06 85 ILE B O 1
ATOM 2823 N N . ARG B 1 86 ? 15.578 -2.203 7.324 1 94.5 86 ARG B N 1
ATOM 2824 C CA . ARG B 1 86 ? 15.641 -1.372 8.523 1 94.5 86 ARG B CA 1
ATOM 2825 C C . ARG B 1 86 ? 14.359 -1.48 9.336 1 94.5 86 ARG B C 1
ATOM 2827 O O . ARG B 1 86 ? 13.258 -1.417 8.773 1 94.5 86 ARG B O 1
ATOM 2834 N N . PRO B 1 87 ? 14.523 -1.672 10.617 1 93.56 87 PRO B N 1
ATOM 2835 C CA . PRO B 1 87 ? 13.32 -1.601 11.453 1 93.56 87 PRO B CA 1
ATOM 2836 C C . PRO B 1 87 ? 12.719 -0.199 11.5 1 93.56 87 PRO B C 1
ATOM 2838 O O . PRO B 1 87 ? 13.445 0.794 11.453 1 93.56 87 PRO B O 1
ATOM 2841 N N . ILE B 1 88 ? 11.445 -0.108 11.469 1 94.31 88 ILE B N 1
ATOM 2842 C CA . ILE B 1 88 ? 10.703 1.127 11.703 1 94.31 88 ILE B CA 1
ATOM 2843 C C . ILE B 1 88 ? 10.195 1.152 13.141 1 94.31 88 ILE B C 1
ATOM 2845 O O . ILE B 1 88 ? 9.25 0.432 13.484 1 94.31 88 ILE B O 1
ATOM 2849 N N . VAL B 1 89 ? 10.836 1.945 13.914 1 96.12 89 VAL B N 1
ATOM 2850 C CA . VAL B 1 89 ? 10.492 2.041 15.328 1 96.12 89 VAL B CA 1
ATOM 2851 C C . VAL B 1 89 ? 9.938 3.428 15.633 1 96.12 89 VAL B C 1
ATOM 2853 O O . VAL B 1 89 ? 10.656 4.426 15.57 1 96.12 89 VAL B O 1
ATOM 2856 N N . HIS B 1 90 ? 8.648 3.473 16.016 1 98.06 90 HIS B N 1
ATOM 2857 C CA . HIS B 1 90 ? 8.016 4.75 16.328 1 98.06 90 HIS B CA 1
ATOM 2858 C C . HIS B 1 90 ? 8.242 5.133 17.781 1 98.06 90 HIS B C 1
ATOM 2860 O O . HIS B 1 90 ? 8.148 4.281 18.672 1 98.06 90 HIS B O 1
ATOM 2866 N N . ALA B 1 91 ? 8.586 6.348 17.953 1 98.56 91 ALA B N 1
ATOM 2867 C CA . ALA B 1 91 ? 8.758 6.91 19.297 1 98.56 91 ALA B CA 1
ATOM 2868 C C . ALA B 1 91 ? 7.785 8.062 19.531 1 98.56 91 ALA B C 1
ATOM 2870 O O . ALA B 1 91 ? 7.395 8.758 18.594 1 98.56 91 ALA B O 1
ATOM 2871 N N . PHE B 1 92 ? 7.371 8.156 20.766 1 98.81 92 PHE B N 1
ATOM 2872 C CA . PHE B 1 92 ? 6.648 9.344 21.203 1 98.81 92 PHE B CA 1
ATOM 2873 C C . PHE B 1 92 ? 7.602 10.367 21.812 1 98.81 92 PHE B C 1
ATOM 2875 O O . PHE B 1 92 ? 8.328 10.055 22.75 1 98.81 92 PHE B O 1
ATOM 2882 N N . ILE B 1 93 ? 7.605 11.547 21.172 1 98.81 93 ILE B N 1
ATOM 2883 C CA . ILE B 1 93 ? 8.539 12.602 21.531 1 98.81 93 ILE B CA 1
ATOM 2884 C C . ILE B 1 93 ? 7.773 13.812 22.062 1 98.81 93 ILE B C 1
ATOM 2886 O O . ILE B 1 93 ? 6.836 14.289 21.422 1 98.81 93 ILE B O 1
ATOM 2890 N N . ALA B 1 94 ? 8.141 14.32 23.203 1 98.62 94 ALA B N 1
ATOM 2891 C CA . ALA B 1 94 ? 7.527 15.469 23.859 1 98.62 94 ALA B CA 1
ATOM 2892 C C . ALA B 1 94 ? 8.492 16.125 24.828 1 98.62 94 ALA B C 1
ATOM 2894 O O . ALA B 1 94 ? 9.516 15.539 25.203 1 98.62 94 ALA B O 1
ATOM 2895 N N . GLN B 1 95 ? 8.148 17.328 25.203 1 97.94 95 GLN B N 1
ATOM 2896 C CA . GLN B 1 95 ? 9.008 18.062 26.125 1 97.94 95 GLN B CA 1
ATOM 2897 C C . GLN B 1 95 ? 8.641 17.766 27.578 1 97.94 95 GLN B C 1
ATOM 2899 O O . GLN B 1 95 ? 9.43 18 28.484 1 97.94 95 GLN B O 1
ATOM 2904 N N . THR B 1 96 ? 7.465 17.312 27.812 1 96.06 96 THR B N 1
ATOM 2905 C CA . THR B 1 96 ? 7 17 29.156 1 96.06 96 THR B CA 1
ATOM 2906 C C . THR B 1 96 ? 6.777 15.508 29.328 1 96.06 96 THR B C 1
ATOM 2908 O O . THR B 1 96 ? 6.457 14.805 28.359 1 96.06 96 THR B O 1
ATOM 2911 N N . THR B 1 97 ? 6.996 15.031 30.547 1 93.56 97 THR B N 1
ATOM 2912 C CA . THR B 1 97 ? 6.723 13.633 30.859 1 93.56 97 THR B CA 1
ATOM 2913 C C . THR B 1 97 ? 5.301 13.461 31.375 1 93.56 97 THR B C 1
ATOM 2915 O O . THR B 1 97 ? 4.809 12.336 31.5 1 93.56 97 THR B O 1
ATOM 2918 N N . ASP B 1 98 ? 4.672 14.562 31.656 1 95.5 98 ASP B N 1
ATOM 2919 C CA . ASP B 1 98 ? 3.275 14.5 32.094 1 95.5 98 ASP B CA 1
ATOM 2920 C C . ASP B 1 98 ? 2.34 14.398 30.875 1 95.5 98 ASP B C 1
ATOM 2922 O O . ASP B 1 98 ? 1.941 15.414 30.312 1 95.5 98 ASP B O 1
ATOM 2926 N N . LEU B 1 99 ? 1.912 13.266 30.547 1 96.44 99 LEU B N 1
ATOM 2927 C CA . LEU B 1 99 ? 1.124 12.969 29.359 1 96.44 99 LEU B CA 1
ATOM 2928 C C . LEU B 1 99 ? -0.233 13.656 29.422 1 96.44 99 LEU B C 1
ATOM 2930 O O . LEU B 1 99 ? -0.845 13.93 28.375 1 96.44 99 LEU B O 1
ATOM 2934 N N . ALA B 1 100 ? -0.697 13.922 30.609 1 95.06 100 ALA B N 1
ATOM 2935 C CA . ALA B 1 100 ? -1.995 14.57 30.781 1 95.06 100 ALA B CA 1
ATOM 2936 C C . ALA B 1 100 ? -1.987 15.984 30.219 1 95.06 100 ALA B C 1
ATOM 2938 O O . ALA B 1 100 ? -3.043 16.547 29.906 1 95.06 100 ALA B O 1
ATOM 2939 N N . GLU B 1 101 ? -0.85 16.516 30.062 1 95.94 101 GLU B N 1
ATOM 2940 C CA . GLU B 1 101 ? -0.705 17.891 29.594 1 95.94 101 GLU B CA 1
ATOM 2941 C C . GLU B 1 101 ? -0.685 17.938 28.062 1 95.94 101 GLU B C 1
ATOM 2943 O O . GLU B 1 101 ? -0.809 19.016 27.469 1 95.94 101 GLU B O 1
ATOM 2948 N N . ILE B 1 102 ? -0.54 16.797 27.469 1 98.19 102 ILE B N 1
ATOM 2949 C CA . ILE B 1 102 ? -0.43 16.75 26.016 1 98.19 102 ILE B CA 1
ATOM 2950 C C . ILE B 1 102 ? -1.81 16.938 25.391 1 98.19 102 ILE B C 1
ATOM 2952 O O . ILE B 1 102 ? -2.723 16.141 25.625 1 98.19 102 ILE B O 1
ATOM 2956 N N . GLU B 1 103 ? -1.913 17.906 24.562 1 98.19 103 GLU B N 1
ATOM 2957 C CA . GLU B 1 103 ? -3.199 18.25 23.969 1 98.19 103 GLU B CA 1
ATOM 2958 C C . GLU B 1 103 ? -3.287 17.766 22.531 1 98.19 103 GLU B C 1
ATOM 2960 O O . GLU B 1 103 ? -4.383 17.609 21.984 1 98.19 103 GLU B O 1
ATOM 2965 N N . ALA B 1 104 ? -2.145 17.609 21.891 1 98.38 104 ALA B N 1
ATOM 2966 C CA . ALA B 1 104 ? -2.117 17.219 20.484 1 98.38 104 ALA B CA 1
ATOM 2967 C C . ALA B 1 104 ? -0.882 16.391 20.172 1 98.38 104 ALA B C 1
ATOM 2969 O O . ALA B 1 104 ? 0.164 16.547 20.797 1 98.38 104 ALA B O 1
ATOM 2970 N N . VAL B 1 105 ? -1.055 15.461 19.281 1 98.62 105 VAL B N 1
ATOM 2971 C CA . VAL B 1 105 ? 0.04 14.625 18.781 1 98.62 105 VAL B CA 1
ATOM 2972 C C . VAL B 1 105 ? 0.182 14.789 17.281 1 98.62 105 VAL B C 1
ATOM 2974 O O . VAL B 1 105 ? -0.778 14.586 16.531 1 98.62 105 VAL B O 1
ATOM 2977 N N . TYR B 1 106 ? 1.376 15.141 16.844 1 98.56 106 TYR B N 1
ATOM 2978 C CA . TYR B 1 106 ? 1.633 15.398 15.43 1 98.56 106 TYR B CA 1
ATOM 2979 C C . TYR B 1 106 ? 2.402 14.242 14.797 1 98.56 106 TYR B C 1
ATOM 2981 O O . TYR B 1 106 ? 3.365 13.734 15.383 1 98.56 106 TYR B O 1
ATOM 2989 N N . SER B 1 107 ? 1.991 13.773 13.633 1 98.25 107 SER B N 1
ATOM 2990 C CA . SER B 1 107 ? 2.758 12.844 12.812 1 98.25 107 SER B CA 1
ATOM 2991 C C . SER B 1 107 ? 2.111 12.641 11.445 1 98.25 107 SER B C 1
ATOM 2993 O O . SER B 1 107 ? 1.091 13.266 11.141 1 98.25 107 SER B O 1
ATOM 2995 N N . HIS B 1 108 ? 2.773 11.945 10.586 1 96.69 108 HIS B N 1
ATOM 2996 C CA . HIS B 1 108 ? 2.156 11.477 9.352 1 96.69 108 HIS B CA 1
ATOM 2997 C C . HIS B 1 108 ? 0.964 10.57 9.633 1 96.69 108 HIS B C 1
ATOM 2999 O O . HIS B 1 108 ? 1.005 9.758 10.555 1 96.69 108 HIS B O 1
ATOM 3005 N N . PRO B 1 109 ? -0.105 10.625 8.781 1 94.25 109 PRO B N 1
ATOM 3006 C CA . PRO B 1 109 ? -1.302 9.82 9.031 1 94.25 109 PRO B CA 1
ATOM 3007 C C . PRO B 1 109 ? -0.992 8.336 9.172 1 94.25 109 PRO B C 1
ATOM 3009 O O . PRO B 1 109 ? -1.58 7.648 10.016 1 94.25 109 PRO B O 1
ATOM 3012 N N . GLN B 1 110 ? -0.061 7.84 8.438 1 93.25 110 GLN B N 1
ATOM 3013 C CA . GLN B 1 110 ? 0.313 6.43 8.508 1 93.25 110 GLN B CA 1
ATOM 3014 C C . GLN B 1 110 ? 0.897 6.082 9.875 1 93.25 110 GLN B C 1
ATOM 3016 O O . GLN B 1 110 ? 0.527 5.07 10.477 1 93.25 110 GLN B O 1
ATOM 3021 N N . ALA B 1 111 ? 1.743 6.945 10.312 1 96.56 111 ALA B N 1
ATOM 3022 C CA . ALA B 1 111 ? 2.35 6.727 11.625 1 96.56 111 ALA B CA 1
ATOM 3023 C C . ALA B 1 111 ? 1.309 6.836 12.734 1 96.56 111 ALA B C 1
ATOM 3025 O O . ALA B 1 111 ? 1.303 6.031 13.672 1 96.56 111 ALA B O 1
ATOM 3026 N N . LEU B 1 112 ? 0.442 7.844 12.648 1 96.81 112 LEU B N 1
ATOM 3027 C CA . LEU B 1 112 ? -0.657 7.953 13.602 1 96.81 112 LEU B CA 1
ATOM 3028 C C . LEU B 1 112 ? -1.497 6.68 13.609 1 96.81 112 LEU B C 1
ATOM 3030 O O . LEU B 1 112 ? -1.802 6.141 14.68 1 96.81 112 LEU B O 1
ATOM 3034 N N . GLY B 1 113 ? -1.752 6.172 12.445 1 93.88 113 GLY B N 1
ATOM 3035 C CA . GLY B 1 113 ? -2.559 4.969 12.305 1 93.88 113 GLY B CA 1
ATOM 3036 C C . GLY B 1 113 ? -1.883 3.729 12.859 1 93.88 113 GLY B C 1
ATOM 3037 O O . GLY B 1 113 ? -2.549 2.828 13.367 1 93.88 113 GLY B O 1
ATOM 3038 N N . GLN B 1 114 ? -0.588 3.719 12.844 1 95.12 114 GLN B N 1
ATOM 3039 C CA . GLN B 1 114 ? 0.182 2.559 13.273 1 95.12 114 GLN B CA 1
ATOM 3040 C C . GLN B 1 114 ? 0.404 2.576 14.781 1 95.12 114 GLN B C 1
ATOM 3042 O O . GLN B 1 114 ? 0.974 1.639 15.344 1 95.12 114 GLN B O 1
ATOM 3047 N N . CYS B 1 115 ? -0.104 3.639 15.438 1 97.62 115 CYS B N 1
ATOM 3048 C CA . CYS B 1 115 ? 0.143 3.773 16.859 1 97.62 115 CYS B CA 1
ATOM 3049 C C . CYS B 1 115 ? -1.159 4 17.625 1 97.62 115 CYS B C 1
ATOM 3051 O O . CYS B 1 115 ? -1.163 4.621 18.688 1 97.62 115 CYS B O 1
ATOM 3053 N N . GLN B 1 116 ? -2.195 3.551 17.078 1 95.38 116 GLN B N 1
ATOM 3054 C CA . GLN B 1 116 ? -3.514 3.803 17.656 1 95.38 116 GLN B CA 1
ATOM 3055 C C . GLN B 1 116 ? -3.645 3.162 19.031 1 95.38 116 GLN B C 1
ATOM 3057 O O . GLN B 1 116 ? -4.238 3.746 19.938 1 95.38 116 GLN B O 1
ATOM 3062 N N . GLY B 1 117 ? -3.119 1.943 19.203 1 96 117 GLY B N 1
ATOM 3063 C CA . GLY B 1 117 ? -3.189 1.287 20.5 1 96 117 GLY B CA 1
ATOM 3064 C C . GLY B 1 117 ? -2.561 2.1 21.609 1 96 117 GLY B C 1
ATOM 3065 O O . GLY B 1 117 ? -3.182 2.324 22.656 1 96 117 GLY B O 1
ATOM 3066 N N . TRP B 1 118 ? -1.397 2.529 21.359 1 97.81 118 TRP B N 1
ATOM 3067 C CA . TRP B 1 118 ? -0.667 3.314 22.344 1 97.81 118 TRP B CA 1
ATOM 3068 C C . TRP B 1 118 ? -1.352 4.656 22.594 1 97.81 118 TRP B C 1
ATOM 3070 O O . TRP B 1 118 ? -1.482 5.094 23.734 1 97.81 118 TRP B O 1
ATOM 3080 N N . LEU B 1 119 ? -1.819 5.332 21.562 1 97.94 119 LEU B N 1
ATOM 3081 C CA . LEU B 1 119 ? -2.469 6.633 21.672 1 97.94 119 LEU B CA 1
ATOM 3082 C C . LEU B 1 119 ? -3.746 6.539 22.5 1 97.94 119 LEU B C 1
ATOM 3084 O O . LEU B 1 119 ? -4.012 7.398 23.344 1 97.94 119 LEU B O 1
ATOM 3088 N N . GLN B 1 120 ? -4.453 5.516 22.281 1 96.06 120 GLN B N 1
ATOM 3089 C CA . GLN B 1 120 ? -5.695 5.328 23.016 1 96.06 120 GLN B CA 1
ATOM 3090 C C . GLN B 1 120 ? -5.422 5.047 24.484 1 96.06 120 GLN B C 1
ATOM 3092 O O . GLN B 1 120 ? -6.156 5.516 25.359 1 96.06 120 GLN B O 1
ATOM 3097 N N . ALA B 1 121 ? -4.43 4.309 24.766 1 97.19 121 ALA B N 1
ATOM 3098 C CA . ALA B 1 121 ? -4.102 3.898 26.125 1 97.19 121 ALA B CA 1
ATOM 3099 C C . ALA B 1 121 ? -3.523 5.062 26.922 1 97.19 121 ALA B C 1
ATOM 3101 O O . ALA B 1 121 ? -3.826 5.219 28.109 1 97.19 121 ALA B O 1
ATOM 3102 N N . TYR B 1 122 ? -2.732 5.914 26.266 1 97.75 122 TYR B N 1
ATOM 3103 C CA . TYR B 1 122 ? -1.926 6.844 27.047 1 97.75 122 TYR B CA 1
ATOM 3104 C C . TYR B 1 122 ? -2.334 8.289 26.766 1 97.75 122 TYR B C 1
ATOM 3106 O O . TYR B 1 122 ? -2.096 9.172 27.594 1 97.75 122 TYR B O 1
ATOM 3114 N N . LEU B 1 123 ? -2.914 8.508 25.625 1 98 123 LEU B N 1
ATOM 3115 C CA . LEU B 1 123 ? -3.291 9.859 25.234 1 98 123 LEU B CA 1
ATOM 3116 C C . LEU B 1 123 ? -4.695 9.891 24.641 1 98 123 LEU B C 1
ATOM 3118 O O . LEU B 1 123 ? -4.902 10.422 23.547 1 98 123 LEU B O 1
ATOM 3122 N N . PRO B 1 124 ? -5.605 9.375 25.359 1 96.12 124 PRO B N 1
ATOM 3123 C CA . PRO B 1 124 ? -6.945 9.242 24.781 1 96.12 124 PRO B CA 1
ATOM 3124 C C . PRO B 1 124 ? -7.594 10.594 24.484 1 96.12 124 PRO B C 1
ATOM 3126 O O . PRO B 1 124 ? -8.469 10.688 23.625 1 96.12 124 PRO B O 1
ATOM 3129 N N . GLN B 1 125 ? -7.141 11.68 25.078 1 95.44 125 GLN B N 1
ATOM 3130 C CA . GLN B 1 125 ? -7.793 12.977 24.922 1 95.44 125 GLN B CA 1
ATOM 3131 C C . GLN B 1 125 ? -7.031 13.859 23.938 1 95.44 125 GLN B C 1
ATOM 3133 O O . GLN B 1 125 ? -7.504 14.93 23.562 1 95.44 125 GLN B O 1
ATOM 3138 N N . ALA B 1 126 ? -5.859 13.43 23.547 1 97.62 126 ALA B N 1
ATOM 3139 C CA . ALA B 1 126 ? -5.039 14.258 22.672 1 97.62 126 ALA B CA 1
ATOM 3140 C C . ALA B 1 126 ? -5.562 14.227 21.234 1 97.62 126 ALA B C 1
ATOM 3142 O O . ALA B 1 126 ? -5.957 13.172 20.734 1 97.62 126 ALA B O 1
ATOM 3143 N N . ARG B 1 127 ? -5.613 15.391 20.656 1 96.94 127 ARG B N 1
ATOM 3144 C CA . ARG B 1 127 ? -5.973 15.469 19.234 1 96.94 127 ARG B CA 1
ATOM 3145 C C . ARG B 1 127 ? -4.852 14.922 18.359 1 96.94 127 ARG B C 1
ATOM 3147 O O . ARG B 1 127 ? -3.674 15.188 18.609 1 96.94 127 ARG B O 1
ATOM 3154 N N . GLN B 1 128 ? -5.203 14.125 17.406 1 96.81 128 GLN B N 1
ATOM 3155 C CA . GLN B 1 128 ? -4.23 13.641 16.438 1 96.81 128 GLN B CA 1
ATOM 3156 C C . GLN B 1 128 ? -4.148 14.57 15.227 1 96.81 128 GLN B C 1
ATOM 3158 O O . GLN B 1 128 ? -5.148 14.797 14.539 1 96.81 128 GLN B O 1
ATOM 3163 N N . CYS B 1 129 ? -2.98 15.125 14.992 1 97.31 129 CYS B N 1
ATOM 3164 C CA . CYS B 1 129 ? -2.781 16.172 14 1 97.31 129 CYS B CA 1
ATOM 3165 C C . CYS B 1 129 ? -1.866 15.695 12.883 1 97.31 129 CYS B C 1
ATOM 3167 O O . CYS B 1 129 ? -0.647 15.641 13.047 1 97.31 129 CYS B O 1
ATOM 3169 N N . PRO B 1 130 ? -2.412 15.484 11.68 1 97 130 PRO B N 1
ATOM 3170 C CA . PRO B 1 130 ? -1.601 15 10.555 1 97 130 PRO B CA 1
ATOM 3171 C C . PRO B 1 130 ? -0.649 16.062 10.016 1 97 130 PRO B C 1
ATOM 3173 O O . PRO B 1 130 ? -1 17.25 9.977 1 97 130 PRO B O 1
ATOM 3176 N N . VAL B 1 131 ? 0.505 15.609 9.672 1 96.19 131 VAL B N 1
ATOM 3177 C CA . VAL B 1 131 ? 1.491 16.438 8.984 1 96.19 131 VAL B CA 1
ATOM 3178 C C . VAL B 1 131 ? 2.076 15.664 7.801 1 96.19 131 VAL B C 1
ATOM 3180 O O . VAL B 1 131 ? 1.705 14.516 7.559 1 96.19 131 VAL B O 1
ATOM 3183 N N . THR B 1 132 ? 2.99 16.266 7.066 1 92.94 132 THR B N 1
ATOM 3184 C CA . THR B 1 132 ? 3.424 15.719 5.785 1 92.94 132 THR B CA 1
ATOM 3185 C C . THR B 1 132 ? 4.445 14.602 5.992 1 92.94 132 THR B C 1
ATOM 3187 O O . THR B 1 132 ? 4.598 13.734 5.133 1 92.94 132 THR B O 1
ATOM 3190 N N . SER B 1 133 ? 5.148 14.672 7.102 1 94 133 SER B N 1
ATOM 3191 C CA . SER B 1 133 ? 6.137 13.648 7.422 1 94 133 SER B CA 1
ATOM 3192 C C . SER B 1 133 ? 6.281 13.469 8.93 1 94 133 SER B C 1
ATOM 3194 O O . SER B 1 133 ? 5.902 14.344 9.703 1 94 133 SER B O 1
ATOM 3196 N N . THR B 1 134 ? 6.832 12.359 9.297 1 94.5 134 THR B N 1
ATOM 3197 C CA . THR B 1 134 ? 7.047 12.109 10.719 1 94.5 134 THR B CA 1
ATOM 3198 C C . THR B 1 134 ? 8.047 13.109 11.297 1 94.5 134 THR B C 1
ATOM 3200 O O . THR B 1 134 ? 7.973 13.453 12.484 1 94.5 134 THR B O 1
ATOM 3203 N N . ALA B 1 135 ? 8.969 13.57 10.484 1 95.69 135 ALA B N 1
ATOM 3204 C CA . ALA B 1 135 ? 9.977 14.523 10.938 1 95.69 135 ALA B CA 1
ATOM 3205 C C . ALA B 1 135 ? 9.359 15.898 11.18 1 95.69 135 ALA B C 1
ATOM 3207 O O . ALA B 1 135 ? 9.766 16.609 12.102 1 95.69 135 ALA B O 1
ATOM 3208 N N . GLU B 1 136 ? 8.391 16.203 10.43 1 94.75 136 GLU B N 1
ATOM 3209 C CA . GLU B 1 136 ? 7.793 17.531 10.5 1 94.75 136 GLU B CA 1
ATOM 3210 C C . GLU B 1 136 ? 7.152 17.781 11.867 1 94.75 136 GLU B C 1
ATOM 3212 O O . GLU B 1 136 ? 7.195 18.906 12.383 1 94.75 136 GLU B O 1
ATOM 3217 N N . GLY B 1 137 ? 6.582 16.781 12.461 1 96.19 137 GLY B N 1
ATOM 3218 C CA . GLY B 1 137 ? 5.895 16.906 13.734 1 96.19 137 GLY B CA 1
ATOM 3219 C C . GLY B 1 137 ? 6.781 17.438 14.844 1 96.19 137 GLY B C 1
ATOM 3220 O O . GLY B 1 137 ? 6.301 18.109 15.758 1 96.19 137 GLY B O 1
ATOM 3221 N N . LEU B 1 138 ? 8.023 17.281 14.742 1 97.81 138 LEU B N 1
ATOM 3222 C CA . LEU B 1 138 ? 8.961 17.641 15.805 1 97.81 138 LEU B CA 1
ATOM 3223 C C . LEU B 1 138 ? 9.141 19.156 15.883 1 97.81 138 LEU B C 1
ATOM 3225 O O . LEU B 1 138 ? 9.547 19.672 16.922 1 97.81 138 LEU B O 1
ATOM 3229 N N . GLN B 1 139 ? 8.852 19.797 14.797 1 96.69 139 GLN B N 1
ATOM 3230 C CA . GLN B 1 139 ? 8.945 21.266 14.812 1 96.69 139 GLN B CA 1
ATOM 3231 C C . GLN B 1 139 ? 7.934 21.859 15.781 1 96.69 139 GLN B C 1
ATOM 3233 O O . GLN B 1 139 ? 8.219 22.859 16.438 1 96.69 139 GLN B O 1
ATOM 3238 N N . TYR B 1 140 ? 6.789 21.281 15.898 1 97.25 140 TYR B N 1
ATOM 3239 C CA . TYR B 1 140 ? 5.746 21.734 16.812 1 97.25 140 TYR B CA 1
ATOM 3240 C C . TYR B 1 140 ? 6.109 21.422 18.25 1 97.25 140 TYR B C 1
ATOM 3242 O O . TYR B 1 140 ? 5.855 22.234 19.156 1 97.25 140 TYR B O 1
ATOM 3250 N N . VAL B 1 141 ? 6.746 20.297 18.422 1 98.06 141 VAL B N 1
ATOM 3251 C CA . VAL B 1 141 ? 7.168 19.891 19.766 1 98.06 141 VAL B CA 1
ATOM 3252 C C . VAL B 1 141 ? 8.242 20.859 20.266 1 98.06 141 VAL B C 1
ATOM 3254 O O . VAL B 1 141 ? 8.273 21.172 21.453 1 98.06 141 VAL B O 1
ATOM 3257 N N . ALA B 1 142 ? 9.062 21.266 19.375 1 97.19 142 ALA B N 1
ATOM 3258 C CA . ALA B 1 142 ? 10.133 22.203 19.734 1 97.19 142 ALA B CA 1
ATOM 3259 C C . ALA B 1 142 ? 9.57 23.531 20.219 1 97.19 142 ALA B C 1
ATOM 3261 O O . ALA B 1 142 ? 10.227 24.25 20.969 1 97.19 142 ALA B O 1
ATOM 3262 N N . GLN B 1 143 ? 8.305 23.812 19.891 1 97 143 GLN B N 1
ATOM 3263 C CA . GLN B 1 143 ? 7.746 25.141 20.156 1 97 143 GLN B CA 1
ATOM 3264 C C . GLN B 1 143 ? 6.734 25.094 21.297 1 97 143 GLN B C 1
ATOM 3266 O O . GLN B 1 143 ? 6.289 26.125 21.781 1 97 143 GLN B O 1
ATOM 3271 N N . SER B 1 144 ? 6.402 23.938 21.719 1 97.12 144 SER B N 1
ATOM 3272 C CA . SER B 1 144 ? 5.352 23.828 22.734 1 97.12 144 SER B CA 1
ATOM 3273 C C . SER B 1 144 ? 5.555 22.609 23.609 1 97.12 144 SER B C 1
ATOM 3275 O O . SER B 1 144 ? 5.918 21.531 23.125 1 97.12 144 SER B O 1
ATOM 3277 N N . ASP B 1 145 ? 5.301 22.828 24.891 1 96.69 145 ASP B N 1
ATOM 3278 C CA . ASP B 1 145 ? 5.41 21.703 25.812 1 96.69 145 ASP B CA 1
ATOM 3279 C C . ASP B 1 145 ? 4.059 21.016 26 1 96.69 145 ASP B C 1
ATOM 3281 O O . ASP B 1 145 ? 3.928 20.109 26.828 1 96.69 145 ASP B O 1
ATOM 3285 N N . ARG B 1 146 ? 3.111 21.344 25.188 1 97.69 146 ARG B N 1
ATOM 3286 C CA . ARG B 1 146 ? 1.768 20.797 25.328 1 97.69 146 ARG B CA 1
ATOM 3287 C C . ARG B 1 146 ? 1.439 19.844 24.188 1 97.69 146 ARG B C 1
ATOM 3289 O O . ARG B 1 146 ? 0.298 19.406 24.047 1 97.69 146 ARG B O 1
ATOM 3296 N N . VAL B 1 147 ? 2.385 19.641 23.344 1 98.5 147 VAL B N 1
ATOM 3297 C CA . VAL B 1 147 ? 2.139 18.766 22.203 1 98.5 147 VAL B CA 1
ATOM 3298 C C . VAL B 1 147 ? 3.232 17.703 22.125 1 98.5 147 VAL B C 1
ATOM 3300 O O . VAL B 1 147 ? 4.297 17.844 22.734 1 98.5 147 VAL B O 1
ATOM 3303 N N . GLY B 1 148 ? 2.926 16.547 21.5 1 98.56 148 GLY B N 1
ATOM 3304 C CA . GLY B 1 148 ? 3.873 15.492 21.188 1 98.56 148 GLY B CA 1
ATOM 3305 C C . GLY B 1 148 ? 3.914 15.164 19.703 1 98.56 148 GLY B C 1
ATOM 3306 O O . GLY B 1 148 ? 3.15 15.727 18.906 1 98.56 148 GLY B O 1
ATOM 3307 N N . ALA B 1 149 ? 4.82 14.336 19.359 1 98.81 149 ALA B N 1
ATOM 3308 C CA . ALA B 1 149 ? 4.949 13.844 18 1 98.81 149 ALA B CA 1
ATOM 3309 C C . ALA B 1 149 ? 5.363 12.375 17.984 1 98.81 149 ALA B C 1
ATOM 3311 O O . ALA B 1 149 ? 5.973 11.883 18.938 1 98.81 149 ALA B O 1
ATOM 3312 N N . ILE B 1 150 ? 4.945 11.711 16.938 1 98.75 150 ILE B N 1
ATOM 3313 C CA . ILE B 1 150 ? 5.426 10.367 16.656 1 98.75 150 ILE B CA 1
ATOM 3314 C C . ILE B 1 150 ? 6.461 10.414 15.539 1 98.75 150 ILE B C 1
ATOM 3316 O O . ILE B 1 150 ? 6.164 10.883 14.438 1 98.75 150 ILE B O 1
ATOM 3320 N N . ALA B 1 151 ? 7.629 9.984 15.797 1 98.5 151 ALA B N 1
ATOM 3321 C CA . ALA B 1 151 ? 8.727 10.031 14.836 1 98.5 151 ALA B CA 1
ATOM 3322 C C . ALA B 1 151 ? 9.805 9.008 15.188 1 98.5 151 ALA B C 1
ATOM 3324 O O . ALA B 1 151 ? 9.609 8.156 16.047 1 98.5 151 ALA B O 1
ATOM 3325 N N . SER B 1 152 ? 10.867 9.016 14.43 1 97.31 152 SER B N 1
ATOM 3326 C CA . SER B 1 152 ? 11.984 8.109 14.672 1 97.31 152 SER B CA 1
ATOM 3327 C C . SER B 1 152 ? 12.844 8.602 15.836 1 97.31 152 SER B C 1
ATOM 3329 O O . SER B 1 152 ? 12.836 9.781 16.172 1 97.31 152 SER B O 1
ATOM 3331 N N . VAL B 1 153 ? 13.555 7.668 16.453 1 96 153 VAL B N 1
ATOM 3332 C CA . VAL B 1 153 ? 14.516 8 17.5 1 96 153 VAL B CA 1
ATOM 3333 C C . VAL B 1 153 ? 15.555 8.977 16.953 1 96 153 VAL B C 1
ATOM 3335 O O . VAL B 1 153 ? 15.883 9.969 17.609 1 96 153 VAL B O 1
ATOM 3338 N N . ARG B 1 154 ? 15.984 8.766 15.758 1 94.56 154 ARG B N 1
ATOM 3339 C CA . ARG B 1 154 ? 16.984 9.625 15.125 1 94.56 154 ARG B CA 1
ATOM 3340 C C . ARG B 1 154 ? 16.453 11.055 14.992 1 94.56 154 ARG B C 1
ATOM 3342 O O . ARG B 1 154 ? 17.188 12.016 15.25 1 94.56 154 ARG B O 1
ATOM 3349 N N . ALA B 1 155 ? 15.25 11.141 14.562 1 96.94 155 ALA B N 1
ATOM 3350 C CA . ALA B 1 155 ? 14.672 12.469 14.406 1 96.94 155 ALA B CA 1
ATOM 3351 C C . ALA B 1 155 ? 14.656 13.227 15.734 1 96.94 155 ALA B C 1
ATOM 3353 O O . ALA B 1 155 ? 14.953 14.422 15.781 1 96.94 155 ALA B O 1
ATOM 3354 N N . ALA B 1 156 ? 14.305 12.555 16.766 1 97.56 156 ALA B N 1
ATOM 3355 C CA . ALA B 1 156 ? 14.297 13.156 18.109 1 97.56 156 ALA B CA 1
ATOM 3356 C C . ALA B 1 156 ? 15.688 13.672 18.484 1 97.56 156 ALA B C 1
ATOM 3358 O O . ALA B 1 156 ? 15.828 14.781 19 1 97.56 156 ALA B O 1
ATOM 3359 N N . GLN B 1 157 ? 16.672 12.859 18.172 1 96.38 157 GLN B N 1
ATOM 3360 C CA . GLN B 1 157 ? 18.047 13.203 18.484 1 96.38 157 GLN B CA 1
ATOM 3361 C C . GLN B 1 157 ? 18.5 14.43 17.688 1 96.38 157 GLN B C 1
ATOM 3363 O O . GLN B 1 157 ? 19.141 15.328 18.234 1 96.38 157 GLN B O 1
ATOM 3368 N N . LEU B 1 158 ? 18.156 14.469 16.5 1 96.19 158 LEU B N 1
ATOM 3369 C CA . LEU B 1 158 ? 18.516 15.586 15.625 1 96.19 158 LEU B CA 1
ATOM 3370 C C . LEU B 1 158 ? 17.938 16.891 16.156 1 96.19 158 LEU B C 1
ATOM 3372 O O . LEU B 1 158 ? 18.562 17.953 16 1 96.19 158 LEU B O 1
ATOM 3376 N N . HIS B 1 159 ? 16.75 16.828 16.781 1 96.5 159 HIS B N 1
ATOM 3377 C CA . HIS B 1 159 ? 16.078 18.016 17.266 1 96.5 159 HIS B CA 1
ATOM 3378 C C . HIS B 1 159 ? 16.328 18.234 18.75 1 96.5 159 HIS B C 1
ATOM 3380 O O . HIS B 1 159 ? 15.797 19.172 19.344 1 96.5 159 HIS B O 1
ATOM 3386 N N . HIS B 1 160 ? 17.125 17.375 19.344 1 97.06 160 HIS B N 1
ATOM 3387 C CA . HIS B 1 160 ? 17.453 17.453 20.766 1 97.06 160 HIS B CA 1
ATOM 3388 C C . HIS B 1 160 ? 16.188 17.469 21.625 1 97.06 160 HIS B C 1
ATOM 3390 O O . HIS B 1 160 ? 16.062 18.297 22.531 1 97.06 160 HIS B O 1
ATOM 3396 N N . LEU B 1 161 ? 15.266 16.641 21.25 1 98.12 161 LEU B N 1
ATOM 3397 C CA . LEU B 1 161 ? 14.008 16.531 21.984 1 98.12 161 LEU B CA 1
ATOM 3398 C C . LEU B 1 161 ? 13.938 15.227 22.766 1 98.12 161 LEU B C 1
ATOM 3400 O O . LEU B 1 161 ? 14.438 14.195 22.297 1 98.12 161 LEU B O 1
ATOM 3404 N N . PRO B 1 162 ? 13.312 15.219 23.906 1 97.94 162 PRO B N 1
ATOM 3405 C CA . PRO B 1 162 ? 13.242 14.008 24.734 1 97.94 162 PRO B CA 1
ATOM 3406 C C . PRO B 1 162 ? 12.305 12.945 24.141 1 97.94 162 PRO B C 1
ATOM 3408 O O . PRO B 1 162 ? 11.219 13.281 23.672 1 97.94 162 PRO B O 1
ATOM 3411 N N . ILE B 1 163 ? 12.758 11.695 24.219 1 98.5 163 ILE B N 1
ATOM 3412 C CA . ILE B 1 163 ? 11.922 10.547 23.891 1 98.5 163 ILE B CA 1
ATOM 3413 C C . ILE B 1 163 ? 11.195 10.07 25.141 1 98.5 163 ILE B C 1
ATOM 3415 O O . ILE B 1 163 ? 11.82 9.688 26.125 1 98.5 163 ILE B O 1
ATOM 3419 N N . ILE B 1 164 ? 9.914 10.031 25.062 1 98.5 164 ILE B N 1
ATOM 3420 C CA . ILE B 1 164 ? 9.109 9.656 26.219 1 98.5 164 ILE B CA 1
ATOM 3421 C C . ILE B 1 164 ? 8.844 8.148 26.203 1 98.5 164 ILE B C 1
ATOM 3423 O O . ILE B 1 164 ? 8.828 7.5 27.25 1 98.5 164 ILE B O 1
ATOM 3427 N N . ALA B 1 165 ? 8.586 7.629 25.016 1 98.25 165 ALA B N 1
ATOM 3428 C CA . ALA B 1 165 ? 8.344 6.203 24.812 1 98.25 165 ALA B CA 1
ATOM 3429 C C . ALA B 1 165 ? 8.836 5.75 23.453 1 98.25 165 ALA B C 1
ATOM 3431 O O . ALA B 1 165 ? 8.828 6.523 22.484 1 98.25 165 ALA B O 1
ATOM 3432 N N . THR B 1 166 ? 9.266 4.527 23.375 1 97.75 166 THR B N 1
ATOM 3433 C CA . THR B 1 166 ? 9.695 3.928 22.125 1 97.75 166 THR B CA 1
ATOM 3434 C C . THR B 1 166 ? 8.906 2.656 21.828 1 97.75 166 THR B C 1
ATOM 3436 O O . THR B 1 166 ? 8.188 2.15 22.703 1 97.75 166 THR B O 1
ATOM 3439 N N . GLU B 1 167 ? 8.945 2.203 20.609 1 97.44 167 GLU B N 1
ATOM 3440 C CA . GLU B 1 167 ? 8.273 0.984 20.172 1 97.44 167 GLU B CA 1
ATOM 3441 C C . GLU B 1 167 ? 6.777 1.046 20.453 1 97.44 167 GLU B C 1
ATOM 3443 O O . GLU B 1 167 ? 6.211 0.113 21.031 1 97.44 167 GLU B O 1
ATOM 3448 N N . ILE B 1 168 ? 6.199 2.17 20.047 1 98 168 ILE B N 1
ATOM 3449 C CA . ILE B 1 168 ? 4.805 2.393 20.422 1 98 168 ILE B CA 1
ATOM 3450 C C . ILE B 1 168 ? 3.889 1.911 19.297 1 98 168 ILE B C 1
ATOM 3452 O O . ILE B 1 168 ? 2.664 2.029 19.391 1 98 168 ILE B O 1
ATOM 3456 N N . GLN B 1 169 ? 4.461 1.425 18.141 1 96.5 169 GLN B N 1
ATOM 3457 C CA . GLN B 1 169 ? 3.652 0.943 17.016 1 96.5 169 GLN B CA 1
ATOM 3458 C C . GLN B 1 169 ? 2.848 -0.291 17.422 1 96.5 169 GLN B C 1
ATOM 3460 O O . GLN B 1 169 ? 3.311 -1.109 18.219 1 96.5 169 GLN B O 1
ATOM 3465 N N . ASP B 1 170 ? 1.738 -0.405 16.844 1 93.62 170 ASP B N 1
ATOM 3466 C CA . ASP B 1 170 ? 0.814 -1.49 17.156 1 93.62 170 ASP B CA 1
ATOM 3467 C C . ASP B 1 170 ? 1.406 -2.846 16.781 1 93.62 170 ASP B C 1
ATOM 3469 O O . ASP B 1 170 ? 1.195 -3.84 17.484 1 93.62 170 ASP B O 1
ATOM 3473 N N . ILE B 1 171 ? 2.156 -2.834 15.672 1 89.38 171 ILE B N 1
ATOM 3474 C CA . ILE B 1 171 ? 2.82 -4.047 15.195 1 89.38 171 ILE B CA 1
ATOM 3475 C C . ILE B 1 171 ? 4.316 -3.965 15.5 1 89.38 171 ILE B C 1
ATOM 3477 O O . ILE B 1 171 ? 5.027 -3.139 14.922 1 89.38 171 ILE B O 1
ATOM 3481 N N . PRO B 1 172 ? 4.875 -4.781 16.344 1 88.38 172 PRO B N 1
ATOM 3482 C CA . PRO B 1 172 ? 6.258 -4.656 16.812 1 88.38 172 PRO B CA 1
ATOM 3483 C C . PRO B 1 172 ? 7.281 -4.938 15.719 1 88.38 172 PRO B C 1
ATOM 3485 O O . PRO B 1 172 ? 8.352 -4.324 15.695 1 88.38 172 PRO B O 1
ATOM 3488 N N . ASP B 1 173 ? 7.094 -5.895 14.789 1 87.81 173 ASP B N 1
ATOM 3489 C CA . ASP B 1 173 ? 8.102 -6.297 13.82 1 87.81 173 ASP B CA 1
ATOM 3490 C C . ASP B 1 173 ? 7.902 -5.574 12.484 1 87.81 173 ASP B C 1
ATOM 3492 O O . ASP B 1 173 ? 7.961 -6.191 11.422 1 87.81 173 ASP B O 1
ATOM 3496 N N . ASN B 1 174 ? 7.809 -4.223 12.656 1 91 174 ASN B N 1
ATOM 3497 C CA . ASN B 1 174 ? 7.699 -3.371 11.477 1 91 174 ASN B CA 1
ATOM 3498 C C . ASN B 1 174 ? 9.07 -3.078 10.867 1 91 174 ASN B C 1
ATOM 3500 O O . ASN B 1 174 ? 9.977 -2.617 11.562 1 91 174 ASN B O 1
ATOM 3504 N N . CYS B 1 175 ? 9.234 -3.379 9.578 1 93.62 175 CYS B N 1
ATOM 3505 C CA . CYS B 1 175 ? 10.5 -3.105 8.906 1 93.62 175 CYS B CA 1
ATOM 3506 C C . CYS B 1 175 ? 10.266 -2.725 7.449 1 93.62 175 CYS B C 1
ATOM 3508 O O . CYS B 1 175 ? 9.234 -3.068 6.867 1 93.62 175 CYS B O 1
ATOM 3510 N N . THR B 1 176 ? 11.227 -2.035 6.945 1 94.62 176 THR B N 1
ATOM 3511 C CA . THR B 1 176 ? 11.18 -1.623 5.547 1 94.62 176 THR B CA 1
ATOM 3512 C C . THR B 1 176 ? 12.445 -2.064 4.812 1 94.62 176 THR B C 1
ATOM 3514 O O . THR B 1 176 ? 13.547 -1.96 5.348 1 94.62 176 THR B O 1
ATOM 3517 N N . ARG B 1 177 ? 12.242 -2.674 3.666 1 96 177 ARG B N 1
ATOM 3518 C CA . ARG B 1 177 ? 13.344 -2.965 2.752 1 96 177 ARG B CA 1
ATOM 3519 C C . ARG B 1 177 ? 13.648 -1.765 1.859 1 96 177 ARG B C 1
ATOM 3521 O O . ARG B 1 177 ? 12.734 -1.188 1.257 1 96 177 ARG B O 1
ATOM 3528 N N . PHE B 1 178 ? 14.914 -1.369 1.841 1 98.19 178 PHE B N 1
ATOM 3529 C CA . PHE B 1 178 ? 15.367 -0.274 0.992 1 98.19 178 PHE B CA 1
ATOM 3530 C C . PHE B 1 178 ? 16.281 -0.789 -0.117 1 98.19 178 PHE B C 1
ATOM 3532 O O . PHE B 1 178 ? 17.047 -1.721 0.096 1 98.19 178 PHE B O 1
ATOM 3539 N N . TRP B 1 179 ? 16.156 -0.206 -1.258 1 98.56 179 TRP B N 1
ATOM 3540 C CA . TRP B 1 179 ? 17.078 -0.438 -2.369 1 98.56 179 TRP B CA 1
ATOM 3541 C C . TRP B 1 179 ? 17.984 0.763 -2.578 1 98.56 179 TRP B C 1
ATOM 3543 O O . TRP B 1 179 ? 17.547 1.911 -2.467 1 98.56 179 TRP B O 1
ATOM 3553 N N . VAL B 1 180 ? 19.203 0.493 -2.805 1 98.38 180 VAL B N 1
ATOM 3554 C CA . VAL B 1 180 ? 20.109 1.481 -3.385 1 98.38 180 VAL B CA 1
ATOM 3555 C C . VAL B 1 180 ? 20.172 1.292 -4.898 1 98.38 180 VAL B C 1
ATOM 3557 O O . VAL B 1 180 ? 20.531 0.212 -5.379 1 98.38 180 VAL B O 1
ATOM 3560 N N . VAL B 1 181 ? 19.859 2.344 -5.598 1 98.12 181 VAL B N 1
ATOM 3561 C CA . VAL B 1 181 ? 19.688 2.254 -7.043 1 98.12 181 VAL B CA 1
ATOM 3562 C C . VAL B 1 181 ? 20.688 3.18 -7.738 1 98.12 181 VAL B C 1
ATOM 3564 O O . VAL B 1 181 ? 20.969 4.277 -7.25 1 98.12 181 VAL B O 1
ATOM 3567 N N . SER B 1 182 ? 21.25 2.77 -8.797 1 97.06 182 SER B N 1
ATOM 3568 C CA . SER B 1 182 ? 22.125 3.576 -9.648 1 97.06 182 SER B CA 1
ATOM 3569 C C . SER B 1 182 ? 21.688 3.508 -11.109 1 97.06 182 SER B C 1
ATOM 3571 O O . SER B 1 182 ? 20.766 2.781 -11.453 1 97.06 182 SER B O 1
ATOM 3573 N N . ARG B 1 183 ? 22.297 4.328 -11.852 1 94.69 183 ARG B N 1
ATOM 3574 C CA . ARG B 1 183 ? 22.125 4.184 -13.289 1 94.69 183 ARG B CA 1
ATOM 3575 C C . ARG B 1 183 ? 22.906 2.986 -13.82 1 94.69 183 ARG B C 1
ATOM 3577 O O . ARG B 1 183 ? 23.922 2.59 -13.234 1 94.69 183 ARG B O 1
ATOM 3584 N N . GLN B 1 184 ? 22.297 2.391 -14.875 1 76.69 184 GLN B N 1
ATOM 3585 C CA . GLN B 1 184 ? 22.734 1.118 -15.445 1 76.69 184 GLN B CA 1
ATOM 3586 C C . GLN B 1 184 ? 24.172 1.199 -15.945 1 76.69 184 GLN B C 1
ATOM 3588 O O . GLN B 1 184 ? 24.516 2.092 -16.719 1 76.69 184 GLN B O 1
ATOM 3593 N N . GLN B 1 185 ? 25.031 0.43 -15.289 1 65.81 185 GLN B N 1
ATOM 3594 C CA . GLN B 1 185 ? 26.375 0.281 -15.82 1 65.81 185 GLN B CA 1
ATOM 3595 C C . GLN B 1 185 ? 26.578 -1.098 -16.438 1 65.81 185 GLN B C 1
ATOM 3597 O O . GLN B 1 185 ? 27.578 -1.345 -17.109 1 65.81 185 GLN B O 1
ATOM 3602 N N . GLY B 1 186 ? 25.375 -1.915 -16.625 1 67.25 186 GLY B N 1
ATOM 3603 C CA . GLY B 1 186 ? 25.484 -3.264 -17.156 1 67.25 186 GLY B CA 1
ATOM 3604 C C . GLY B 1 186 ? 24.141 -3.951 -17.328 1 67.25 186 GLY B C 1
ATOM 3605 O O . GLY B 1 186 ? 23.094 -3.299 -17.297 1 67.25 186 GLY B O 1
ATOM 3606 N N . GLU B 1 187 ? 24.25 -5.219 -17.672 1 69.19 187 GLU B N 1
ATOM 3607 C CA . GLU B 1 187 ? 23.047 -5.973 -18 1 69.19 187 GLU B CA 1
ATOM 3608 C C . GLU B 1 187 ? 22.234 -6.32 -16.75 1 69.19 187 GLU B C 1
ATOM 3610 O O . GLU B 1 187 ? 21.078 -6.727 -16.844 1 69.19 187 GLU B O 1
ATOM 3615 N N . GLY B 1 188 ? 22.797 -5.98 -15.586 1 77.44 188 GLY B N 1
ATOM 3616 C CA . GLY B 1 188 ? 22.078 -6.297 -14.352 1 77.44 188 GLY B CA 1
ATOM 3617 C C . GLY B 1 188 ? 22.094 -7.777 -14.023 1 77.44 188 GLY B C 1
ATOM 3618 O O . GLY B 1 188 ? 21.297 -8.234 -13.203 1 77.44 188 GLY B O 1
ATOM 3619 N N . TRP B 1 189 ? 22.984 -8.578 -14.672 1 86.94 189 TRP B N 1
ATOM 3620 C CA . TRP B 1 189 ? 23.062 -10.023 -14.477 1 86.94 189 TRP B CA 1
ATOM 3621 C C . TRP B 1 189 ? 23.703 -10.352 -13.141 1 86.94 189 TRP B C 1
ATOM 3623 O O . TRP B 1 189 ? 24.547 -9.602 -12.648 1 86.94 189 TRP B O 1
ATOM 3633 N N . PRO B 1 190 ? 23.25 -11.453 -12.641 1 94.69 190 PRO B N 1
ATOM 3634 C CA . PRO B 1 190 ? 23.766 -11.812 -11.312 1 94.69 190 PRO B CA 1
ATOM 3635 C C . PRO B 1 190 ? 25.266 -12.109 -11.328 1 94.69 190 PRO B C 1
ATOM 3637 O O . PRO B 1 190 ? 25.781 -12.68 -12.297 1 94.69 190 PRO B O 1
ATOM 3640 N N . GLN B 1 191 ? 25.984 -11.68 -10.359 1 92.69 191 GLN B N 1
ATOM 3641 C CA . GLN B 1 191 ? 27.406 -11.898 -10.133 1 92.69 191 GLN B CA 1
ATOM 3642 C C . GLN B 1 191 ? 27.641 -12.648 -8.828 1 92.69 191 GLN B C 1
ATOM 3644 O O . GLN B 1 191 ? 26.75 -12.727 -7.977 1 92.69 191 GLN B O 1
ATOM 3649 N N . PRO B 1 192 ? 28.859 -13.234 -8.797 1 93.88 192 PRO B N 1
ATOM 3650 C CA . PRO B 1 192 ? 29.188 -13.844 -7.508 1 93.88 192 PRO B CA 1
ATOM 3651 C C . PRO B 1 192 ? 29.016 -12.883 -6.336 1 93.88 192 PRO B C 1
ATOM 3653 O O . PRO B 1 192 ? 29.438 -11.719 -6.426 1 93.88 192 PRO B O 1
ATOM 3656 N N . GLY B 1 193 ? 28.375 -13.297 -5.332 1 94.12 193 GLY B N 1
ATOM 3657 C CA . GLY B 1 193 ? 28.141 -12.469 -4.16 1 94.12 193 GLY B CA 1
ATOM 3658 C C . GLY B 1 193 ? 26.734 -11.914 -4.09 1 94.12 193 GLY B C 1
ATOM 3659 O O . GLY B 1 193 ? 26.266 -11.516 -3.018 1 94.12 193 GLY B O 1
ATOM 3660 N N . ASP B 1 194 ? 26.109 -11.836 -5.242 1 96.31 194 ASP B N 1
ATOM 3661 C CA . ASP B 1 194 ? 24.719 -11.383 -5.242 1 96.31 194 ASP B CA 1
ATOM 3662 C C . ASP B 1 194 ? 23.828 -12.367 -4.492 1 96.31 194 ASP B C 1
ATOM 3664 O O . ASP B 1 194 ? 24 -13.578 -4.598 1 96.31 194 ASP B O 1
ATOM 3668 N N . THR B 1 195 ? 22.891 -11.812 -3.744 1 96.81 195 THR B N 1
ATOM 3669 C CA . THR B 1 195 ? 21.984 -12.664 -2.977 1 96.81 195 THR B CA 1
ATOM 3670 C C . THR B 1 195 ? 20.609 -12.711 -3.621 1 96.81 195 THR B C 1
ATOM 3672 O O . THR B 1 195 ? 19.875 -13.695 -3.488 1 96.81 195 THR B O 1
ATOM 3675 N N . HIS B 1 196 ? 20.266 -11.648 -4.324 1 97.19 196 HIS B N 1
ATOM 3676 C CA . HIS B 1 196 ? 18.938 -11.562 -4.895 1 97.19 196 HIS B CA 1
ATOM 3677 C C . HIS B 1 196 ? 18.969 -10.93 -6.285 1 97.19 196 HIS B C 1
ATOM 3679 O O . HIS B 1 196 ? 19.891 -10.195 -6.613 1 97.19 196 HIS B O 1
ATOM 3685 N N . THR B 1 197 ? 18.031 -11.273 -7.09 1 97.5 197 THR B N 1
ATOM 3686 C CA . THR B 1 197 ? 17.703 -10.617 -8.352 1 97.5 197 THR B CA 1
ATOM 3687 C C . THR B 1 197 ? 16.234 -10.219 -8.383 1 97.5 197 THR B C 1
ATOM 3689 O O . THR B 1 197 ? 15.359 -11.031 -8.078 1 97.5 197 THR B O 1
ATOM 3692 N N . SER B 1 198 ? 15.961 -8.938 -8.641 1 97.38 198 SER B N 1
ATOM 3693 C CA . SER B 1 198 ? 14.586 -8.469 -8.766 1 97.38 198 SER B CA 1
ATOM 3694 C C . SER B 1 198 ? 14.219 -8.219 -10.227 1 97.38 198 SER B C 1
ATOM 3696 O O . SER B 1 198 ? 14.984 -7.598 -10.969 1 97.38 198 SER B O 1
ATOM 3698 N N . ILE B 1 199 ? 13.031 -8.766 -10.625 1 97.38 199 ILE B N 1
ATOM 3699 C CA . ILE B 1 199 ? 12.602 -8.648 -12.016 1 97.38 199 ILE B CA 1
ATOM 3700 C C . ILE B 1 199 ? 11.117 -8.297 -12.062 1 97.38 199 ILE B C 1
ATOM 3702 O O . ILE B 1 199 ? 10.414 -8.398 -11.055 1 97.38 199 ILE B O 1
ATOM 3706 N N . ALA B 1 200 ? 10.68 -7.852 -13.195 1 96.56 200 ALA B N 1
ATOM 3707 C CA . ALA B 1 200 ? 9.258 -7.727 -13.539 1 96.56 200 ALA B CA 1
ATOM 3708 C C . ALA B 1 200 ? 9 -8.195 -14.961 1 96.56 200 ALA B C 1
ATOM 3710 O O . ALA B 1 200 ? 9.867 -8.094 -15.828 1 96.56 200 ALA B O 1
ATOM 3711 N N . PHE B 1 201 ? 7.82 -8.773 -15.164 1 96.19 201 PHE B N 1
ATOM 3712 C CA . PHE B 1 201 ? 7.516 -9.25 -16.516 1 96.19 201 PHE B CA 1
ATOM 3713 C C . PHE B 1 201 ? 6.012 -9.219 -16.766 1 96.19 201 PHE B C 1
ATOM 3715 O O . PHE B 1 201 ? 5.219 -9.18 -15.828 1 96.19 201 PHE B O 1
ATOM 3722 N N . SER B 1 202 ? 5.621 -9.062 -17.969 1 93.88 202 SER B N 1
ATOM 3723 C CA . SER B 1 202 ? 4.258 -9.273 -18.438 1 93.88 202 SER B CA 1
ATOM 3724 C C . SER B 1 202 ? 4.133 -10.594 -19.188 1 93.88 202 SER B C 1
ATOM 3726 O O . SER B 1 202 ? 5.102 -11.07 -19.797 1 93.88 202 SER B O 1
ATOM 3728 N N . LEU B 1 203 ? 3.018 -11.203 -19.031 1 93.06 203 LEU B N 1
ATOM 3729 C CA . LEU B 1 203 ? 2.785 -12.469 -19.719 1 93.06 203 LEU B CA 1
ATOM 3730 C C . LEU B 1 203 ? 2.311 -12.234 -21.156 1 93.06 203 LEU B C 1
ATOM 3732 O O . LEU B 1 203 ? 1.739 -11.188 -21.453 1 93.06 203 LEU B O 1
ATOM 3736 N N . LYS B 1 204 ? 2.549 -13.18 -22.031 1 89.25 204 LYS B N 1
ATOM 3737 C CA . LYS B 1 204 ? 2.111 -13.102 -23.422 1 89.25 204 LYS B CA 1
ATOM 3738 C C . LYS B 1 204 ? 0.591 -13.188 -23.531 1 89.25 204 LYS B C 1
ATOM 3740 O O . LYS B 1 204 ? -0.006 -12.617 -24.453 1 89.25 204 LYS B O 1
ATOM 3745 N N . ALA B 1 205 ? 0.005 -13.953 -22.578 1 83.5 205 ALA B N 1
ATOM 3746 C CA . ALA B 1 205 ? -1.449 -14.07 -22.5 1 83.5 205 ALA B CA 1
ATOM 3747 C C . ALA B 1 205 ? -1.924 -14.102 -21.047 1 83.5 205 ALA B C 1
ATOM 3749 O O . ALA B 1 205 ? -1.221 -14.609 -20.172 1 83.5 205 ALA B O 1
ATOM 3750 N N . ASN B 1 206 ? -3.078 -13.539 -20.891 1 82.12 206 ASN B N 1
ATOM 3751 C CA . ASN B 1 206 ? -3.738 -13.672 -19.594 1 82.12 206 ASN B CA 1
ATOM 3752 C C . ASN B 1 206 ? -4.715 -14.844 -19.578 1 82.12 206 ASN B C 1
ATOM 3754 O O . ASN B 1 206 ? -5.902 -14.672 -19.844 1 82.12 206 ASN B O 1
ATOM 3758 N N . ALA B 1 207 ? -4.168 -16.031 -19.328 1 84.56 207 ALA B N 1
ATOM 3759 C CA . ALA B 1 207 ? -4.934 -17.266 -19.391 1 84.56 207 ALA B CA 1
ATOM 3760 C C . ALA B 1 207 ? -4.48 -18.25 -18.312 1 84.56 207 ALA B C 1
ATOM 3762 O O . ALA B 1 207 ? -3.377 -18.109 -17.766 1 84.56 207 ALA B O 1
ATOM 3763 N N . PRO B 1 208 ? -5.402 -19.188 -18 1 87.31 208 PRO B N 1
ATOM 3764 C CA . PRO B 1 208 ? -5.012 -20.203 -17.016 1 87.31 208 PRO B CA 1
ATOM 3765 C C . PRO B 1 208 ? -3.688 -20.875 -17.359 1 87.31 208 PRO B C 1
ATOM 3767 O O . PRO B 1 208 ? -3.477 -21.297 -18.5 1 87.31 208 PRO B O 1
ATOM 3770 N N . GLY B 1 209 ? -2.766 -20.828 -16.422 1 90.12 209 GLY B N 1
ATOM 3771 C CA . GLY B 1 209 ? -1.513 -21.547 -16.594 1 90.12 209 GLY B CA 1
ATOM 3772 C C . GLY B 1 209 ? -0.397 -20.672 -17.141 1 90.12 209 GLY B C 1
ATOM 3773 O O . GLY B 1 209 ? 0.764 -21.094 -17.172 1 90.12 209 GLY B O 1
ATOM 3774 N N . ALA B 1 210 ? -0.718 -19.484 -17.594 1 91.19 210 ALA B N 1
ATOM 3775 C CA . ALA B 1 210 ? 0.307 -18.609 -18.156 1 91.19 210 ALA B CA 1
ATOM 3776 C C . ALA B 1 210 ? 1.406 -18.328 -17.125 1 91.19 210 ALA B C 1
ATOM 3778 O O . ALA B 1 210 ? 2.594 -18.453 -17.438 1 91.19 210 ALA B O 1
ATOM 3779 N N . LEU B 1 211 ? 1.038 -18 -15.914 1 93.19 211 LEU B N 1
ATOM 3780 C CA . LEU B 1 211 ? 2.012 -17.734 -14.852 1 93.19 211 LEU B CA 1
ATOM 3781 C C . LEU B 1 211 ? 2.754 -19.016 -14.477 1 93.19 211 LEU B C 1
ATOM 3783 O O . LEU B 1 211 ? 3.955 -18.984 -14.203 1 93.19 211 LEU B O 1
ATOM 3787 N N . LEU B 1 212 ? 2.049 -20.141 -14.477 1 93.81 212 LEU B N 1
ATOM 3788 C CA . LEU B 1 212 ? 2.641 -21.422 -14.125 1 93.81 212 LEU B CA 1
ATOM 3789 C C . LEU B 1 212 ? 3.824 -21.734 -15.031 1 93.81 212 LEU B C 1
ATOM 3791 O O . LEU B 1 212 ? 4.855 -22.234 -14.562 1 93.81 212 LEU B O 1
ATOM 3795 N N . LYS B 1 213 ? 3.656 -21.469 -16.281 1 93.69 213 LYS B N 1
ATOM 3796 C CA . LYS B 1 213 ? 4.719 -21.75 -17.25 1 93.69 213 LYS B CA 1
ATOM 3797 C C . LYS B 1 213 ? 5.988 -20.984 -16.906 1 93.69 213 LYS B C 1
ATOM 3799 O O . LYS B 1 213 ? 7.094 -21.516 -17 1 93.69 213 LYS B O 1
ATOM 3804 N N . VAL B 1 214 ? 5.832 -19.812 -16.469 1 95.12 214 VAL B N 1
ATOM 3805 C CA . VAL B 1 214 ? 6.969 -18.969 -16.094 1 95.12 214 VAL B CA 1
ATOM 3806 C C . VAL B 1 214 ? 7.582 -19.484 -14.789 1 95.12 214 VAL B C 1
ATOM 3808 O O . VAL B 1 214 ? 8.805 -19.609 -14.672 1 95.12 214 VAL B O 1
ATOM 3811 N N . LEU B 1 215 ? 6.719 -19.844 -13.859 1 95.25 215 LEU B N 1
ATOM 3812 C CA . LEU B 1 215 ? 7.199 -20.297 -12.555 1 95.25 215 LEU B CA 1
ATOM 3813 C C . LEU B 1 215 ? 7.938 -21.625 -12.68 1 95.25 215 LEU B C 1
ATOM 3815 O O . LEU B 1 215 ? 8.836 -21.922 -11.891 1 95.25 215 LEU B O 1
ATOM 3819 N N . GLN B 1 216 ? 7.582 -22.391 -13.672 1 96.06 216 GLN B N 1
ATOM 3820 C CA . GLN B 1 216 ? 8.242 -23.672 -13.938 1 96.06 216 GLN B CA 1
ATOM 3821 C C . GLN B 1 216 ? 9.719 -23.469 -14.273 1 96.06 216 GLN B C 1
ATOM 3823 O O . GLN B 1 216 ? 10.562 -24.297 -13.93 1 96.06 216 GLN B O 1
ATOM 3828 N N . LEU B 1 217 ? 9.969 -22.375 -14.914 1 97.12 217 LEU B N 1
ATOM 3829 C CA . LEU B 1 217 ? 11.352 -22.078 -15.266 1 97.12 217 LEU B CA 1
ATOM 3830 C C . LEU B 1 217 ? 12.203 -21.906 -14.016 1 97.12 217 LEU B C 1
ATOM 3832 O O . LEU B 1 217 ? 13.359 -22.344 -13.984 1 97.12 217 LEU B O 1
ATOM 3836 N N . PHE B 1 218 ? 11.695 -21.297 -12.953 1 96.94 218 PHE B N 1
ATOM 3837 C CA . PHE B 1 218 ? 12.406 -21.141 -11.688 1 96.94 218 PHE B CA 1
ATOM 3838 C C . PHE B 1 218 ? 12.539 -22.484 -10.977 1 96.94 218 PHE B C 1
ATOM 3840 O O . PHE B 1 218 ? 13.617 -22.828 -10.492 1 96.94 218 PHE B O 1
ATOM 3847 N N . SER B 1 219 ? 11.445 -23.219 -10.977 1 95.38 219 SER B N 1
ATOM 3848 C CA . SER B 1 219 ? 11.406 -24.484 -10.258 1 95.38 219 SER B CA 1
ATOM 3849 C C . SER B 1 219 ? 12.375 -25.5 -10.867 1 95.38 219 SER B C 1
ATOM 3851 O O . SER B 1 219 ? 13.102 -26.188 -10.148 1 95.38 219 SER B O 1
ATOM 3853 N N . ASP B 1 220 ? 12.414 -25.578 -12.188 1 96.44 220 ASP B N 1
ATOM 3854 C CA . ASP B 1 220 ? 13.297 -26.484 -12.898 1 96.44 220 ASP B CA 1
ATOM 3855 C C . ASP B 1 220 ? 14.758 -26.25 -12.516 1 96.44 220 ASP B C 1
ATOM 3857 O O . ASP B 1 220 ? 15.57 -27.172 -12.516 1 96.44 220 ASP B O 1
ATOM 3861 N N . ARG B 1 221 ? 15 -25.078 -12.172 1 97.19 221 ARG B N 1
ATOM 3862 C CA . ARG B 1 221 ? 16.375 -24.672 -11.859 1 97.19 221 ARG B CA 1
ATOM 3863 C C . ARG B 1 221 ? 16.578 -24.531 -10.359 1 97.19 221 ARG B C 1
ATOM 3865 O O . ARG B 1 221 ? 17.609 -24.031 -9.906 1 97.19 221 ARG B O 1
ATOM 3872 N N . GLN B 1 222 ? 15.57 -24.812 -9.641 1 96.25 222 GLN B N 1
ATOM 3873 C CA . GLN B 1 222 ? 15.594 -24.781 -8.18 1 96.25 222 GLN B CA 1
ATOM 3874 C C . GLN B 1 222 ? 15.883 -23.359 -7.664 1 96.25 222 GLN B C 1
ATOM 3876 O O . GLN B 1 222 ? 16.688 -23.188 -6.754 1 96.25 222 GLN B O 1
ATOM 3881 N N . ILE B 1 223 ? 15.359 -22.438 -8.344 1 96.75 223 ILE B N 1
ATOM 3882 C CA . ILE B 1 223 ? 15.477 -21.047 -7.914 1 96.75 223 ILE B CA 1
ATOM 3883 C C . ILE B 1 223 ? 14.297 -20.688 -7.016 1 96.75 223 ILE B C 1
ATOM 3885 O O . ILE B 1 223 ? 13.133 -20.797 -7.426 1 96.75 223 ILE B O 1
ATOM 3889 N N . ASN B 1 224 ? 14.562 -20.266 -5.801 1 94.31 224 ASN B N 1
ATOM 3890 C CA . ASN B 1 224 ? 13.516 -19.859 -4.867 1 94.31 224 ASN B CA 1
ATOM 3891 C C . ASN B 1 224 ? 13.094 -18.406 -5.102 1 94.31 224 ASN B C 1
ATOM 3893 O O . ASN B 1 224 ? 13.93 -17.547 -5.375 1 94.31 224 ASN B O 1
ATOM 3897 N N . LEU B 1 225 ? 11.766 -18.188 -5.012 1 94.06 225 LEU B N 1
ATOM 3898 C CA . LEU B 1 225 ? 11.227 -16.828 -5.055 1 94.06 225 LEU B CA 1
ATOM 3899 C C . LEU B 1 225 ? 11.016 -16.281 -3.645 1 94.06 225 LEU B C 1
ATOM 3901 O O . LEU B 1 225 ? 10.352 -16.922 -2.822 1 94.06 225 LEU B O 1
ATOM 3905 N N . SER B 1 226 ? 11.57 -15.148 -3.359 1 92.31 226 SER B N 1
ATOM 3906 C CA . SER B 1 226 ? 11.367 -14.539 -2.049 1 92.31 226 SER B CA 1
ATOM 3907 C C . SER B 1 226 ? 10.195 -13.562 -2.064 1 92.31 226 SER B C 1
ATOM 3909 O O . SER B 1 226 ? 9.75 -13.109 -1.011 1 92.31 226 SER B O 1
ATOM 3911 N N . ARG B 1 227 ? 9.672 -13.273 -3.238 1 93.44 227 ARG B N 1
ATOM 3912 C CA . ARG B 1 227 ? 8.523 -12.383 -3.389 1 93.44 227 ARG B CA 1
ATOM 3913 C C . ARG B 1 227 ? 7.863 -12.57 -4.75 1 93.44 227 ARG B C 1
ATOM 3915 O O . ARG B 1 227 ? 8.555 -12.758 -5.758 1 93.44 227 ARG B O 1
ATOM 3922 N N . ILE B 1 228 ? 6.578 -12.469 -4.852 1 95.5 228 ILE B N 1
ATOM 3923 C CA . ILE B 1 228 ? 5.836 -12.398 -6.105 1 95.5 228 ILE B CA 1
ATOM 3924 C C . ILE B 1 228 ? 4.586 -11.539 -5.922 1 95.5 228 ILE B C 1
ATOM 3926 O O . ILE B 1 228 ? 3.922 -11.609 -4.887 1 95.5 228 ILE B O 1
ATOM 3930 N N . GLU B 1 229 ? 4.34 -10.758 -6.855 1 95.5 229 GLU B N 1
ATOM 3931 C CA . GLU B 1 229 ? 3.16 -9.898 -6.797 1 95.5 229 GLU B CA 1
ATOM 3932 C C . GLU B 1 229 ? 2.674 -9.531 -8.195 1 95.5 229 GLU B C 1
ATOM 3934 O O . GLU B 1 229 ? 3.473 -9.164 -9.062 1 95.5 229 GLU B O 1
ATOM 3939 N N . SER B 1 230 ? 1.356 -9.711 -8.344 1 93.56 230 SER B N 1
ATOM 3940 C CA . SER B 1 230 ? 0.758 -9.211 -9.578 1 93.56 230 SER B CA 1
ATOM 3941 C C . SER B 1 230 ? 0.173 -7.816 -9.391 1 93.56 230 SER B C 1
ATOM 3943 O O . SER B 1 230 ? -0.36 -7.504 -8.32 1 93.56 230 SER B O 1
ATOM 3945 N N . ARG B 1 231 ? 0.338 -6.984 -10.391 1 89.12 231 ARG B N 1
ATOM 3946 C CA . ARG B 1 231 ? -0.24 -5.645 -10.375 1 89.12 231 ARG B CA 1
ATOM 3947 C C . ARG B 1 231 ? -0.901 -5.32 -11.711 1 89.12 231 ARG B C 1
ATOM 3949 O O . ARG B 1 231 ? -0.418 -5.734 -12.766 1 89.12 231 ARG B O 1
ATOM 3956 N N . PRO B 1 232 ? -2.111 -4.598 -11.609 1 79.94 232 PRO B N 1
ATOM 3957 C CA . PRO B 1 232 ? -2.688 -4.156 -12.883 1 79.94 232 PRO B CA 1
ATOM 3958 C C . PRO B 1 232 ? -1.759 -3.229 -13.664 1 79.94 232 PRO B C 1
ATOM 3960 O O . PRO B 1 232 ? -1.037 -2.428 -13.062 1 79.94 232 PRO B O 1
ATOM 3963 N N . SER B 1 233 ? -1.787 -3.492 -14.984 1 66.5 233 SER B N 1
ATOM 3964 C CA . SER B 1 233 ? -1.022 -2.576 -15.828 1 66.5 233 SER B CA 1
ATOM 3965 C C . SER B 1 233 ? -1.727 -1.23 -15.961 1 66.5 233 SER B C 1
ATOM 3967 O O . SER B 1 233 ? -2.951 -1.151 -15.859 1 66.5 233 SER B O 1
ATOM 3969 N N . LYS B 1 234 ? -1.299 -0.117 -15.25 1 57.91 234 LYS B N 1
ATOM 3970 C CA . LYS B 1 234 ? -1.91 1.209 -15.242 1 57.91 234 LYS B CA 1
ATOM 3971 C C . LYS B 1 234 ? -2.785 1.42 -16.469 1 57.91 234 LYS B C 1
ATOM 3973 O O . LYS B 1 234 ? -3.557 2.379 -16.531 1 57.91 234 LYS B O 1
ATOM 3978 N N . ARG B 1 235 ? -2.666 0.724 -17.594 1 49.94 235 ARG B N 1
ATOM 3979 C CA . ARG B 1 235 ? -3.525 0.987 -18.75 1 49.94 235 ARG B CA 1
ATOM 3980 C C . ARG B 1 235 ? -4.898 0.348 -18.562 1 49.94 235 ARG B C 1
ATOM 3982 O O . ARG B 1 235 ? -5.898 0.857 -19.078 1 49.94 235 ARG B O 1
ATOM 3989 N N . ALA B 1 236 ? -5.191 -0.893 -18.25 1 49.81 236 ALA B N 1
ATOM 3990 C CA . ALA B 1 236 ? -6.52 -1.462 -18.047 1 49.81 236 ALA B CA 1
ATOM 3991 C C . ALA B 1 236 ? -6.504 -2.523 -16.953 1 49.81 236 ALA B C 1
ATOM 3993 O O . ALA B 1 236 ? -5.461 -3.113 -16.656 1 49.81 236 ALA B O 1
ATOM 3994 N N . LEU B 1 237 ? -7.668 -2.51 -15.977 1 53.5 237 LEU B N 1
ATOM 3995 C CA . LEU B 1 237 ? -7.969 -3.672 -15.148 1 53.5 237 LEU B CA 1
ATOM 3996 C C . LEU B 1 237 ? -8.055 -4.938 -15.992 1 53.5 237 LEU B C 1
ATOM 3998 O O . LEU B 1 237 ? -8.859 -5.008 -16.922 1 53.5 237 LEU B O 1
ATOM 4002 N N . GLY B 1 238 ? -6.898 -5.551 -16.578 1 55.72 238 GLY B N 1
ATOM 4003 C CA . GLY B 1 238 ? -6.918 -6.797 -17.344 1 55.72 238 GLY B CA 1
ATOM 4004 C C . GLY B 1 238 ? -5.531 -7.344 -17.609 1 55.72 238 GLY B C 1
ATOM 4005 O O . GLY B 1 238 ? -5.336 -8.562 -17.656 1 55.72 238 GLY B O 1
ATOM 4006 N N . ASP B 1 239 ? -4.688 -6.41 -17.844 1 73.44 239 ASP B N 1
ATOM 4007 C CA . ASP B 1 239 ? -3.322 -6.887 -18.031 1 73.44 239 ASP B CA 1
ATOM 4008 C C . ASP B 1 239 ? -2.482 -6.652 -16.766 1 73.44 239 ASP B C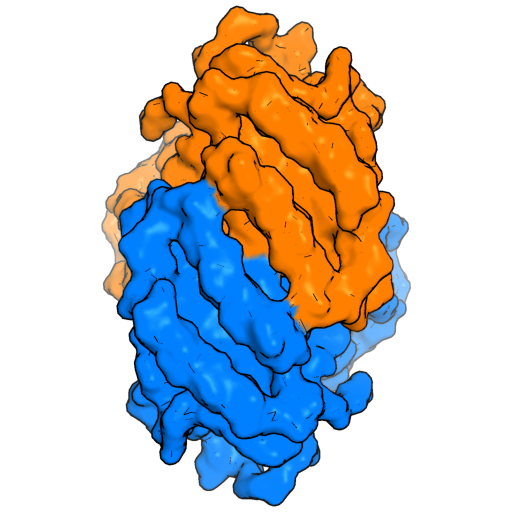 1
ATOM 4010 O O . ASP B 1 239 ? -2.596 -5.605 -16.125 1 73.44 239 ASP B O 1
ATOM 4014 N N . TYR B 1 240 ? -1.813 -7.762 -16.344 1 83.88 240 TYR B N 1
ATOM 4015 C CA . TYR B 1 240 ? -1.074 -7.691 -15.094 1 83.88 240 TYR B CA 1
ATOM 4016 C C . TYR B 1 240 ? 0.428 -7.758 -15.344 1 83.88 240 TYR B C 1
ATOM 4018 O O . TYR B 1 240 ? 0.879 -8.414 -16.281 1 83.88 240 TYR B O 1
ATOM 4026 N N . LEU B 1 241 ? 1.122 -7.004 -14.648 1 92.56 241 LEU B N 1
ATOM 4027 C CA . LEU B 1 241 ? 2.561 -7.141 -14.445 1 92.56 241 LEU B CA 1
ATOM 4028 C C . LEU B 1 241 ? 2.854 -8.008 -13.219 1 92.56 241 LEU B C 1
ATOM 4030 O O . LEU B 1 241 ? 2.088 -8 -12.258 1 92.56 241 LEU B O 1
ATOM 4034 N N . PHE B 1 242 ? 3.932 -8.789 -13.375 1 96 242 PHE B N 1
ATOM 4035 C CA . PHE B 1 242 ? 4.379 -9.586 -12.234 1 96 242 PHE B CA 1
ATOM 4036 C C . PHE B 1 242 ? 5.746 -9.109 -11.75 1 96 242 PHE B C 1
ATOM 4038 O O . PHE B 1 242 ? 6.691 -9.016 -12.531 1 96 242 PHE B O 1
ATOM 4045 N N . PHE B 1 243 ? 5.832 -8.75 -10.5 1 97.12 243 PHE B N 1
ATOM 4046 C CA . PHE B 1 243 ? 7.09 -8.422 -9.836 1 97.12 243 PHE B CA 1
ATOM 4047 C C . PHE B 1 243 ? 7.57 -9.586 -8.977 1 97.12 243 PHE B C 1
ATOM 4049 O O . PHE B 1 243 ? 6.805 -10.125 -8.172 1 97.12 243 PHE B O 1
ATOM 4056 N N . VAL B 1 244 ? 8.891 -9.93 -9.18 1 97.5 244 VAL B N 1
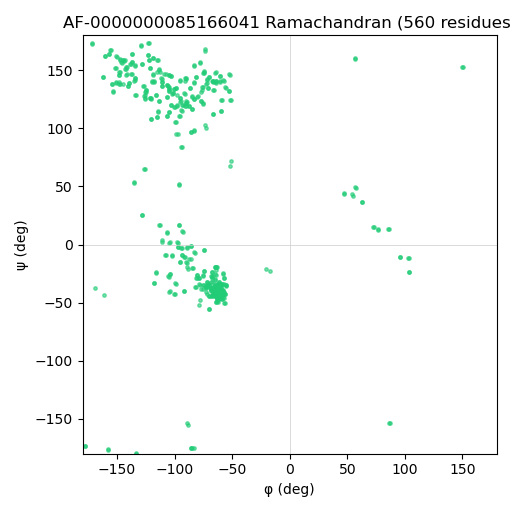ATOM 4057 C CA . VAL B 1 244 ? 9.391 -11.133 -8.508 1 97.5 244 VAL B CA 1
ATOM 4058 C C . VAL B 1 244 ? 10.805 -10.883 -8 1 97.5 244 VAL B C 1
ATOM 4060 O O . VAL B 1 244 ? 11.633 -10.297 -8.703 1 97.5 244 VAL B O 1
ATOM 4063 N N . ASP B 1 245 ? 11.055 -11.32 -6.793 1 96.44 245 ASP B N 1
ATOM 4064 C CA . ASP B 1 245 ? 12.414 -11.391 -6.262 1 96.44 245 ASP B CA 1
ATOM 4065 C C . ASP B 1 245 ? 12.906 -12.836 -6.207 1 96.44 245 ASP B C 1
ATOM 4067 O O . ASP B 1 245 ? 12.25 -13.703 -5.625 1 96.44 245 ASP B O 1
ATOM 4071 N N . LEU B 1 246 ? 14.062 -12.992 -6.824 1 96.94 246 LEU B N 1
ATOM 4072 C CA . LEU B 1 246 ? 14.688 -14.312 -6.883 1 96.94 246 LEU B CA 1
ATOM 4073 C C . LEU B 1 246 ? 15.859 -14.398 -5.91 1 96.94 246 LEU B C 1
ATOM 4075 O O . LEU B 1 246 ? 16.625 -13.445 -5.766 1 96.94 246 LEU B O 1
ATOM 4079 N N . GLU B 1 247 ? 16.031 -15.578 -5.367 1 95.94 247 GLU B N 1
ATOM 4080 C CA . GLU B 1 247 ? 17.25 -15.844 -4.59 1 95.94 247 GLU B CA 1
ATOM 4081 C C . GLU B 1 247 ? 18.344 -16.438 -5.469 1 95.94 247 GLU B C 1
ATOM 4083 O O . GLU B 1 247 ? 18.125 -17.406 -6.188 1 95.94 247 GLU B O 1
ATOM 4088 N N . VAL B 1 248 ? 19.5 -15.898 -5.402 1 96.56 248 VAL B N 1
ATOM 4089 C CA . VAL B 1 248 ? 20.625 -16.344 -6.227 1 96.56 248 VAL B CA 1
ATOM 4090 C C . VAL B 1 248 ? 21.281 -17.562 -5.582 1 96.56 248 VAL B C 1
ATOM 4092 O O . VAL B 1 248 ? 21.703 -18.484 -6.277 1 96.56 248 VAL B O 1
ATOM 4095 N N . ASN B 1 249 ? 21.344 -17.578 -4.258 1 91.94 249 ASN B N 1
ATOM 4096 C CA . ASN B 1 249 ? 21.828 -18.688 -3.463 1 91.94 249 ASN B CA 1
ATOM 4097 C C . ASN B 1 249 ? 23.141 -19.234 -4.012 1 91.94 249 ASN B C 1
ATOM 4099 O O . ASN B 1 249 ? 23.281 -20.438 -4.223 1 91.94 249 ASN B O 1
ATOM 4103 N N . GLY B 1 250 ? 24.062 -18.453 -4.375 1 94 250 GLY B N 1
ATOM 4104 C CA . GLY B 1 250 ? 25.422 -18.828 -4.766 1 94 250 GLY B CA 1
ATOM 4105 C C . GLY B 1 250 ? 25.484 -19.406 -6.164 1 94 250 GLY B C 1
ATOM 4106 O O . GLY B 1 250 ? 26.5 -20.016 -6.539 1 94 250 GLY B O 1
ATOM 4107 N N . ARG B 1 251 ? 24.438 -19.266 -6.926 1 96.69 251 ARG B N 1
ATOM 4108 C CA . ARG B 1 251 ? 24.406 -19.844 -8.273 1 96.69 251 ARG B CA 1
ATOM 4109 C C . ARG B 1 251 ? 24.047 -18.766 -9.305 1 96.69 251 ARG B C 1
ATOM 4111 O O . ARG B 1 251 ? 23.062 -18.906 -10.031 1 96.69 251 ARG B O 1
ATOM 4118 N N . PRO B 1 252 ? 24.891 -17.828 -9.438 1 96.94 252 PRO B N 1
ATOM 4119 C CA . PRO B 1 252 ? 24.594 -16.734 -10.359 1 96.94 252 PRO B CA 1
ATOM 4120 C C . PRO B 1 252 ? 24.438 -17.203 -11.805 1 96.94 252 PRO B C 1
ATOM 4122 O O . PRO B 1 252 ? 23.625 -16.641 -12.555 1 96.94 252 PRO B O 1
ATOM 4125 N N . ASP B 1 253 ? 25.141 -18.219 -12.234 1 96.88 253 ASP B N 1
ATOM 4126 C CA . ASP B 1 253 ? 25.062 -18.703 -13.602 1 96.88 253 ASP B CA 1
ATOM 4127 C C . ASP B 1 253 ? 23.703 -19.328 -13.891 1 96.88 253 ASP B C 1
ATOM 4129 O O . ASP B 1 253 ? 23.156 -19.188 -14.984 1 96.88 253 ASP B O 1
ATOM 4133 N N . VAL B 1 254 ? 23.234 -20 -12.906 1 97.62 254 VAL B N 1
ATOM 4134 C CA . VAL B 1 254 ? 21.938 -20.641 -13.047 1 97.62 254 VAL B CA 1
ATOM 4135 C C . VAL B 1 254 ? 20.844 -19.578 -13.172 1 97.62 254 VAL B C 1
ATOM 4137 O O . VAL B 1 254 ? 19.953 -19.688 -14.016 1 97.62 254 VAL B O 1
ATOM 4140 N N . VAL B 1 255 ? 20.969 -18.516 -12.367 1 97.75 255 VAL B N 1
ATOM 4141 C CA . VAL B 1 255 ? 19.984 -17.438 -12.406 1 97.75 255 VAL B CA 1
ATOM 4142 C C . VAL B 1 255 ? 20.094 -16.703 -13.742 1 97.75 255 VAL B C 1
ATOM 4144 O O . VAL B 1 255 ? 19.062 -16.375 -14.352 1 97.75 255 VAL B O 1
ATOM 4147 N N . ALA B 1 256 ? 21.281 -16.5 -14.195 1 96.81 256 ALA B N 1
ATOM 4148 C CA . ALA B 1 256 ? 21.484 -15.859 -15.492 1 96.81 256 ALA B CA 1
ATOM 4149 C C . ALA B 1 256 ? 20.844 -16.672 -16.609 1 96.81 256 ALA B C 1
ATOM 4151 O O . ALA B 1 256 ? 20.172 -16.109 -17.484 1 96.81 256 ALA B O 1
ATOM 4152 N N . ASP B 1 257 ? 21.062 -17.906 -16.578 1 97.12 257 ASP B N 1
ATOM 4153 C CA . ASP B 1 257 ? 20.453 -18.797 -17.562 1 97.12 257 ASP B CA 1
ATOM 4154 C C . ASP B 1 257 ? 18.938 -18.734 -17.531 1 97.12 257 ASP B C 1
ATOM 4156 O O . ASP B 1 257 ? 18.281 -18.75 -18.562 1 97.12 257 ASP B O 1
ATOM 4160 N N . CYS B 1 258 ? 18.438 -18.672 -16.359 1 97.69 258 CYS B N 1
ATOM 4161 C CA . CYS B 1 258 ? 17 -18.578 -16.172 1 97.69 258 CYS B CA 1
ATOM 4162 C C . CYS B 1 258 ? 16.469 -17.281 -16.797 1 97.69 258 CYS B C 1
ATOM 4164 O O . CYS B 1 258 ? 15.398 -17.297 -17.422 1 97.69 258 CYS B O 1
ATOM 4166 N N . LEU B 1 259 ? 17.172 -16.203 -16.594 1 97.12 259 LEU B N 1
ATOM 4167 C CA . LEU B 1 259 ? 16.75 -14.906 -17.109 1 97.12 259 LEU B CA 1
ATOM 4168 C C . LEU B 1 259 ? 16.688 -14.93 -18.641 1 97.12 259 LEU B C 1
ATOM 4170 O O . LEU B 1 259 ? 15.781 -14.336 -19.219 1 97.12 259 LEU B O 1
ATOM 4174 N N . VAL B 1 260 ? 17.594 -15.617 -19.266 1 96.88 260 VAL B N 1
ATOM 4175 C CA . VAL B 1 260 ? 17.562 -15.766 -20.719 1 96.88 260 VAL B CA 1
ATOM 4176 C C . VAL B 1 260 ? 16.312 -16.516 -21.141 1 96.88 260 VAL B C 1
ATOM 4178 O O . VAL B 1 260 ? 15.617 -16.109 -22.078 1 96.88 260 VAL B O 1
ATOM 4181 N N . ALA B 1 261 ? 16.016 -17.562 -20.469 1 97.56 261 ALA B N 1
ATOM 4182 C CA . ALA B 1 261 ? 14.828 -18.359 -20.766 1 97.56 261 ALA B CA 1
ATOM 4183 C C . ALA B 1 261 ? 13.562 -17.547 -20.547 1 97.56 261 ALA B C 1
ATOM 4185 O O . ALA B 1 261 ? 12.594 -17.672 -21.297 1 97.56 261 ALA B O 1
ATOM 4186 N N . LEU B 1 262 ? 13.539 -16.719 -19.516 1 97.19 262 LEU B N 1
ATOM 4187 C CA . LEU B 1 262 ? 12.391 -15.875 -19.172 1 97.19 262 LEU B CA 1
ATOM 4188 C C . LEU B 1 262 ? 12.117 -14.859 -20.281 1 97.19 262 LEU B C 1
ATOM 4190 O O . LEU B 1 262 ? 10.961 -14.555 -20.578 1 97.19 262 LEU B O 1
ATOM 4194 N N . LYS B 1 263 ? 13.188 -14.352 -20.797 1 95.75 263 LYS B N 1
ATOM 4195 C CA . LYS B 1 263 ? 13.047 -13.375 -21.859 1 95.75 263 LYS B CA 1
ATOM 4196 C C . LYS B 1 263 ? 12.234 -13.953 -23.031 1 95.75 263 LYS B C 1
ATOM 4198 O O . LYS B 1 263 ? 11.406 -13.258 -23.625 1 95.75 263 LYS B O 1
ATOM 4203 N N . GLU B 1 264 ? 12.359 -15.188 -23.297 1 95.44 264 GLU B N 1
ATOM 4204 C CA . GLU B 1 264 ? 11.648 -15.859 -24.391 1 95.44 264 GLU B CA 1
ATOM 4205 C C . GLU B 1 264 ? 10.227 -16.219 -23.984 1 95.44 264 GLU B C 1
ATOM 4207 O O . GLU B 1 264 ? 9.32 -16.234 -24.828 1 95.44 264 GLU B O 1
ATOM 4212 N N . ALA B 1 265 ? 10.039 -16.438 -22.75 1 95.69 265 ALA B N 1
ATOM 4213 C CA . ALA B 1 265 ? 8.766 -16.984 -22.266 1 95.69 265 ALA B CA 1
ATOM 4214 C C . ALA B 1 265 ? 7.785 -15.859 -21.922 1 95.69 265 ALA B C 1
ATOM 4216 O O . ALA B 1 265 ? 6.594 -16.109 -21.75 1 95.69 265 ALA B O 1
ATOM 4217 N N . THR B 1 266 ? 8.234 -14.625 -21.797 1 95.94 266 THR B N 1
ATOM 4218 C CA . THR B 1 266 ? 7.402 -13.5 -21.375 1 95.94 266 THR B CA 1
ATOM 4219 C C . THR B 1 266 ? 7.262 -12.477 -22.5 1 95.94 266 THR B C 1
ATOM 4221 O O . THR B 1 266 ? 7.98 -12.539 -23.5 1 95.94 266 THR B O 1
ATOM 4224 N N . ASP B 1 267 ? 6.223 -11.633 -22.453 1 94.31 267 ASP B N 1
ATOM 4225 C CA . ASP B 1 267 ? 6.062 -10.555 -23.422 1 94.31 267 ASP B CA 1
ATOM 4226 C C . ASP B 1 267 ? 7.125 -9.477 -23.203 1 94.31 267 ASP B C 1
ATOM 4228 O O . ASP B 1 267 ? 7.859 -9.133 -24.141 1 94.31 267 ASP B O 1
ATOM 4232 N N . VAL B 1 268 ? 7.234 -8.938 -22.078 1 94.06 268 VAL B N 1
ATOM 4233 C CA . VAL B 1 268 ? 8.289 -8.016 -21.672 1 94.06 268 VAL B CA 1
ATOM 4234 C C . VAL B 1 268 ? 8.938 -8.516 -20.391 1 94.06 268 VAL B C 1
ATOM 4236 O O . VAL B 1 268 ? 8.242 -8.969 -19.469 1 94.06 268 VAL B O 1
ATOM 4239 N N . LEU B 1 269 ? 10.266 -8.461 -20.328 1 95.94 269 LEU B N 1
ATOM 4240 C CA . LEU B 1 269 ? 11.023 -8.766 -19.125 1 95.94 269 LEU B CA 1
ATOM 4241 C C . LEU B 1 269 ? 11.969 -7.621 -18.766 1 95.94 269 LEU B C 1
ATOM 4243 O O . LEU B 1 269 ? 12.711 -7.141 -19.625 1 95.94 269 LEU B O 1
ATOM 4247 N N . LYS B 1 270 ? 11.898 -7.18 -17.594 1 95.25 270 LYS B N 1
ATOM 4248 C CA . LYS B 1 270 ? 12.867 -6.211 -17.078 1 95.25 270 LYS B CA 1
ATOM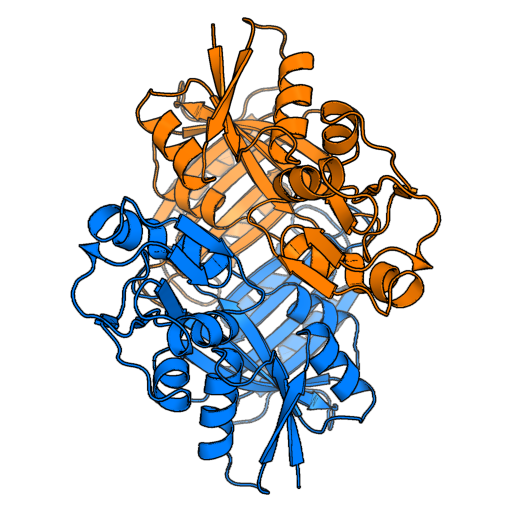 4249 C C . LYS B 1 270 ? 13.602 -6.758 -15.852 1 95.25 270 LYS B C 1
ATOM 4251 O O . LYS B 1 270 ? 12.969 -7.266 -14.922 1 95.25 270 LYS B O 1
ATOM 4256 N N . VAL B 1 271 ? 14.883 -6.727 -15.961 1 96.06 271 VAL B N 1
ATOM 4257 C CA . VAL B 1 271 ? 15.727 -7.07 -14.82 1 96.06 271 VAL B CA 1
ATOM 4258 C C . VAL B 1 271 ? 16.141 -5.801 -14.086 1 96.06 271 VAL B C 1
ATOM 4260 O O . VAL B 1 271 ? 16.984 -5.039 -14.578 1 96.06 271 VAL B O 1
ATOM 4263 N N . PHE B 1 272 ? 15.633 -5.586 -12.898 1 96.19 272 PHE B N 1
ATOM 4264 C CA . PHE B 1 272 ? 15.906 -4.367 -12.148 1 96.19 272 PHE B CA 1
ATOM 4265 C C . PHE B 1 272 ? 17.312 -4.391 -11.562 1 96.19 272 PHE B C 1
ATOM 4267 O O . PHE B 1 272 ? 17.875 -3.342 -11.25 1 96.19 272 PHE B O 1
ATOM 4274 N N . GLY B 1 273 ? 17.781 -5.641 -11.344 1 95.81 273 GLY B N 1
ATOM 4275 C CA . GLY B 1 273 ? 19.141 -5.781 -10.875 1 95.81 273 GLY B CA 1
ATOM 4276 C C . GLY B 1 273 ? 19.359 -7.012 -10.008 1 95.81 273 GLY B C 1
ATOM 4277 O O . GLY B 1 273 ? 18.391 -7.574 -9.477 1 95.81 273 GLY B O 1
ATOM 4278 N N . SER B 1 274 ? 20.578 -7.469 -10.031 1 96.44 274 SER B N 1
ATOM 4279 C CA . SER B 1 274 ? 21.078 -8.445 -9.062 1 96.44 274 SER B CA 1
ATOM 4280 C C . SER B 1 274 ? 22 -7.789 -8.039 1 96.44 274 SER B C 1
ATOM 4282 O O . SER B 1 274 ? 22.797 -6.918 -8.391 1 96.44 274 SER B O 1
ATOM 4284 N N . TYR B 1 275 ? 21.781 -8.156 -6.816 1 96.38 275 TYR B N 1
ATOM 4285 C CA . TYR B 1 275 ? 22.406 -7.355 -5.773 1 96.38 275 TYR B CA 1
ATOM 4286 C C . TYR B 1 275 ? 22.594 -8.164 -4.496 1 96.38 275 TYR B C 1
ATOM 4288 O O . TYR B 1 275 ? 22.047 -9.266 -4.371 1 96.38 275 TYR B O 1
ATOM 4296 N N . GLN B 1 276 ? 23.391 -7.547 -3.629 1 95.81 276 GLN B N 1
ATOM 4297 C CA . GLN B 1 276 ? 23.625 -8.133 -2.314 1 95.81 276 GLN B CA 1
ATOM 4298 C C . GLN B 1 276 ? 22.75 -7.48 -1.254 1 95.81 276 GLN B C 1
ATOM 4300 O O . GLN B 1 276 ? 22.562 -6.262 -1.254 1 95.81 276 GLN B O 1
ATOM 4305 N N . PHE B 1 277 ? 22.141 -8.297 -0.418 1 95.25 277 PHE B N 1
ATOM 4306 C CA . PHE B 1 277 ? 21.516 -7.797 0.806 1 95.25 277 PHE B CA 1
ATOM 4307 C C . PHE B 1 277 ? 22.578 -7.465 1.849 1 95.25 277 PHE B C 1
ATOM 4309 O O . PHE B 1 277 ? 23.359 -8.336 2.242 1 95.25 277 PHE B O 1
ATOM 4316 N N . LEU B 1 278 ? 22.547 -6.211 2.24 1 95.25 278 LEU B N 1
ATOM 4317 C CA . LEU B 1 278 ? 23.531 -5.762 3.223 1 95.25 278 LEU B CA 1
ATOM 4318 C C . LEU B 1 278 ? 23 -5.934 4.641 1 95.25 278 LEU B C 1
ATOM 4320 O O . LEU B 1 278 ? 21.797 -5.816 4.875 1 95.25 278 LEU B O 1
ATOM 4324 N N . ASP B 1 279 ? 23.844 -6.301 5.48 1 92.19 279 ASP B N 1
ATOM 4325 C CA . ASP B 1 279 ? 23.547 -6.25 6.91 1 92.19 279 ASP B CA 1
ATOM 4326 C C . ASP B 1 279 ? 24.156 -4.996 7.551 1 92.19 279 ASP B C 1
ATOM 4328 O O . ASP B 1 279 ? 25.328 -4.977 7.902 1 92.19 279 ASP B O 1
ATOM 4332 N N . LEU B 1 280 ? 23.344 -3.936 7.66 1 90.5 280 LEU B N 1
ATOM 4333 C CA . LEU B 1 280 ? 23.844 -2.658 8.148 1 90.5 280 LEU B CA 1
ATOM 4334 C C . LEU B 1 280 ? 23.578 -2.494 9.633 1 90.5 280 LEU B C 1
ATOM 4336 O O . LEU B 1 280 ? 23.812 -1.427 10.203 1 90.5 280 LEU B O 1
ATOM 4340 N N . GLY B 1 281 ? 23.281 -3.609 10.336 1 74.62 281 GLY B N 1
ATOM 4341 C CA . GLY B 1 281 ? 23.031 -3.5 11.766 1 74.62 281 GLY B CA 1
ATOM 4342 C C . GLY B 1 281 ? 21.906 -2.531 12.102 1 74.62 281 GLY B C 1
ATOM 4343 O O . GLY B 1 281 ? 21.469 -1.768 11.242 1 74.62 281 GLY B O 1
ATOM 4344 N N . GLU B 1 282 ? 21.312 -2.631 13.32 1 65.69 282 GLU B N 1
ATOM 4345 C CA . GLU B 1 282 ? 20.234 -1.764 13.805 1 65.69 282 GLU B CA 1
ATOM 4346 C C . GLU B 1 282 ? 20.797 -0.433 14.312 1 65.69 282 GLU B C 1
ATOM 4348 O O . GLU B 1 282 ? 21.938 -0.361 14.758 1 65.69 282 GLU B O 1
#

pLDDT: mean 93.99, std 7.64, range [49.81, 98.88]

Foldseek 3Di:
DAEEEWADDPQAPRNVVVVLCQVVDPDDHYDYDHDNDQLRQLVCQLVVVGFKYKHFAAKPVPGGPVSNVVSLVVRAFKAFAEKEKDADKKFKFAQDLPLVLAAAEEAAPVQCVQQVVLCCVRPVRHHYHYDDHQLVRVVVRLVDRRHIGIGDPSSCVVSVTDTNGMRRGPDNRIMTMMTMMGTDPDPQAADFQFFKWKKKFWFPDDDPCRVVVLVVLCVVLVKDWPDWDWDDDVPDPPTIMIITMITCPRPRVSVRVSLVVNCVRTPDMGTNHTYHYDDSDD/DAEEEWADDPQAVRNVVVVLCQVVDPDDHYDYDHDNDQLRQLVCQLVVVGFKYKHFAAKPVPGGPVSNVVSLVVRAFKAFAEKEKDADKKFKFAQDLPLVLAAAEEAAPVQCVQQVVLCCVRPVRHHYHHDDHQLVRVVVRLVDRRHIYIGDPSSCVVSVTDTNGMRRGPDNRIMTMMTMMGTDPDPQAADFQFFKWKKKFWFPDDDPCRVVVLVVLCVVLVKDWPDWDWDDDVPDPPTIMIITMITCPRPRVSVRVSLVVNCVRTPDMGTNHTYHYDDSDD

InterPro domains:
  IPR001086 Prephenate dehydratase [PF00800] (5-185)
  IPR001086 Prephenate dehydratase [PS51171] (3-183)
  IPR002912 ACT domain [PF01842] (199-262)
  IPR002912 ACT domain [PS51671] (199-276)
  IPR008242 Bifunctional P-protein, chorismate mutase/prephenate dehydratase [PIRSF001500] (3-276)
  IPR018528 Prephenate dehydratase, conserved site [PS00858] (225-232)
  IPR045865 ACT-like domain [SSF55021] (178-276)